Protein AF-A0A849NBB3-F1 (afdb_monomer_lite)

Structure (mmCIF, N/CA/C/O backbone):
data_AF-A0A849NBB3-F1
#
_entry.id   AF-A0A849NBB3-F1
#
loop_
_atom_site.group_PDB
_atom_site.id
_atom_site.type_symbol
_atom_site.label_atom_id
_atom_site.label_alt_id
_atom_site.label_comp_id
_atom_site.label_asym_id
_atom_site.label_entity_id
_atom_site.label_seq_id
_atom_site.pdbx_PDB_ins_code
_atom_site.Cartn_x
_atom_site.Cartn_y
_atom_site.Cartn_z
_atom_site.occupancy
_atom_site.B_iso_or_equiv
_atom_site.auth_seq_id
_atom_site.auth_comp_id
_atom_site.auth_asym_id
_atom_site.auth_atom_id
_atom_site.pdbx_PDB_model_num
ATOM 1 N N . MET A 1 1 ? -11.585 -6.831 -15.894 1.00 94.50 1 MET A N 1
ATOM 2 C CA . MET A 1 1 ? -10.529 -6.226 -15.049 1.00 94.50 1 MET A CA 1
ATOM 3 C C . MET A 1 1 ? -10.714 -4.719 -15.010 1.00 94.50 1 MET A C 1
ATOM 5 O O . MET A 1 1 ? -10.903 -4.133 -16.072 1.00 94.50 1 MET A O 1
ATOM 9 N N . ARG A 1 2 ? -10.644 -4.112 -13.824 1.00 96.38 2 ARG A N 1
ATOM 10 C CA . ARG A 1 2 ? -10.689 -2.656 -13.624 1.00 96.38 2 ARG A CA 1
ATOM 11 C C . ARG A 1 2 ? -9.375 -2.198 -12.991 1.00 96.38 2 ARG A C 1
ATOM 13 O O . ARG A 1 2 ? -8.940 -2.788 -12.011 1.00 96.38 2 ARG A O 1
ATOM 20 N N . ILE A 1 3 ? -8.732 -1.184 -13.568 1.00 98.06 3 ILE A N 1
ATOM 21 C CA . ILE A 1 3 ? -7.448 -0.647 -13.095 1.00 98.06 3 ILE A CA 1
ATOM 22 C C . ILE A 1 3 ? -7.647 0.769 -12.561 1.00 98.06 3 ILE A C 1
ATOM 24 O O . ILE A 1 3 ? -8.116 1.644 -13.290 1.00 98.06 3 ILE A O 1
ATOM 28 N N . ARG A 1 4 ? -7.245 0.985 -11.312 1.00 98.06 4 ARG A N 1
ATOM 29 C CA . ARG A 1 4 ? -7.156 2.285 -10.647 1.00 98.06 4 ARG A CA 1
ATOM 30 C C . ARG A 1 4 ? -5.696 2.644 -10.473 1.00 98.06 4 ARG A C 1
ATOM 32 O O . ARG A 1 4 ? -4.916 1.789 -10.052 1.00 98.06 4 ARG A O 1
ATOM 39 N N . GLN A 1 5 ? -5.332 3.886 -10.751 1.00 98.19 5 GLN A N 1
ATOM 40 C CA . GLN A 1 5 ? -3.946 4.322 -10.619 1.00 98.19 5 GLN A CA 1
ATOM 41 C C . GLN A 1 5 ? -3.812 5.612 -9.816 1.00 98.19 5 GLN A C 1
ATOM 43 O O . GLN A 1 5 ? -4.541 6.575 -10.038 1.00 98.19 5 GLN A O 1
ATOM 48 N N . LEU A 1 6 ? -2.861 5.620 -8.884 1.00 97.06 6 LEU A N 1
ATOM 49 C CA . LEU A 1 6 ? -2.494 6.794 -8.106 1.00 97.06 6 LEU A CA 1
ATOM 50 C C . LEU A 1 6 ? -1.886 7.876 -9.007 1.00 97.06 6 LEU A C 1
ATOM 52 O O . LEU A 1 6 ? -1.045 7.580 -9.851 1.00 97.06 6 LEU A O 1
ATOM 56 N N . VAL A 1 7 ? -2.271 9.132 -8.787 1.00 95.31 7 VAL A N 1
ATOM 57 C CA . VAL A 1 7 ? -1.688 10.297 -9.470 1.00 95.31 7 VAL A CA 1
ATOM 58 C C . VAL A 1 7 ? -1.053 11.274 -8.489 1.00 95.31 7 VAL A C 1
ATOM 60 O O . VAL A 1 7 ? -1.445 11.352 -7.324 1.00 95.31 7 VAL A O 1
ATOM 63 N N . GLY A 1 8 ? -0.057 12.022 -8.972 1.00 90.75 8 GLY A N 1
ATOM 64 C CA . GLY A 1 8 ? 0.623 13.079 -8.213 1.00 90.75 8 GLY A CA 1
ATOM 65 C C . GLY A 1 8 ? 1.538 12.578 -7.092 1.00 90.75 8 GLY A C 1
ATOM 66 O O . GLY A 1 8 ? 2.021 13.379 -6.289 1.00 90.75 8 GLY A O 1
ATOM 67 N N . ARG A 1 9 ? 1.764 11.262 -7.001 1.00 91.44 9 ARG A N 1
ATOM 68 C CA . ARG A 1 9 ? 2.651 10.659 -6.008 1.00 91.44 9 ARG A CA 1
ATOM 69 C C . ARG A 1 9 ? 3.192 9.310 -6.477 1.00 91.44 9 ARG A C 1
ATOM 71 O O . ARG A 1 9 ? 2.449 8.456 -6.954 1.00 91.44 9 ARG A O 1
ATOM 78 N N . ASP A 1 10 ? 4.475 9.096 -6.201 1.00 90.88 10 ASP A N 1
ATOM 79 C CA . ASP A 1 10 ? 5.170 7.824 -6.377 1.00 90.88 10 ASP A CA 1
ATOM 80 C C . 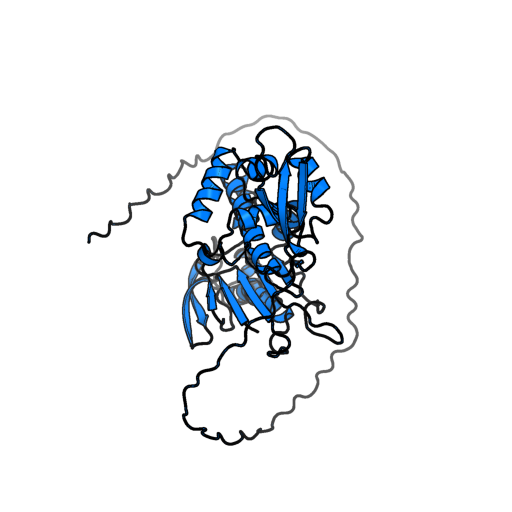ASP A 1 10 ? 5.653 7.277 -5.026 1.00 90.88 10 ASP A C 1
ATOM 82 O O . ASP A 1 10 ? 6.294 7.984 -4.244 1.00 90.88 10 ASP A O 1
ATOM 86 N N . TRP A 1 11 ? 5.362 6.006 -4.749 1.00 95.12 11 TRP A N 1
ATOM 87 C CA . TRP A 1 11 ? 5.783 5.312 -3.530 1.00 95.12 11 TRP A CA 1
ATOM 88 C C . TRP A 1 11 ? 7.044 4.473 -3.769 1.00 95.12 11 TRP A C 1
ATOM 90 O O . TRP A 1 11 ? 7.061 3.249 -3.616 1.00 95.12 11 TRP A O 1
ATOM 100 N N . ALA A 1 12 ? 8.128 5.141 -4.165 1.00 92.62 12 ALA A N 1
ATOM 101 C CA . ALA A 1 12 ? 9.442 4.516 -4.289 1.00 92.62 12 ALA A CA 1
ATOM 102 C C . ALA A 1 12 ? 9.951 3.998 -2.928 1.00 92.62 12 ALA A C 1
ATOM 104 O O . ALA A 1 12 ? 9.598 4.529 -1.875 1.00 92.62 12 ALA A O 1
ATOM 105 N N . LYS A 1 13 ? 10.846 2.998 -2.939 1.00 94.06 13 LYS A N 1
ATOM 106 C CA . LYS A 1 13 ? 11.418 2.408 -1.710 1.00 94.06 13 LYS A CA 1
ATOM 107 C C . LYS A 1 13 ? 12.007 3.470 -0.770 1.00 94.06 13 LYS A C 1
ATOM 109 O O . LYS A 1 13 ? 11.761 3.415 0.430 1.00 94.06 13 LYS A O 1
ATOM 114 N N . SER A 1 14 ? 12.731 4.448 -1.312 1.00 91.88 14 SER A N 1
ATOM 115 C CA . SER A 1 14 ? 13.335 5.544 -0.542 1.00 91.88 14 SER A CA 1
ATOM 116 C C . SER A 1 14 ? 12.308 6.499 0.078 1.00 91.88 14 SER A C 1
ATOM 118 O O . SER A 1 14 ? 12.633 7.207 1.017 1.00 91.88 14 SER A O 1
ATOM 120 N N . ALA A 1 15 ? 11.051 6.516 -0.374 1.00 93.19 15 ALA A N 1
ATOM 121 C CA . ALA A 1 15 ? 9.990 7.294 0.272 1.00 93.19 15 ALA A CA 1
ATOM 122 C C . ALA A 1 15 ? 9.365 6.576 1.485 1.00 93.19 15 ALA A C 1
ATOM 124 O O . ALA A 1 15 ? 8.650 7.212 2.269 1.00 93.19 15 ALA A O 1
ATOM 125 N N . LEU A 1 16 ? 9.618 5.269 1.618 1.00 96.56 16 LEU A N 1
ATOM 126 C CA . LEU A 1 16 ? 8.971 4.368 2.575 1.00 96.56 16 LEU A CA 1
ATOM 127 C C . LEU A 1 16 ? 9.941 3.803 3.615 1.00 96.56 16 LEU A C 1
ATOM 129 O O . LEU A 1 16 ? 9.535 3.512 4.734 1.00 96.56 16 LEU A O 1
ATOM 133 N N . LEU A 1 17 ? 11.217 3.641 3.269 1.00 96.62 17 LEU A N 1
ATOM 134 C CA . LEU A 1 17 ? 12.213 3.062 4.164 1.00 96.62 17 LEU A CA 1
ATOM 135 C C . LEU A 1 17 ? 13.438 3.969 4.299 1.00 96.62 17 LEU A C 1
ATOM 137 O O . LEU A 1 17 ? 13.854 4.585 3.309 1.00 96.62 17 LEU A O 1
ATOM 141 N N . PRO A 1 18 ? 14.036 4.029 5.500 1.00 95.12 18 PRO A N 1
ATOM 142 C CA . PRO A 1 18 ? 15.351 4.617 5.684 1.00 95.12 18 PRO A CA 1
ATOM 143 C C . PRO A 1 18 ? 16.395 3.930 4.796 1.00 95.12 18 PRO A C 1
ATOM 145 O O . PRO A 1 18 ? 16.339 2.724 4.548 1.00 95.12 18 PRO A O 1
ATOM 148 N N . ASP A 1 19 ? 17.346 4.720 4.322 1.00 90.94 19 ASP A N 1
ATOM 149 C CA . ASP A 1 19 ? 18.537 4.296 3.589 1.00 90.94 19 ASP A CA 1
ATOM 150 C C . ASP A 1 19 ? 19.763 5.054 4.128 1.00 90.94 19 ASP A C 1
ATOM 152 O O . ASP A 1 19 ? 19.645 5.817 5.087 1.00 90.94 19 ASP A O 1
ATOM 156 N N . GLU A 1 20 ? 20.927 4.851 3.510 1.00 88.25 20 GLU A N 1
ATOM 157 C CA . GLU A 1 20 ? 22.202 5.516 3.844 1.00 88.25 20 GLU A CA 1
ATOM 158 C C . GLU A 1 20 ? 22.071 7.050 3.979 1.00 88.25 20 GLU A C 1
ATOM 160 O O . GLU A 1 20 ? 22.683 7.675 4.841 1.00 88.25 20 GLU A O 1
ATOM 165 N N . TRP A 1 21 ? 21.175 7.677 3.210 1.00 80.38 21 TRP A N 1
ATOM 166 C CA . TRP A 1 21 ? 20.943 9.127 3.245 1.00 80.38 21 TRP A CA 1
ATOM 167 C C . TRP A 1 21 ? 20.216 9.604 4.506 1.00 80.38 21 TRP A C 1
ATOM 169 O O . TRP A 1 21 ? 20.138 10.807 4.768 1.00 80.38 21 TRP A O 1
ATOM 179 N N . CYS A 1 22 ? 19.668 8.677 5.288 1.00 87.50 22 CYS A N 1
ATOM 180 C CA . CYS A 1 22 ? 18.991 8.965 6.543 1.00 87.50 22 CYS A CA 1
ATOM 181 C C . CYS A 1 22 ? 19.916 8.883 7.764 1.00 87.50 22 CYS A C 1
ATOM 183 O O . CYS A 1 22 ? 19.483 9.295 8.839 1.00 87.50 22 CYS A O 1
ATOM 185 N N . GLU A 1 23 ? 21.157 8.394 7.630 1.00 85.56 23 GLU A N 1
ATOM 186 C CA . GLU A 1 23 ? 22.075 8.161 8.763 1.00 85.56 23 GLU A CA 1
ATOM 187 C C . GLU A 1 23 ? 22.279 9.418 9.619 1.00 85.56 23 GLU A C 1
ATOM 189 O O . GLU A 1 23 ? 22.207 9.366 10.844 1.00 85.56 23 GLU A O 1
ATOM 194 N N . ASN A 1 24 ? 22.409 10.576 8.968 1.00 89.00 24 ASN A N 1
ATOM 195 C CA . ASN A 1 24 ? 22.568 11.871 9.634 1.00 89.00 24 ASN A CA 1
ATOM 196 C C . ASN A 1 24 ? 21.250 12.663 9.748 1.00 89.00 24 ASN A C 1
ATOM 198 O O . ASN A 1 24 ? 21.258 13.854 10.065 1.00 89.00 24 ASN A O 1
ATOM 202 N N . ASN A 1 25 ? 20.104 12.035 9.463 1.00 92.19 25 ASN A N 1
ATOM 203 C CA . ASN A 1 25 ? 18.795 12.686 9.463 1.00 92.19 25 ASN A CA 1
ATOM 204 C C . ASN A 1 25 ? 17.694 11.776 10.050 1.00 92.19 25 ASN A C 1
ATOM 206 O O . ASN A 1 25 ? 16.838 11.263 9.320 1.00 92.19 25 ASN A O 1
ATOM 210 N N . PRO A 1 26 ? 17.649 11.615 11.387 1.00 90.75 26 PRO A N 1
ATOM 211 C CA . PRO A 1 26 ? 16.679 10.737 12.048 1.00 90.75 26 PRO A CA 1
ATOM 212 C C . PRO A 1 26 ? 15.221 11.163 11.820 1.00 90.75 26 PRO A C 1
ATOM 214 O O . PRO A 1 26 ? 14.330 10.320 11.758 1.00 90.75 26 PRO A O 1
ATOM 217 N N . LYS A 1 27 ? 14.963 12.465 11.627 1.00 91.81 27 LYS A N 1
ATOM 218 C CA . LYS A 1 27 ? 13.616 12.975 11.311 1.00 91.81 27 LYS A CA 1
ATOM 219 C C . LYS A 1 27 ? 13.123 12.479 9.954 1.00 91.81 27 LYS A C 1
ATOM 221 O O . LYS A 1 27 ? 11.940 12.186 9.794 1.00 91.81 27 LYS A O 1
ATOM 226 N N . GLU A 1 28 ? 14.018 12.398 8.975 1.00 93.25 28 GLU A N 1
ATOM 227 C CA . GLU A 1 28 ? 13.700 11.864 7.654 1.00 93.25 28 GLU A CA 1
ATOM 228 C C . GLU A 1 28 ? 13.455 10.352 7.707 1.00 93.25 28 GLU A C 1
ATOM 230 O O . GLU A 1 28 ? 12.481 9.880 7.117 1.00 93.25 28 GLU A O 1
ATOM 235 N N . ALA A 1 29 ? 14.259 9.611 8.478 1.00 93.38 29 ALA A N 1
ATOM 236 C CA . ALA A 1 29 ? 14.031 8.186 8.726 1.00 93.38 29 ALA A CA 1
ATOM 237 C C . ALA A 1 29 ? 12.629 7.936 9.314 1.00 93.38 29 ALA A C 1
ATOM 239 O O . ALA A 1 29 ? 11.851 7.150 8.771 1.00 93.38 29 ALA A O 1
ATOM 240 N N . GLU A 1 30 ? 12.273 8.670 10.372 1.00 91.88 30 GLU A N 1
ATOM 241 C CA . GLU A 1 30 ? 10.965 8.581 11.025 1.00 91.88 30 GLU A CA 1
ATOM 242 C C . GLU A 1 30 ? 9.821 8.938 10.060 1.00 91.88 30 GLU A C 1
ATOM 244 O O . GLU A 1 30 ? 8.798 8.251 10.010 1.00 91.88 30 GLU A O 1
ATOM 249 N N . ARG A 1 31 ? 9.988 9.987 9.243 1.00 93.56 31 ARG A N 1
ATOM 250 C CA . ARG A 1 31 ? 8.991 10.397 8.242 1.00 93.56 31 ARG A CA 1
ATOM 251 C C . ARG A 1 31 ? 8.719 9.292 7.219 1.00 93.56 31 ARG A C 1
ATOM 253 O O . ARG A 1 31 ? 7.560 9.080 6.860 1.00 93.56 31 ARG A O 1
ATOM 260 N N . ARG A 1 32 ? 9.759 8.606 6.739 1.00 95.69 32 ARG A N 1
ATOM 261 C CA . ARG A 1 32 ? 9.635 7.513 5.759 1.00 95.69 32 ARG A CA 1
ATOM 262 C C . ARG A 1 32 ? 8.906 6.310 6.348 1.00 95.69 32 ARG A C 1
ATOM 264 O O . ARG A 1 32 ? 7.954 5.835 5.733 1.00 95.69 32 ARG A O 1
ATOM 271 N N . LEU A 1 33 ? 9.264 5.899 7.565 1.00 94.69 33 LEU A N 1
ATOM 272 C CA . LEU A 1 33 ? 8.573 4.812 8.268 1.00 94.69 33 LEU A CA 1
ATOM 273 C C . LEU A 1 33 ? 7.093 5.143 8.501 1.00 94.69 33 LEU A C 1
ATOM 275 O O . LEU A 1 33 ? 6.224 4.359 8.122 1.00 94.69 33 LEU A O 1
ATOM 279 N N . LYS A 1 34 ? 6.783 6.364 8.958 1.00 92.75 34 LYS A N 1
ATOM 280 C CA . LYS A 1 34 ? 5.391 6.833 9.085 1.00 92.75 34 LYS A CA 1
ATOM 281 C C . LYS A 1 34 ? 4.639 6.809 7.755 1.00 92.75 34 LYS A C 1
ATOM 283 O O . LYS A 1 34 ? 3.463 6.452 7.720 1.00 92.75 34 LYS A O 1
ATOM 288 N N . ASN A 1 35 ? 5.278 7.184 6.646 1.00 95.25 35 ASN A N 1
ATOM 289 C CA . ASN A 1 35 ? 4.655 7.062 5.325 1.00 95.25 35 ASN A CA 1
ATOM 290 C C . ASN A 1 35 ? 4.367 5.598 4.971 1.00 95.25 35 ASN A C 1
ATOM 292 O O . ASN A 1 35 ? 3.298 5.308 4.441 1.00 95.25 35 ASN A O 1
ATOM 296 N N . SER A 1 36 ? 5.292 4.689 5.281 1.00 96.88 36 SER A N 1
ATOM 297 C CA . SER A 1 36 ? 5.147 3.251 5.049 1.00 96.88 36 SER A CA 1
ATOM 298 C C . SER A 1 36 ? 4.003 2.640 5.849 1.00 96.88 36 SER A C 1
ATOM 300 O O . SER A 1 36 ? 3.173 1.937 5.278 1.00 96.88 36 SER A O 1
ATOM 302 N N . GLU A 1 37 ? 3.879 2.974 7.131 1.00 95.06 37 GLU A N 1
ATOM 303 C CA . GLU A 1 37 ? 2.776 2.526 7.990 1.00 95.06 37 GLU A CA 1
ATOM 304 C C . GLU A 1 37 ? 1.422 3.071 7.516 1.00 95.06 37 GLU A C 1
ATOM 306 O O . GLU A 1 37 ? 0.426 2.344 7.469 1.00 95.06 37 GLU A O 1
ATOM 311 N N . ARG A 1 38 ? 1.381 4.340 7.089 1.00 94.50 38 ARG A N 1
ATOM 312 C CA . ARG A 1 38 ? 0.178 4.946 6.500 1.00 94.50 38 ARG A CA 1
ATOM 313 C C . ARG A 1 38 ? -0.199 4.288 5.177 1.00 94.50 38 ARG A C 1
ATOM 315 O O . ARG A 1 38 ? -1.373 4.019 4.934 1.00 94.50 38 ARG A O 1
ATOM 322 N N . LEU A 1 39 ? 0.776 4.003 4.323 1.00 97.38 39 LEU A N 1
ATOM 323 C CA . LEU A 1 39 ? 0.529 3.290 3.078 1.00 97.38 39 LEU A CA 1
ATOM 324 C C . LEU A 1 39 ? 0.022 1.872 3.347 1.00 97.38 39 LEU A C 1
ATOM 326 O O . LEU A 1 39 ? -0.977 1.472 2.755 1.00 97.38 39 LEU A O 1
ATOM 330 N N . ARG A 1 40 ? 0.631 1.155 4.298 1.00 97.56 40 ARG A N 1
ATOM 331 C CA . ARG A 1 40 ? 0.161 -0.156 4.763 1.00 97.56 40 ARG A CA 1
ATOM 332 C C . ARG A 1 40 ? -1.293 -0.088 5.227 1.00 97.56 40 ARG A C 1
ATOM 334 O O . ARG A 1 40 ? -2.096 -0.920 4.820 1.00 97.56 40 ARG A O 1
ATOM 341 N N . ALA A 1 41 ? -1.657 0.920 6.021 1.00 95.94 41 ALA A N 1
ATOM 342 C CA . ALA A 1 41 ? -3.030 1.101 6.487 1.00 95.94 41 ALA A CA 1
ATOM 343 C C . ALA A 1 41 ? -4.025 1.316 5.335 1.00 95.94 41 ALA A C 1
ATOM 345 O O . ALA A 1 41 ? -5.080 0.684 5.324 1.00 95.94 41 ALA A O 1
ATOM 346 N N . ALA A 1 42 ? -3.673 2.132 4.335 1.00 96.00 42 ALA A N 1
ATOM 347 C CA . ALA A 1 42 ? -4.497 2.310 3.139 1.00 96.00 42 ALA A CA 1
ATOM 348 C C . ALA A 1 42 ? -4.658 0.994 2.359 1.00 96.00 42 ALA A C 1
ATOM 350 O O . ALA A 1 42 ? -5.774 0.594 2.041 1.00 96.00 42 ALA A O 1
ATOM 351 N N . VAL A 1 43 ? -3.557 0.276 2.116 1.00 97.38 43 VAL A N 1
ATOM 352 C CA . VAL A 1 43 ? -3.553 -1.023 1.420 1.00 97.38 43 VAL A CA 1
ATOM 353 C C . VAL A 1 43 ? -4.443 -2.041 2.134 1.00 97.38 43 VAL A C 1
ATOM 355 O O . VAL A 1 43 ? -5.271 -2.698 1.502 1.00 97.38 43 VAL A O 1
ATOM 358 N N . LEU A 1 44 ? -4.312 -2.161 3.456 1.00 96.12 44 LEU A N 1
ATOM 359 C CA . LEU A 1 44 ? -5.096 -3.124 4.222 1.00 96.12 44 LEU A CA 1
ATOM 360 C C . LEU A 1 44 ? -6.565 -2.710 4.385 1.00 96.12 44 LEU A C 1
ATOM 362 O O . LEU A 1 44 ? -7.409 -3.580 4.595 1.00 96.12 44 LEU A O 1
ATOM 366 N N . ARG A 1 45 ? -6.902 -1.420 4.275 1.00 94.00 45 ARG A N 1
ATOM 367 C CA . ARG A 1 45 ? -8.301 -0.977 4.183 1.00 94.00 45 ARG A CA 1
ATOM 368 C C . ARG A 1 45 ? -8.949 -1.496 2.901 1.00 94.00 45 ARG A C 1
ATOM 370 O O . ARG A 1 45 ? -9.999 -2.129 2.975 1.00 94.00 45 ARG A O 1
ATOM 377 N N . GLU A 1 46 ? -8.303 -1.293 1.751 1.00 94.06 46 GLU A N 1
ATOM 378 C CA . GLU A 1 46 ? -8.797 -1.801 0.459 1.00 94.06 46 GLU A CA 1
ATOM 379 C C . GLU A 1 46 ? -8.927 -3.335 0.482 1.00 94.06 46 GLU A C 1
ATOM 381 O O . GLU A 1 46 ? -9.907 -3.906 -0.005 1.00 94.06 46 GLU A O 1
ATOM 386 N N . ALA A 1 47 ? -7.971 -4.017 1.119 1.00 94.50 47 ALA A N 1
ATOM 387 C CA . ALA A 1 47 ? -8.009 -5.466 1.252 1.00 94.50 47 ALA A CA 1
ATOM 388 C C . ALA A 1 47 ? -9.190 -5.971 2.097 1.00 94.50 47 ALA A C 1
ATOM 390 O O . ALA A 1 47 ? -9.844 -6.941 1.715 1.00 94.50 47 ALA A O 1
ATOM 391 N N . ARG A 1 48 ? -9.506 -5.308 3.218 1.00 91.44 48 ARG A N 1
ATOM 392 C CA . ARG A 1 48 ? -10.633 -5.697 4.087 1.00 91.44 48 ARG A CA 1
ATOM 393 C C . ARG A 1 48 ? -11.992 -5.491 3.435 1.00 91.44 48 ARG A C 1
ATOM 395 O O . ARG A 1 48 ? -12.928 -6.226 3.734 1.00 91.44 48 ARG A O 1
ATOM 402 N N . GLN A 1 49 ? -12.095 -4.534 2.518 1.00 89.50 49 GLN A N 1
ATOM 403 C CA . GLN A 1 49 ? -13.300 -4.314 1.716 1.00 89.50 49 GLN A CA 1
ATOM 404 C C . GLN A 1 49 ? -13.498 -5.394 0.637 1.00 89.50 49 GLN A C 1
ATOM 406 O O . GLN A 1 49 ? -14.578 -5.501 0.057 1.00 89.50 49 GLN A O 1
ATOM 411 N N . THR A 1 50 ? -12.488 -6.236 0.393 1.00 91.25 50 THR A N 1
ATOM 412 C CA . THR A 1 50 ? -12.511 -7.274 -0.640 1.00 91.25 50 THR A CA 1
ATOM 413 C C . THR A 1 50 ? -12.882 -8.639 -0.056 1.00 91.25 50 THR A C 1
ATOM 415 O O . THR A 1 50 ? -12.207 -9.156 0.828 1.00 91.25 50 THR A O 1
ATOM 418 N N . ARG A 1 51 ? -13.931 -9.284 -0.585 1.00 88.69 51 ARG A N 1
ATOM 419 C CA . ARG A 1 51 ? -14.375 -10.622 -0.130 1.00 88.69 51 ARG A CA 1
ATOM 420 C C . ARG A 1 51 ? -13.431 -11.767 -0.503 1.00 88.69 51 ARG A C 1
ATOM 422 O O . ARG A 1 51 ? -13.387 -12.761 0.210 1.00 88.69 51 ARG A O 1
ATOM 429 N N . GLY A 1 52 ? -12.715 -11.648 -1.617 1.00 92.38 52 GLY A N 1
ATOM 430 C CA . GLY A 1 52 ? -11.805 -12.682 -2.111 1.00 92.38 52 GLY A CA 1
ATOM 431 C C . GLY A 1 52 ? -10.349 -12.474 -1.700 1.00 92.38 52 GLY A C 1
ATOM 432 O O . GLY A 1 52 ? -10.022 -11.577 -0.922 1.00 92.38 52 GLY A O 1
ATOM 433 N N . ARG A 1 53 ? -9.469 -13.308 -2.269 1.00 96.38 53 ARG A N 1
ATOM 434 C CA . ARG A 1 53 ? -8.016 -13.203 -2.081 1.00 96.38 53 ARG A CA 1
ATOM 435 C C . ARG A 1 53 ? -7.489 -11.882 -2.637 1.00 96.38 53 ARG A C 1
ATOM 437 O O . ARG A 1 53 ? -7.878 -11.461 -3.730 1.00 96.38 53 ARG A O 1
ATOM 444 N N . VAL A 1 54 ? -6.556 -11.288 -1.911 1.00 98.00 54 VAL A N 1
ATOM 445 C CA . VAL A 1 54 ? -5.883 -10.036 -2.244 1.00 98.00 54 VAL A CA 1
ATOM 446 C C . VAL A 1 54 ? -4.392 -10.309 -2.341 1.00 98.00 54 VAL A C 1
ATOM 448 O O . VAL A 1 54 ? -3.802 -10.854 -1.412 1.00 98.00 54 VAL A O 1
ATOM 451 N N . LEU A 1 55 ? -3.777 -9.917 -3.454 1.00 98.56 55 LEU A N 1
ATOM 452 C CA . LEU A 1 55 ? -2.323 -9.896 -3.575 1.00 98.56 55 LEU A CA 1
ATOM 453 C C . LEU A 1 55 ? -1.831 -8.464 -3.438 1.00 98.56 55 LEU A C 1
ATOM 455 O O . LEU A 1 55 ? -2.297 -7.573 -4.149 1.00 98.56 55 LEU A O 1
ATOM 459 N N . VAL A 1 56 ? -0.844 -8.264 -2.578 1.00 98.62 56 VAL A N 1
ATOM 460 C CA . VAL A 1 56 ? -0.115 -7.006 -2.470 1.00 98.62 56 VAL A CA 1
ATOM 461 C C . VAL A 1 56 ? 1.325 -7.245 -2.899 1.00 98.62 56 VAL A C 1
ATOM 463 O O . VAL A 1 56 ? 2.021 -8.080 -2.322 1.00 98.62 56 VAL A O 1
ATOM 466 N N . VAL A 1 57 ? 1.780 -6.502 -3.905 1.00 98.56 57 VAL A N 1
ATOM 467 C CA . VAL A 1 57 ? 3.155 -6.561 -4.408 1.00 98.56 57 VAL A CA 1
ATOM 468 C C . VAL A 1 57 ? 3.858 -5.246 -4.105 1.00 98.56 57 VAL A C 1
ATOM 470 O O . VAL A 1 57 ? 3.451 -4.203 -4.605 1.00 98.56 57 VAL A O 1
ATOM 473 N N . ALA A 1 58 ? 4.910 -5.282 -3.289 1.00 98.31 58 ALA A N 1
ATOM 474 C CA . ALA A 1 58 ? 5.691 -4.104 -2.891 1.00 98.31 58 ALA A CA 1
ATOM 475 C C . ALA A 1 58 ? 7.195 -4.395 -2.939 1.00 98.31 58 ALA A C 1
ATOM 477 O O . ALA A 1 58 ? 7.608 -5.533 -3.156 1.00 98.31 58 ALA A O 1
ATOM 478 N N . GLN A 1 59 ? 8.065 -3.391 -2.811 1.00 97.00 59 GLN A N 1
ATOM 479 C CA . GLN A 1 59 ? 9.509 -3.655 -2.828 1.00 97.00 59 GLN A CA 1
ATOM 480 C C . GLN A 1 59 ? 9.882 -4.586 -1.662 1.00 97.00 59 GLN A C 1
ATOM 482 O O . GLN A 1 59 ? 9.309 -4.470 -0.582 1.00 97.00 59 GLN A O 1
ATOM 487 N N . LYS A 1 60 ? 10.859 -5.486 -1.847 1.00 96.19 60 LYS A N 1
ATOM 488 C CA . LYS A 1 60 ? 11.184 -6.540 -0.862 1.00 96.19 60 LYS A CA 1
ATOM 489 C C . LYS A 1 60 ? 11.351 -6.007 0.567 1.00 96.19 60 LYS A C 1
ATOM 491 O O . LYS A 1 60 ? 10.692 -6.486 1.476 1.00 96.19 60 LYS A O 1
ATOM 496 N N . GLY A 1 61 ? 12.142 -4.946 0.745 1.00 97.00 61 GLY A N 1
ATOM 497 C CA . GLY A 1 61 ? 12.323 -4.340 2.068 1.00 97.00 61 GLY A CA 1
ATOM 498 C C . GLY A 1 61 ? 11.029 -3.783 2.675 1.00 97.00 61 GLY A C 1
ATOM 499 O O . GLY A 1 61 ? 10.873 -3.802 3.888 1.00 97.00 61 GLY A O 1
ATOM 500 N N . VAL A 1 62 ? 10.093 -3.296 1.849 1.00 98.00 62 VAL A N 1
ATOM 501 C CA . VAL A 1 62 ? 8.795 -2.774 2.316 1.00 98.00 62 VAL A CA 1
ATOM 502 C C . VAL A 1 62 ? 7.920 -3.932 2.779 1.00 98.00 62 VAL A C 1
ATOM 504 O O . VAL A 1 62 ? 7.322 -3.848 3.843 1.00 98.00 62 VAL A O 1
ATOM 507 N N . VAL A 1 63 ? 7.907 -5.037 2.028 1.00 97.94 63 VAL A N 1
ATOM 508 C CA . VAL A 1 63 ? 7.236 -6.283 2.428 1.00 97.94 63 VAL A CA 1
ATOM 509 C C . VAL A 1 63 ? 7.798 -6.808 3.747 1.00 97.94 63 VAL A C 1
ATOM 511 O O . VAL A 1 63 ? 7.030 -7.133 4.650 1.00 97.94 63 VAL A O 1
ATOM 514 N N . ASP A 1 64 ? 9.124 -6.873 3.871 1.00 97.50 64 ASP A N 1
ATOM 515 C CA . ASP A 1 64 ? 9.795 -7.375 5.072 1.00 97.50 64 ASP A CA 1
ATOM 516 C C . ASP A 1 64 ? 9.500 -6.494 6.291 1.00 97.50 64 ASP A C 1
ATOM 518 O O . ASP A 1 64 ? 9.228 -7.016 7.372 1.00 97.50 64 ASP A O 1
ATOM 522 N N . TYR A 1 65 ? 9.475 -5.172 6.111 1.00 97.00 65 TYR A N 1
ATOM 523 C CA . TYR A 1 65 ? 9.071 -4.231 7.153 1.00 97.00 65 TYR A CA 1
ATOM 524 C C . TYR A 1 65 ? 7.583 -4.374 7.516 1.00 97.00 65 TYR A C 1
ATOM 526 O O . TYR A 1 65 ? 7.239 -4.473 8.689 1.00 97.00 65 TYR A O 1
ATOM 534 N N . TRP A 1 66 ? 6.679 -4.484 6.538 1.00 96.88 66 TRP A N 1
ATOM 535 C CA . TRP A 1 66 ? 5.238 -4.615 6.796 1.00 96.88 66 TRP A CA 1
ATOM 536 C C . TRP A 1 66 ? 4.844 -5.897 7.523 1.00 96.88 66 TRP A C 1
ATOM 538 O O . TRP A 1 66 ? 3.831 -5.885 8.228 1.00 96.88 66 TRP A O 1
ATOM 548 N N . LYS A 1 67 ? 5.626 -6.973 7.371 1.00 95.06 67 LYS A N 1
ATOM 549 C CA . LYS A 1 67 ? 5.490 -8.202 8.167 1.00 95.06 67 LYS A CA 1
ATOM 550 C C . LYS A 1 67 ? 5.829 -7.984 9.646 1.00 95.06 67 LYS A C 1
ATOM 552 O O . LYS A 1 67 ? 5.326 -8.722 10.482 1.00 95.06 67 LYS A O 1
ATOM 557 N N . GLN A 1 68 ? 6.656 -6.988 9.961 1.00 93.19 68 GLN A N 1
ATOM 558 C CA . GLN A 1 68 ? 7.054 -6.640 11.330 1.00 93.19 68 GLN A CA 1
ATOM 559 C C . GLN A 1 68 ? 6.104 -5.618 11.972 1.00 93.19 68 GLN A C 1
ATOM 561 O O . GLN A 1 68 ? 5.993 -5.581 13.191 1.00 93.19 68 GLN A O 1
ATOM 566 N N . CYS A 1 69 ? 5.392 -4.810 11.175 1.00 90.38 69 CYS A N 1
ATOM 567 C CA . CYS A 1 69 ? 4.478 -3.780 11.691 1.00 90.38 69 CYS A CA 1
ATOM 568 C C . CYS A 1 69 ? 3.238 -4.334 12.406 1.00 90.38 69 CYS A C 1
ATOM 570 O O . CYS A 1 69 ? 2.615 -3.614 13.181 1.00 90.38 69 CYS A O 1
ATOM 572 N N . GLY A 1 70 ? 2.818 -5.560 12.092 1.00 87.00 70 GLY A N 1
ATOM 573 C CA . GLY A 1 70 ? 1.609 -6.139 12.663 1.00 87.00 70 GLY A CA 1
ATOM 574 C C . GLY A 1 70 ? 0.991 -7.233 11.795 1.00 87.00 70 GLY A C 1
ATOM 575 O O . GLY A 1 70 ? 1.509 -7.557 10.719 1.00 87.00 70 GLY A O 1
ATOM 576 N N . PRO A 1 71 ? -0.145 -7.788 12.237 1.00 91.50 71 PRO A N 1
ATOM 577 C CA . PRO A 1 71 ? -0.824 -8.872 11.548 1.00 91.50 71 PRO A CA 1
ATOM 578 C C . PRO A 1 71 ? -1.400 -8.433 10.197 1.00 91.50 71 PRO A C 1
ATOM 580 O O . PRO A 1 71 ? -1.669 -7.250 9.949 1.00 91.50 71 PRO A O 1
ATOM 583 N N . LEU A 1 72 ? -1.598 -9.411 9.317 1.00 94.25 72 LEU A N 1
ATOM 584 C CA . LEU A 1 72 ? -2.256 -9.249 8.023 1.00 94.25 72 LEU A CA 1
ATOM 585 C C . LEU A 1 72 ? -3.628 -9.934 8.068 1.00 94.25 72 LEU A C 1
ATOM 587 O O . LEU A 1 72 ? -3.731 -11.006 8.664 1.00 94.25 72 LEU A O 1
ATOM 591 N N . PRO A 1 73 ? -4.663 -9.366 7.426 1.00 93.25 73 PRO A N 1
ATOM 592 C CA . PRO A 1 73 ? -5.925 -10.068 7.222 1.00 93.25 73 PRO A CA 1
ATOM 593 C C . PRO A 1 73 ? -5.708 -11.402 6.499 1.00 93.25 73 PRO A C 1
ATOM 595 O O . PRO A 1 73 ? -4.878 -11.490 5.592 1.00 93.25 73 PRO A O 1
ATOM 598 N N . SER A 1 74 ? -6.492 -12.421 6.847 1.00 93.50 74 SER A N 1
ATOM 599 C CA . SER A 1 74 ? -6.367 -13.778 6.278 1.00 93.50 74 SER A CA 1
ATOM 600 C C . SER A 1 74 ? -6.524 -13.857 4.753 1.00 93.50 74 SER A C 1
ATOM 602 O O . SER A 1 74 ? -6.032 -14.795 4.125 1.00 93.50 74 SER A O 1
ATOM 604 N N . ASN A 1 75 ? -7.182 -12.874 4.132 1.00 95.31 75 ASN A N 1
ATOM 605 C CA . ASN A 1 75 ? -7.342 -12.800 2.683 1.00 95.31 75 ASN A CA 1
ATOM 606 C C . ASN A 1 75 ? -6.162 -12.126 1.958 1.00 95.31 75 ASN A C 1
ATOM 608 O O . ASN A 1 75 ? -6.188 -12.071 0.728 1.00 95.31 75 ASN A O 1
ATOM 612 N N . VAL A 1 76 ? -5.154 -11.616 2.674 1.00 97.25 76 VAL A N 1
ATOM 613 C CA . VAL A 1 76 ? -4.011 -10.887 2.106 1.00 97.25 76 VAL A CA 1
ATOM 614 C C . VAL A 1 76 ? -2.786 -11.783 1.979 1.00 97.25 76 VAL A C 1
ATOM 616 O O . VAL A 1 76 ? -2.278 -12.326 2.954 1.00 97.25 76 VAL A O 1
ATOM 619 N N . GLU A 1 77 ? -2.242 -11.842 0.769 1.00 97.31 77 GLU A N 1
ATOM 620 C CA . GLU A 1 77 ? -0.929 -12.407 0.481 1.00 97.31 77 GLU A CA 1
ATOM 621 C C . GLU A 1 77 ? 0.039 -11.287 0.076 1.00 97.31 77 GLU A C 1
ATOM 623 O O . GLU A 1 77 ? -0.319 -10.391 -0.693 1.00 97.31 77 GLU A O 1
ATOM 628 N N . LEU A 1 78 ? 1.276 -11.341 0.580 1.00 97.88 78 LEU A N 1
ATOM 629 C CA . LEU A 1 78 ? 2.344 -10.422 0.185 1.00 97.88 78 LEU A CA 1
ATOM 630 C C . LEU A 1 78 ? 3.311 -11.099 -0.790 1.00 97.88 78 LEU A C 1
ATOM 632 O O . LEU A 1 78 ? 3.792 -12.204 -0.538 1.00 97.88 78 LEU A O 1
ATOM 636 N N . ALA A 1 79 ? 3.682 -10.384 -1.846 1.00 97.69 79 ALA A N 1
ATOM 637 C CA . ALA A 1 79 ? 4.804 -10.712 -2.717 1.00 97.69 79 ALA A CA 1
ATOM 638 C C . ALA A 1 79 ? 5.651 -9.463 -2.974 1.00 97.69 79 ALA A C 1
ATOM 640 O O . ALA A 1 79 ? 5.291 -8.357 -2.564 1.00 97.69 79 ALA A O 1
ATOM 641 N N . TRP A 1 80 ? 6.788 -9.626 -3.645 1.00 97.19 80 TRP A N 1
ATOM 642 C CA . TRP A 1 80 ? 7.657 -8.503 -3.971 1.00 97.19 80 TRP A CA 1
ATOM 643 C C . TRP A 1 80 ? 8.026 -8.434 -5.447 1.00 97.19 80 TRP A C 1
ATOM 645 O O . TRP A 1 80 ? 8.010 -9.446 -6.149 1.00 97.19 80 TRP A O 1
ATOM 655 N N . HIS A 1 81 ? 8.351 -7.216 -5.898 1.00 96.19 81 HIS A N 1
ATOM 656 C CA . HIS A 1 81 ? 8.860 -6.952 -7.253 1.00 96.19 81 HIS A CA 1
ATOM 657 C C . HIS A 1 81 ? 10.028 -7.899 -7.565 1.00 96.19 81 HIS A C 1
ATOM 659 O O . HIS A 1 81 ? 10.833 -8.205 -6.681 1.00 96.19 81 HIS A O 1
ATOM 665 N N . ASN A 1 82 ? 10.119 -8.353 -8.811 1.00 93.06 82 ASN A N 1
ATOM 666 C CA . ASN A 1 82 ? 11.062 -9.346 -9.336 1.00 93.06 82 ASN A CA 1
ATOM 667 C C . ASN A 1 82 ? 10.875 -10.789 -8.820 1.00 93.06 82 ASN A C 1
ATOM 669 O O . ASN A 1 82 ? 11.537 -11.694 -9.318 1.00 93.06 82 ASN A O 1
ATOM 673 N N . ALA A 1 83 ? 9.971 -11.048 -7.866 1.00 93.19 83 ALA A N 1
ATOM 674 C CA . ALA A 1 83 ? 9.643 -12.401 -7.383 1.00 93.19 83 ALA A CA 1
ATOM 675 C C . ALA A 1 83 ? 8.213 -12.836 -7.734 1.00 93.19 83 ALA A C 1
ATOM 677 O O . ALA A 1 83 ? 7.601 -13.665 -7.054 1.00 93.19 83 ALA A O 1
ATOM 678 N N . VAL A 1 84 ? 7.675 -12.253 -8.805 1.00 91.62 84 VAL A N 1
ATOM 679 C CA . VAL A 1 84 ? 6.371 -12.602 -9.383 1.00 91.62 84 VAL A CA 1
ATOM 680 C C . VAL A 1 84 ? 6.499 -13.427 -10.665 1.00 91.62 84 VAL A C 1
ATOM 682 O O . VAL A 1 84 ? 5.532 -14.059 -11.094 1.00 91.62 84 VAL A O 1
ATOM 685 N N . ALA A 1 85 ? 7.674 -13.420 -11.300 1.00 85.38 85 ALA A N 1
ATOM 686 C CA . ALA A 1 85 ? 7.922 -14.152 -12.533 1.00 85.38 85 ALA A CA 1
ATOM 687 C C . ALA A 1 85 ? 7.772 -15.665 -12.313 1.00 85.38 85 ALA A C 1
ATOM 689 O O . ALA A 1 85 ? 8.173 -16.203 -11.286 1.00 85.38 85 ALA A O 1
ATOM 690 N N . GLY A 1 86 ? 7.145 -16.350 -13.272 1.00 84.56 86 GLY A N 1
ATOM 691 C CA . GLY A 1 86 ? 6.894 -17.796 -13.198 1.00 84.56 86 GLY A CA 1
ATOM 692 C C . GLY A 1 86 ? 5.792 -18.234 -12.222 1.00 84.56 86 GLY A C 1
ATOM 693 O O . GLY A 1 86 ? 5.452 -19.412 -12.206 1.00 84.56 86 GLY A O 1
ATOM 694 N N . ARG A 1 87 ? 5.192 -17.312 -11.457 1.00 91.19 87 ARG A N 1
ATOM 695 C CA . ARG A 1 87 ? 4.115 -17.611 -10.500 1.00 91.19 87 ARG A CA 1
ATOM 696 C C . ARG A 1 87 ? 2.741 -17.541 -11.167 1.00 91.19 87 ARG A C 1
ATOM 698 O O . ARG A 1 87 ? 2.471 -16.630 -11.963 1.00 91.19 87 ARG A O 1
ATOM 705 N N . ASP A 1 88 ? 1.885 -18.511 -10.854 1.00 91.25 88 ASP A N 1
ATOM 706 C CA . ASP A 1 88 ? 0.552 -18.688 -11.451 1.00 91.25 88 ASP A CA 1
ATOM 707 C C . ASP A 1 88 ? -0.590 -18.755 -10.421 1.00 91.25 88 ASP A C 1
ATOM 709 O O . ASP A 1 88 ? -1.756 -18.543 -10.748 1.00 91.25 88 ASP A O 1
ATOM 713 N N . GLU A 1 89 ? -0.274 -18.978 -9.151 1.00 93.81 89 GLU A N 1
ATOM 714 C CA . GLU A 1 89 ? -1.205 -19.152 -8.031 1.00 93.81 89 GLU A CA 1
ATOM 715 C C . GLU A 1 89 ? -2.185 -17.991 -7.791 1.00 93.81 89 GLU A C 1
ATOM 717 O O . GLU A 1 89 ? -3.160 -18.143 -7.044 1.00 93.81 89 GLU A O 1
ATOM 722 N N . TRP A 1 90 ? -1.949 -16.843 -8.425 1.00 95.50 90 TRP A N 1
ATOM 723 C CA . TRP A 1 90 ? -2.781 -15.643 -8.333 1.00 95.50 90 TRP A CA 1
ATOM 724 C C . TRP A 1 90 ? -3.807 -15.518 -9.468 1.00 95.50 90 TRP A C 1
ATOM 726 O O . TRP A 1 90 ? -4.839 -14.850 -9.318 1.00 95.50 90 TRP A O 1
ATOM 736 N N . GLY A 1 91 ? -3.563 -16.194 -10.590 1.00 93.62 91 GLY A N 1
ATOM 737 C CA . GLY A 1 91 ? -4.489 -16.263 -11.712 1.00 93.62 91 GLY A CA 1
ATOM 738 C C . GLY A 1 91 ? -5.671 -17.202 -11.437 1.00 93.62 91 GLY A C 1
ATOM 739 O O . GLY A 1 91 ? -5.591 -18.065 -10.554 1.00 93.62 91 GLY A O 1
ATOM 740 N N . PRO A 1 92 ? -6.780 -17.079 -12.189 1.00 93.38 92 PRO A N 1
ATOM 741 C CA . PRO A 1 92 ? -7.811 -18.106 -12.173 1.00 93.38 92 PRO A CA 1
ATOM 742 C C . PRO A 1 92 ? -7.253 -19.424 -12.740 1.00 93.38 92 PRO A C 1
ATOM 744 O O . PRO A 1 92 ? -6.387 -19.414 -13.614 1.00 93.38 92 PRO A O 1
ATOM 747 N N . GLY A 1 93 ? -7.749 -20.553 -12.242 1.00 89.62 93 GLY A N 1
ATOM 748 C CA . GLY A 1 93 ? -7.402 -21.903 -12.690 1.00 89.62 93 GLY A CA 1
ATOM 749 C C . GLY A 1 93 ? -8.481 -22.915 -12.275 1.00 89.62 93 GLY A C 1
ATOM 750 O O . GLY A 1 93 ? -9.450 -22.527 -11.618 1.00 89.62 93 GLY A O 1
ATOM 751 N N . PRO A 1 94 ? -8.352 -24.204 -12.632 1.00 87.75 94 PRO A N 1
ATOM 752 C CA . PRO A 1 94 ? -9.299 -25.237 -12.206 1.00 87.75 94 PRO A CA 1
ATOM 753 C C . PRO A 1 94 ? -9.462 -25.242 -10.677 1.00 87.75 94 PRO A C 1
ATOM 755 O O . PRO A 1 94 ? -8.481 -25.377 -9.951 1.00 87.75 94 PRO A O 1
ATOM 758 N N . GLY A 1 95 ? -10.684 -25.016 -10.182 1.00 85.81 95 GLY A N 1
ATOM 759 C CA . GLY A 1 95 ? -10.975 -24.926 -8.742 1.00 85.81 95 GLY A CA 1
ATOM 760 C C . GLY A 1 95 ? -10.404 -23.694 -8.020 1.00 85.81 95 GLY A C 1
ATOM 761 O O . GLY A 1 95 ? -10.547 -23.578 -6.806 1.00 85.81 95 GLY A O 1
ATOM 762 N N . ARG A 1 96 ? -9.775 -22.754 -8.739 1.00 89.00 96 ARG A N 1
ATOM 763 C CA . ARG A 1 96 ? -9.139 -21.556 -8.176 1.00 89.00 96 ARG A CA 1
ATOM 764 C C . ARG A 1 96 ? -9.731 -20.298 -8.821 1.00 89.00 96 ARG A C 1
ATOM 766 O O . ARG A 1 96 ? -9.422 -20.021 -9.979 1.00 89.00 96 ARG A O 1
ATOM 773 N N . PRO A 1 97 ? -10.508 -19.469 -8.098 1.00 89.81 97 PRO A N 1
ATOM 774 C CA . PRO A 1 97 ? -11.027 -18.214 -8.660 1.00 89.81 97 PRO A CA 1
ATOM 775 C C . PRO A 1 97 ? -9.901 -17.211 -8.986 1.00 89.81 97 PRO A C 1
ATOM 777 O O . PRO A 1 97 ? -10.021 -16.377 -9.887 1.00 89.81 97 PRO A O 1
ATOM 780 N N . GLY A 1 98 ? -8.763 -17.347 -8.299 1.00 94.94 98 GLY A N 1
ATOM 781 C CA . GLY A 1 98 ? -7.657 -16.398 -8.319 1.00 94.94 98 GLY A CA 1
ATOM 782 C C . GLY A 1 98 ? -7.926 -15.209 -7.396 1.00 94.94 98 GLY A C 1
ATOM 783 O O . GLY A 1 98 ? -8.870 -15.222 -6.607 1.00 94.94 98 GLY A O 1
ATOM 784 N N . ILE A 1 99 ? -7.064 -14.198 -7.460 1.00 97.50 99 ILE A N 1
ATOM 785 C CA . ILE A 1 99 ? -7.220 -12.977 -6.660 1.00 97.50 99 ILE A CA 1
ATOM 786 C C . ILE A 1 99 ? -8.351 -12.090 -7.191 1.00 97.50 99 ILE A C 1
ATOM 788 O O . ILE A 1 99 ? -8.502 -11.933 -8.405 1.00 97.50 99 ILE A O 1
ATOM 792 N N . SER A 1 100 ? -9.096 -11.472 -6.276 1.00 97.19 100 SER A N 1
ATOM 793 C CA . SER A 1 100 ? -10.130 -10.473 -6.578 1.00 97.19 100 SER A CA 1
ATOM 794 C C . SER A 1 100 ? -9.575 -9.049 -6.587 1.00 97.19 100 SER A C 1
ATOM 796 O O . SER A 1 100 ? -10.105 -8.197 -7.295 1.00 97.19 100 SER A O 1
ATOM 798 N N . LEU A 1 101 ? -8.486 -8.802 -5.853 1.00 98.19 101 LEU A N 1
ATOM 799 C CA . LEU A 1 101 ? -7.791 -7.517 -5.828 1.00 98.19 101 LEU A CA 1
ATOM 800 C C . LEU A 1 101 ? -6.276 -7.723 -5.921 1.00 98.19 101 LEU A C 1
ATOM 802 O O . LEU A 1 101 ? -5.700 -8.549 -5.211 1.00 98.19 101 LEU A O 1
ATOM 806 N N . LEU A 1 102 ? -5.638 -6.949 -6.792 1.00 98.69 102 LEU A N 1
ATOM 807 C CA . LEU A 1 102 ? -4.191 -6.795 -6.880 1.00 98.69 102 LEU A CA 1
ATOM 808 C C . LEU A 1 102 ? -3.818 -5.365 -6.494 1.00 98.69 102 LEU A C 1
ATOM 810 O O . LEU A 1 102 ? -4.307 -4.423 -7.110 1.00 98.69 102 LEU A O 1
ATOM 814 N N . ILE A 1 103 ? -2.923 -5.192 -5.529 1.00 98.75 103 ILE A N 1
ATOM 815 C CA . ILE A 1 103 ? -2.377 -3.885 -5.162 1.00 98.75 103 ILE A CA 1
ATOM 816 C C . ILE A 1 103 ? -0.881 -3.883 -5.463 1.00 98.75 103 ILE A C 1
ATOM 818 O O . ILE A 1 103 ? -0.137 -4.691 -4.913 1.00 98.75 103 ILE A O 1
ATOM 822 N N . VAL A 1 104 ? -0.432 -2.974 -6.326 1.00 98.50 104 VAL A N 1
ATOM 823 C CA . VAL A 1 104 ? 0.982 -2.819 -6.693 1.00 98.50 104 VAL A CA 1
ATOM 824 C C . VAL A 1 104 ? 1.508 -1.541 -6.063 1.00 98.50 104 VAL A C 1
ATOM 826 O O . VAL A 1 104 ? 1.018 -0.455 -6.357 1.00 98.50 104 VAL A O 1
ATOM 829 N N . VAL A 1 105 ? 2.485 -1.663 -5.174 1.00 98.38 105 VAL A N 1
ATOM 830 C CA . VAL A 1 105 ? 3.062 -0.554 -4.415 1.00 98.38 105 VAL A CA 1
ATOM 831 C C . VAL A 1 105 ? 4.370 -0.118 -5.046 1.00 98.38 105 VAL A C 1
ATOM 833 O O . VAL A 1 105 ? 5.324 -0.901 -5.122 1.00 98.38 105 VAL A O 1
ATOM 836 N N . GLY A 1 106 ? 4.409 1.153 -5.448 1.00 96.56 106 GLY A N 1
ATOM 837 C CA . GLY A 1 106 ? 5.589 1.757 -6.037 1.00 96.56 106 GLY A CA 1
ATOM 838 C C . GLY A 1 106 ? 6.035 1.040 -7.301 1.00 96.56 106 GLY A C 1
ATOM 839 O O . GLY A 1 106 ? 5.236 0.483 -8.048 1.00 96.56 106 GLY A O 1
ATOM 840 N N . ARG A 1 107 ? 7.345 1.063 -7.513 1.00 95.06 107 ARG A N 1
ATOM 841 C CA . ARG A 1 107 ? 8.031 0.533 -8.691 1.00 95.06 107 ARG A CA 1
ATOM 842 C C . ARG A 1 107 ? 9.493 0.223 -8.385 1.00 95.06 107 ARG A C 1
ATOM 844 O O . ARG A 1 107 ? 10.041 0.665 -7.366 1.00 95.06 107 ARG A O 1
ATOM 851 N N . THR A 1 108 ? 10.108 -0.503 -9.301 1.00 94.12 108 THR A N 1
ATOM 852 C CA . THR A 1 108 ? 11.551 -0.634 -9.505 1.00 94.12 108 THR A CA 1
ATOM 853 C C . THR A 1 108 ? 12.055 0.517 -10.379 1.00 94.12 108 THR A C 1
ATOM 855 O O . THR A 1 108 ? 11.379 0.948 -11.305 1.00 94.12 108 THR A O 1
ATOM 858 N N . LEU A 1 109 ? 13.242 1.046 -10.086 1.00 94.31 109 LEU A N 1
ATOM 859 C CA . LEU A 1 109 ? 13.939 1.987 -10.965 1.00 94.31 109 LEU A CA 1
ATOM 860 C C . LEU A 1 109 ? 15.447 1.746 -10.820 1.00 94.31 109 LEU A C 1
ATOM 862 O O . LEU A 1 109 ? 15.963 1.896 -9.707 1.00 94.31 109 LEU A O 1
ATOM 866 N N . PRO A 1 110 ? 16.159 1.360 -11.892 1.00 94.81 110 PRO A N 1
ATOM 867 C CA . PRO A 1 110 ? 17.610 1.227 -11.841 1.00 94.81 110 PRO A CA 1
ATOM 868 C C . PRO A 1 110 ? 18.252 2.613 -11.757 1.00 94.81 110 PRO A C 1
ATOM 870 O O . PRO A 1 110 ? 17.715 3.569 -12.307 1.00 94.81 110 PRO A O 1
ATOM 873 N N . ARG A 1 111 ? 19.417 2.747 -11.114 1.00 93.81 111 ARG A N 1
ATOM 874 C CA . ARG A 1 111 ? 20.216 3.984 -11.228 1.00 93.81 111 ARG A CA 1
ATOM 875 C C . ARG A 1 111 ? 20.676 4.164 -12.694 1.00 93.81 111 ARG A C 1
ATOM 877 O O . ARG A 1 111 ? 20.870 3.141 -13.347 1.00 93.81 111 ARG A O 1
ATOM 884 N N . PRO A 1 112 ? 20.884 5.398 -13.196 1.00 96.19 112 PRO A N 1
ATOM 885 C CA . PRO A 1 112 ? 21.292 5.641 -14.588 1.00 96.19 112 PRO A CA 1
ATOM 886 C C . PRO A 1 112 ? 22.489 4.801 -15.037 1.00 96.19 112 PRO A C 1
ATOM 888 O O . PRO A 1 112 ? 22.348 3.992 -15.947 1.00 96.19 112 PRO A O 1
ATOM 891 N N . TRP A 1 113 ? 23.593 4.836 -14.283 1.00 95.75 113 TRP A N 1
ATOM 892 C CA . TRP A 1 113 ? 24.779 4.017 -14.568 1.00 95.75 113 TRP A CA 1
ATOM 893 C C . TRP A 1 113 ? 24.487 2.510 -14.648 1.00 95.75 113 TRP A C 1
ATOM 895 O O . TRP A 1 113 ? 25.141 1.796 -15.394 1.00 95.75 113 TRP A O 1
ATOM 905 N N . ALA A 1 114 ? 23.504 1.996 -13.900 1.00 96.69 114 ALA A N 1
ATOM 906 C CA . ALA A 1 114 ? 23.157 0.579 -13.956 1.00 96.69 114 ALA A CA 1
ATOM 907 C C . ALA A 1 114 ? 22.417 0.235 -15.256 1.00 96.69 114 ALA A C 1
ATOM 909 O O . ALA A 1 114 ? 22.657 -0.828 -15.821 1.00 96.69 114 ALA A O 1
ATOM 910 N N . ALA A 1 115 ? 21.547 1.129 -15.738 1.00 97.25 115 ALA A N 1
ATOM 911 C CA . ALA A 1 115 ? 20.898 0.977 -17.038 1.00 97.25 115 ALA A CA 1
ATOM 912 C C . ALA A 1 115 ? 21.908 1.112 -18.188 1.00 97.25 115 ALA A C 1
ATOM 914 O O . ALA A 1 115 ? 21.867 0.312 -19.120 1.00 97.25 115 ALA A O 1
ATOM 915 N N . GLU A 1 116 ? 22.844 2.061 -18.086 1.00 97.69 116 GLU A N 1
ATOM 916 C CA . GLU A 1 116 ? 23.933 2.251 -19.052 1.00 97.69 116 GLU A CA 1
ATOM 917 C C . GLU A 1 116 ? 24.823 1.008 -19.131 1.00 97.69 116 GLU A C 1
ATOM 919 O O . GLU A 1 116 ? 24.946 0.423 -20.199 1.00 97.69 116 GLU A O 1
ATOM 924 N N . MET A 1 117 ? 25.338 0.506 -18.004 1.00 97.69 117 MET A N 1
ATOM 925 C CA . MET A 1 117 ? 26.157 -0.714 -18.004 1.00 97.69 117 MET A CA 1
ATOM 926 C C . MET A 1 117 ? 25.426 -1.924 -18.602 1.00 97.69 117 MET A C 1
ATOM 928 O O . MET A 1 117 ? 26.036 -2.733 -19.296 1.00 97.69 117 MET A O 1
ATOM 932 N N . MET A 1 118 ? 24.122 -2.073 -18.341 1.00 98.00 118 MET A N 1
ATOM 933 C CA . MET A 1 118 ? 23.323 -3.137 -18.957 1.00 98.00 118 MET A CA 1
ATOM 934 C C . MET A 1 118 ? 23.177 -2.932 -20.471 1.00 98.00 118 MET A C 1
ATOM 936 O O . MET A 1 118 ? 23.216 -3.911 -21.214 1.00 98.00 118 MET A O 1
ATOM 940 N N . ALA A 1 119 ? 23.028 -1.687 -20.932 1.00 97.50 119 ALA A N 1
ATOM 941 C CA . ALA A 1 119 ? 22.956 -1.349 -22.352 1.00 97.50 119 ALA A CA 1
ATOM 942 C C . ALA A 1 119 ? 24.274 -1.657 -23.071 1.00 97.50 119 ALA A C 1
ATOM 944 O O . ALA A 1 119 ? 24.267 -2.295 -24.127 1.00 97.50 119 ALA A O 1
ATOM 945 N N . GLU A 1 120 ? 25.401 -1.269 -22.477 1.00 97.69 120 GLU A N 1
ATOM 946 C CA . GLU A 1 120 ? 26.730 -1.514 -23.040 1.00 97.69 120 GLU A CA 1
ATOM 947 C C . GLU A 1 120 ? 27.055 -3.006 -23.072 1.00 97.69 120 GLU A C 1
ATOM 949 O O . GLU A 1 120 ? 27.522 -3.522 -24.085 1.00 97.69 120 GLU A O 1
ATOM 954 N N . ALA A 1 121 ? 26.724 -3.733 -22.001 1.00 97.88 121 ALA A N 1
ATOM 955 C CA . ALA A 1 121 ? 26.897 -5.180 -21.954 1.00 97.88 121 ALA A CA 1
ATOM 956 C C . ALA A 1 121 ? 26.029 -5.911 -22.993 1.00 97.88 121 ALA A C 1
ATOM 958 O O . ALA A 1 121 ? 26.476 -6.895 -23.579 1.00 97.88 121 ALA A O 1
ATOM 959 N N . LEU A 1 122 ? 24.797 -5.445 -23.228 1.00 96.81 122 LEU A N 1
ATOM 960 C CA . LEU A 1 122 ? 23.874 -6.053 -24.189 1.00 96.81 122 LEU A CA 1
ATOM 961 C C . LEU A 1 122 ? 24.290 -5.799 -25.645 1.00 96.81 122 LEU A C 1
ATOM 963 O O . LEU A 1 122 ? 24.111 -6.672 -26.493 1.00 96.81 122 LEU A O 1
ATOM 967 N N . THR A 1 123 ? 24.804 -4.606 -25.943 1.00 96.25 123 THR A N 1
ATOM 968 C CA . THR A 1 123 ? 25.092 -4.166 -27.320 1.00 96.25 123 THR A CA 1
ATOM 969 C C . THR A 1 123 ? 26.556 -4.316 -27.723 1.00 96.25 123 THR A C 1
ATOM 971 O O . THR A 1 123 ? 26.855 -4.350 -28.915 1.00 96.25 123 THR A O 1
ATOM 974 N N . GLY A 1 124 ? 27.472 -4.398 -26.756 1.00 96.44 124 GLY A N 1
ATOM 975 C CA . GLY A 1 124 ? 28.916 -4.352 -26.988 1.00 96.44 124 GLY A CA 1
ATOM 976 C C . GLY A 1 124 ? 29.443 -2.966 -27.380 1.00 96.44 124 GLY A C 1
ATOM 977 O O . GLY A 1 124 ? 30.592 -2.861 -27.807 1.00 96.44 124 GLY A O 1
ATOM 978 N N . ALA A 1 125 ? 28.627 -1.915 -27.262 1.00 94.56 125 ALA A N 1
ATOM 979 C CA . ALA A 1 125 ? 28.975 -0.540 -27.608 1.00 94.56 125 ALA A CA 1
ATOM 980 C C . ALA A 1 125 ? 28.729 0.392 -26.418 1.00 94.56 125 ALA A C 1
ATOM 982 O O . ALA A 1 125 ? 27.804 0.171 -25.644 1.00 94.56 125 ALA A O 1
ATOM 983 N N . ALA A 1 126 ? 29.540 1.445 -26.290 1.00 94.44 126 ALA A N 1
ATOM 984 C CA . ALA A 1 126 ? 29.310 2.479 -25.286 1.00 94.44 126 ALA A CA 1
ATOM 985 C C . ALA A 1 126 ? 27.976 3.202 -25.538 1.00 94.44 126 ALA A C 1
ATOM 987 O O . ALA A 1 126 ? 27.590 3.399 -26.697 1.00 94.44 126 ALA A O 1
ATOM 988 N N . VAL A 1 127 ? 27.295 3.635 -24.473 1.00 94.88 127 VAL A N 1
ATOM 989 C CA . VAL A 1 127 ? 26.074 4.446 -24.618 1.00 94.88 127 VAL A CA 1
ATOM 990 C C . VAL A 1 127 ? 26.383 5.771 -25.315 1.00 94.88 127 VAL A C 1
ATOM 992 O O . VAL A 1 127 ? 27.430 6.386 -25.096 1.00 94.88 127 VAL A O 1
ATOM 995 N N . SER A 1 128 ? 25.452 6.260 -26.137 1.00 90.38 128 SER A N 1
ATOM 996 C CA . SER A 1 128 ? 25.658 7.505 -26.891 1.00 90.38 128 SER A CA 1
ATOM 997 C C . SER A 1 128 ? 25.717 8.737 -25.988 1.00 90.38 128 SER A C 1
ATOM 999 O O . SER A 1 128 ? 26.247 9.784 -26.363 1.00 90.38 128 SER A O 1
ATOM 1001 N N . THR A 1 129 ? 25.103 8.656 -24.809 1.00 89.94 129 THR A N 1
ATOM 1002 C CA . THR A 1 129 ? 25.062 9.732 -23.821 1.00 89.94 129 THR A CA 1
ATOM 1003 C C . THR A 1 129 ? 24.945 9.121 -22.434 1.00 89.94 129 THR A C 1
ATOM 1005 O O . THR A 1 129 ? 23.916 8.535 -22.109 1.00 89.94 129 THR A O 1
ATOM 1008 N N . SER A 1 130 ? 25.993 9.284 -21.630 1.00 89.62 130 SER A N 1
ATOM 1009 C CA . SER A 1 130 ? 26.011 8.876 -20.224 1.00 89.62 130 SER A CA 1
ATOM 1010 C C . SER A 1 130 ? 25.500 10.005 -19.326 1.00 89.62 130 SER A C 1
ATOM 1012 O O . SER A 1 130 ? 25.749 11.190 -19.582 1.00 89.62 130 SER A O 1
ATOM 1014 N N . LEU A 1 131 ? 24.776 9.648 -18.268 1.00 91.31 131 LEU A N 1
ATOM 1015 C CA . LEU A 1 131 ? 24.262 10.568 -17.264 1.00 91.31 131 LEU A CA 1
ATOM 1016 C C . LEU A 1 131 ? 25.142 10.543 -16.008 1.00 91.31 131 LEU A C 1
ATOM 1018 O O . LEU A 1 131 ? 25.193 9.567 -15.265 1.00 91.31 131 LEU A O 1
ATOM 1022 N N . ALA A 1 132 ? 25.748 11.688 -15.684 1.00 88.00 132 ALA A N 1
ATOM 1023 C CA . ALA A 1 132 ? 26.482 11.866 -14.425 1.00 88.00 132 ALA A CA 1
ATOM 1024 C C . ALA A 1 132 ? 25.564 12.044 -13.192 1.00 88.00 132 ALA A C 1
ATOM 1026 O O . ALA A 1 132 ? 26.033 12.023 -12.055 1.00 88.00 132 ALA A O 1
ATOM 1027 N N . GLY A 1 133 ? 24.264 12.271 -13.409 1.00 89.94 133 GLY A N 1
ATOM 1028 C CA . GLY A 1 133 ? 23.279 12.623 -12.384 1.00 89.94 133 GLY A CA 1
ATOM 1029 C C . GLY A 1 133 ? 22.010 11.766 -12.454 1.00 89.94 133 GLY A C 1
ATOM 1030 O O . GLY A 1 133 ? 22.022 10.710 -13.080 1.00 89.94 133 GLY A O 1
ATOM 1031 N N . PRO A 1 134 ? 20.908 12.177 -11.797 1.00 92.25 134 PRO A N 1
ATOM 1032 C CA . PRO A 1 134 ? 19.633 11.469 -11.891 1.00 92.25 134 PRO A CA 1
ATOM 1033 C C . PRO A 1 134 ? 19.063 11.537 -13.314 1.00 92.25 134 PRO A C 1
ATOM 1035 O O . PRO A 1 134 ? 19.458 12.385 -14.111 1.00 92.25 134 PRO A O 1
ATOM 1038 N N . TYR A 1 135 ? 18.084 10.680 -13.611 1.00 94.81 135 TYR A N 1
ATOM 1039 C CA . TYR A 1 135 ? 17.327 10.798 -14.856 1.00 94.81 135 TYR A CA 1
ATOM 1040 C C . TYR A 1 135 ? 16.656 12.165 -14.974 1.00 94.81 135 TYR A C 1
ATOM 1042 O O . TYR A 1 135 ? 16.133 12.709 -13.995 1.00 94.81 135 TYR A O 1
ATOM 1050 N N . GLU A 1 136 ? 16.600 12.664 -16.203 1.00 93.44 136 GLU A N 1
ATOM 1051 C CA . GLU A 1 136 ? 15.729 13.775 -16.552 1.00 93.44 136 GLU A CA 1
ATOM 1052 C C . GLU A 1 136 ? 14.266 13.350 -16.356 1.00 93.44 136 GLU A C 1
ATOM 1054 O O . GLU A 1 136 ? 13.895 12.212 -16.655 1.00 93.44 136 GLU A O 1
ATOM 1059 N N . ARG A 1 137 ? 13.425 14.258 -15.854 1.00 93.94 137 ARG A N 1
ATOM 1060 C CA . ARG A 1 137 ? 11.974 14.059 -15.816 1.00 93.94 137 ARG A CA 1
ATOM 1061 C C . ARG A 1 137 ? 11.361 14.725 -17.039 1.00 93.94 137 ARG A C 1
ATOM 1063 O O . ARG A 1 137 ? 11.561 15.918 -17.240 1.00 93.94 137 ARG A O 1
ATOM 1070 N N . ARG A 1 138 ? 10.623 13.958 -17.839 1.00 94.81 138 ARG A N 1
ATOM 1071 C CA . ARG A 1 138 ? 9.916 14.449 -19.028 1.00 94.81 138 ARG A CA 1
ATOM 1072 C C . ARG A 1 138 ? 8.414 14.330 -18.856 1.00 94.81 138 ARG A C 1
ATOM 1074 O O . ARG A 1 138 ? 7.937 13.448 -18.138 1.00 94.81 138 ARG A O 1
ATOM 1081 N N . GLU A 1 139 ? 7.692 15.216 -19.535 1.00 95.75 139 GLU A N 1
ATOM 1082 C CA . GLU A 1 139 ? 6.237 15.159 -19.614 1.00 95.75 139 GLU A CA 1
ATOM 1083 C C . GLU A 1 139 ? 5.790 13.790 -20.139 1.00 95.75 139 GLU A C 1
ATOM 1085 O O . GLU A 1 139 ? 6.337 13.246 -21.101 1.00 95.75 139 GLU A O 1
ATOM 1090 N N . ALA A 1 140 ? 4.795 13.225 -19.467 1.00 94.81 140 ALA A N 1
ATOM 1091 C CA . ALA A 1 140 ? 4.167 11.974 -19.836 1.00 94.81 140 ALA A CA 1
ATOM 1092 C C . ALA A 1 140 ? 2.677 12.018 -19.486 1.00 94.81 140 ALA A C 1
ATOM 1094 O O . ALA A 1 140 ? 2.184 12.951 -18.852 1.00 94.81 140 ALA A O 1
ATOM 1095 N N . HIS A 1 141 ? 1.943 10.975 -19.872 1.00 96.19 141 HIS A N 1
ATOM 1096 C CA . HIS A 1 141 ? 0.505 10.916 -19.639 1.00 96.19 141 HIS A CA 1
ATOM 1097 C C . HIS A 1 141 ? 0.045 9.535 -19.179 1.00 96.19 141 HIS A C 1
ATOM 1099 O O . HIS A 1 141 ? 0.378 8.512 -19.781 1.00 96.19 141 HIS A O 1
ATOM 1105 N N . ILE A 1 142 ? -0.806 9.517 -18.155 1.00 97.19 142 ILE A N 1
ATOM 1106 C CA . ILE A 1 142 ? -1.605 8.342 -17.802 1.00 97.19 142 ILE A CA 1
ATOM 1107 C C . ILE A 1 142 ? -2.846 8.352 -18.693 1.00 97.19 142 ILE A C 1
ATOM 1109 O O . ILE A 1 142 ? -3.639 9.292 -18.657 1.00 97.19 142 ILE A O 1
ATOM 1113 N N . ARG A 1 143 ? -3.005 7.313 -19.516 1.00 97.75 143 ARG A N 1
ATOM 1114 C CA . ARG A 1 143 ? -4.133 7.175 -20.449 1.00 97.75 143 ARG A CA 1
ATOM 1115 C C . ARG A 1 143 ? -5.321 6.518 -19.757 1.00 97.75 143 ARG A C 1
ATOM 1117 O O . ARG A 1 143 ? -5.153 5.481 -19.119 1.00 97.75 143 ARG A O 1
ATOM 1124 N N . LEU A 1 144 ? -6.517 7.075 -19.922 1.00 98.06 144 LEU A N 1
ATOM 1125 C CA . LEU A 1 144 ? -7.763 6.502 -19.419 1.00 98.06 144 LEU A CA 1
ATOM 1126 C C . LEU A 1 144 ? -8.521 5.779 -20.541 1.00 98.06 144 LEU A C 1
ATOM 1128 O O . LEU A 1 144 ? -8.411 6.102 -21.723 1.00 98.06 144 LEU A O 1
ATOM 1132 N N . ARG A 1 145 ? -9.331 4.784 -20.170 1.00 96.44 145 ARG A N 1
ATOM 1133 C CA . ARG A 1 145 ? -10.141 3.987 -21.111 1.00 96.44 145 ARG A CA 1
ATOM 1134 C C . ARG A 1 145 ? -11.213 4.781 -21.850 1.00 96.44 145 ARG A C 1
ATOM 1136 O O . ARG A 1 145 ? -11.643 4.344 -22.909 1.00 96.44 145 ARG A O 1
ATOM 1143 N N . ASN A 1 146 ? -11.642 5.914 -21.305 1.00 95.19 146 ASN A N 1
ATOM 1144 C CA . ASN A 1 146 ? -12.576 6.836 -21.956 1.00 95.19 146 ASN A CA 1
ATOM 1145 C C . ASN A 1 146 ? -11.898 7.714 -23.034 1.00 95.19 146 ASN A C 1
ATOM 1147 O O . ASN A 1 146 ? -12.555 8.581 -23.599 1.00 95.19 146 ASN A O 1
ATOM 1151 N N . GLY A 1 147 ? -10.598 7.521 -23.292 1.00 95.44 147 GLY A N 1
ATOM 1152 C CA . GLY A 1 147 ? -9.818 8.284 -24.265 1.00 95.44 147 GLY A CA 1
ATOM 1153 C C . GLY A 1 147 ? -9.163 9.549 -23.705 1.00 95.44 147 GLY A C 1
ATOM 1154 O O . GLY A 1 147 ? -8.315 10.121 -24.386 1.00 95.44 147 GLY A O 1
ATOM 1155 N N . SER A 1 148 ? -9.495 9.976 -22.480 1.00 96.38 148 SER A N 1
ATOM 1156 C CA . SER A 1 148 ? -8.825 11.114 -21.844 1.00 96.38 148 SER A CA 1
ATOM 1157 C C . SER A 1 148 ? -7.456 10.723 -21.281 1.00 96.38 148 SER A C 1
ATOM 1159 O O . SER A 1 148 ? -7.102 9.543 -21.182 1.00 96.38 148 SER A O 1
ATOM 1161 N N . SER A 1 149 ? -6.664 11.719 -20.893 1.00 96.62 149 SER A N 1
ATOM 1162 C CA . SER A 1 149 ? -5.377 11.505 -20.240 1.00 96.62 149 SER A CA 1
ATOM 1163 C C . SER A 1 149 ? -5.168 12.466 -19.074 1.00 96.62 149 SER A C 1
ATOM 1165 O O . SER A 1 149 ? -5.791 13.524 -19.000 1.00 96.62 149 SER A O 1
ATOM 1167 N N . VAL A 1 150 ? -4.306 12.068 -18.140 1.00 96.56 150 VAL A N 1
ATOM 1168 C CA . VAL A 1 150 ? -3.877 12.895 -17.008 1.00 96.56 150 VAL A CA 1
ATOM 1169 C C . VAL A 1 150 ? -2.375 13.142 -17.145 1.00 96.56 150 VAL A C 1
ATOM 1171 O O . VAL A 1 150 ? -1.633 12.166 -17.307 1.00 96.56 150 VAL A O 1
ATOM 1174 N N . PRO A 1 151 ? -1.913 14.406 -17.125 1.00 95.62 151 PRO A N 1
ATOM 1175 C CA . PRO A 1 151 ? -0.492 14.718 -17.215 1.00 95.62 151 PRO A CA 1
ATOM 1176 C C . PRO A 1 151 ? 0.263 14.193 -15.990 1.00 95.62 151 PRO A C 1
ATOM 1178 O O . PRO A 1 151 ? -0.246 14.189 -14.868 1.00 95.62 151 PRO A O 1
ATOM 1181 N N . THR A 1 152 ? 1.485 13.737 -16.225 1.00 94.62 152 THR A N 1
ATOM 1182 C CA . THR A 1 152 ? 2.442 13.286 -15.214 1.00 94.62 152 THR A CA 1
ATOM 1183 C C . THR A 1 152 ? 3.860 13.564 -15.715 1.00 94.62 152 THR A C 1
ATOM 1185 O O . THR A 1 152 ? 4.061 14.120 -16.794 1.00 94.62 152 THR A O 1
ATOM 1188 N N . GLU A 1 153 ? 4.856 13.153 -14.945 1.00 93.75 153 GLU A N 1
ATOM 1189 C CA . GLU A 1 153 ? 6.250 13.176 -15.364 1.00 93.75 153 GLU A CA 1
ATOM 1190 C C . GLU A 1 153 ? 6.910 11.824 -15.099 1.00 93.75 153 GLU A C 1
ATOM 1192 O O . GLU A 1 153 ? 6.758 11.230 -14.020 1.00 93.75 153 GLU A O 1
ATOM 1197 N N . ALA A 1 154 ? 7.698 11.369 -16.069 1.00 93.12 154 ALA A N 1
ATOM 1198 C CA . ALA A 1 154 ? 8.431 10.114 -16.010 1.00 93.12 154 ALA A CA 1
ATOM 1199 C C . ALA A 1 154 ? 9.940 10.342 -16.130 1.00 93.12 154 ALA A C 1
ATOM 1201 O O . ALA A 1 154 ? 10.379 11.284 -16.787 1.00 93.12 154 ALA A O 1
ATOM 1202 N N . GLU A 1 155 ? 10.733 9.485 -15.484 1.00 95.00 155 GLU A N 1
ATOM 1203 C CA . GLU A 1 155 ? 12.176 9.464 -15.722 1.00 95.00 155 GLU A CA 1
ATOM 1204 C C . GLU A 1 155 ? 12.471 9.024 -17.157 1.00 95.00 155 GLU A C 1
ATOM 1206 O O . GLU A 1 155 ? 11.814 8.122 -17.673 1.00 95.00 155 GLU A O 1
ATOM 1211 N N . HIS A 1 156 ? 13.478 9.636 -17.769 1.00 96.06 156 HIS A N 1
ATOM 1212 C CA . HIS A 1 156 ? 13.883 9.366 -19.139 1.00 96.06 156 HIS A CA 1
ATOM 1213 C C . HIS A 1 156 ? 15.408 9.344 -19.260 1.00 96.06 156 HIS A C 1
ATOM 1215 O O . HIS A 1 156 ? 16.105 10.221 -18.736 1.00 96.06 156 HIS A O 1
ATOM 1221 N N . HIS A 1 157 ? 15.919 8.359 -19.990 1.00 96.88 157 HIS A N 1
ATOM 1222 C CA . HIS A 1 157 ? 17.314 8.268 -20.389 1.00 96.88 157 HIS A CA 1
ATOM 1223 C C . HIS A 1 157 ? 17.497 8.709 -21.857 1.00 96.88 157 HIS A C 1
ATOM 1225 O O . HIS A 1 157 ? 16.714 8.306 -22.712 1.00 96.88 157 HIS A O 1
ATOM 1231 N N . PRO A 1 158 ? 18.500 9.544 -22.192 1.00 95.81 158 PRO A N 1
ATOM 1232 C CA . PRO A 1 158 ? 18.701 10.029 -23.562 1.00 95.81 158 PRO A CA 1
ATOM 1233 C C . PRO A 1 158 ? 19.170 8.945 -24.545 1.00 95.81 158 PRO A C 1
ATOM 1235 O O . PRO A 1 158 ? 18.777 8.984 -25.708 1.00 95.81 158 PRO A O 1
ATOM 1238 N N . ASP A 1 159 ? 19.995 7.990 -24.098 1.00 96.56 159 ASP A N 1
ATOM 1239 C CA . ASP A 1 159 ? 20.365 6.821 -24.908 1.00 96.56 159 ASP A CA 1
ATOM 1240 C C . ASP A 1 159 ? 19.160 5.866 -25.070 1.00 96.56 159 ASP A C 1
ATOM 1242 O O . ASP A 1 159 ? 18.607 5.431 -24.051 1.00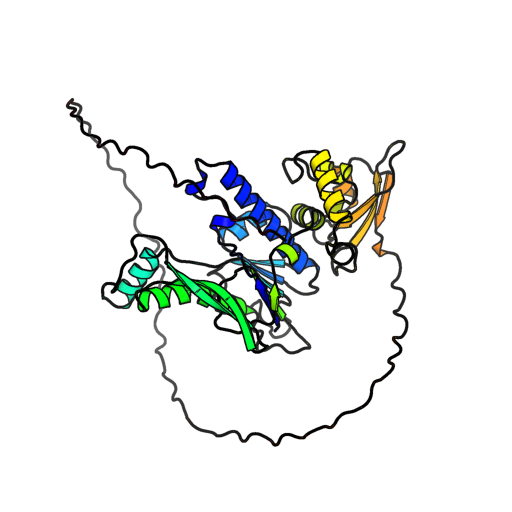 96.56 159 ASP A O 1
ATOM 1246 N N . PRO A 1 160 ? 18.761 5.506 -26.308 1.00 95.94 160 PRO A N 1
ATOM 1247 C CA . PRO A 1 160 ? 17.580 4.676 -26.559 1.00 95.94 160 PRO A CA 1
ATOM 1248 C C . PRO A 1 160 ? 17.644 3.263 -25.969 1.00 95.94 160 PRO A C 1
ATOM 1250 O O . PRO A 1 160 ? 16.612 2.719 -25.572 1.00 95.94 160 PRO A O 1
ATOM 1253 N N . THR A 1 161 ? 18.829 2.650 -25.909 1.00 97.06 161 THR A N 1
ATOM 1254 C CA . THR A 1 161 ? 18.988 1.282 -25.391 1.00 97.06 161 THR A CA 1
ATOM 1255 C C . THR A 1 161 ? 18.891 1.284 -23.872 1.00 97.06 161 THR A C 1
ATOM 1257 O O . THR A 1 161 ? 18.153 0.482 -23.293 1.00 97.06 161 THR A O 1
ATOM 1260 N N . ALA A 1 162 ? 19.583 2.218 -23.218 1.00 97.38 162 ALA A N 1
ATOM 1261 C CA . ALA A 1 162 ? 19.481 2.396 -21.775 1.00 97.38 162 ALA A CA 1
ATOM 1262 C C . ALA A 1 162 ? 18.055 2.801 -21.355 1.00 97.38 162 ALA A C 1
ATOM 1264 O O . ALA A 1 162 ? 17.561 2.311 -20.338 1.00 97.38 162 ALA A O 1
ATOM 1265 N N . GLU A 1 163 ? 17.346 3.603 -22.159 1.00 97.06 163 GLU A N 1
ATOM 1266 C CA . GLU A 1 163 ? 15.933 3.918 -21.919 1.00 97.06 163 GLU A CA 1
ATOM 1267 C C . GLU A 1 163 ? 15.038 2.685 -22.046 1.00 97.06 163 GLU A C 1
ATOM 1269 O O . GLU A 1 163 ? 14.196 2.453 -21.179 1.00 97.06 163 GLU A O 1
ATOM 1274 N N . ALA A 1 164 ? 15.237 1.852 -23.070 1.00 96.94 164 ALA A N 1
ATOM 1275 C CA . ALA A 1 164 ? 14.484 0.609 -23.221 1.00 96.94 164 ALA A CA 1
ATOM 1276 C C . ALA A 1 164 ? 14.693 -0.332 -22.019 1.00 96.94 164 ALA A C 1
ATOM 1278 O O . ALA A 1 164 ? 13.735 -0.924 -21.517 1.00 96.94 164 ALA A O 1
ATOM 1279 N N . ILE A 1 165 ? 15.923 -0.427 -21.507 1.00 97.62 165 ILE A N 1
ATOM 1280 C CA . ILE A 1 165 ? 16.246 -1.206 -20.303 1.00 97.62 165 ILE A CA 1
ATOM 1281 C C . ILE A 1 165 ? 15.591 -0.599 -19.059 1.00 97.62 165 ILE A C 1
ATOM 1283 O O . ILE A 1 165 ? 14.966 -1.324 -18.279 1.00 97.62 165 ILE A O 1
ATOM 1287 N N . ARG A 1 166 ? 15.678 0.724 -18.876 1.00 97.06 166 ARG A N 1
ATOM 1288 C CA . ARG A 1 166 ? 15.018 1.432 -17.771 1.00 97.06 166 ARG A CA 1
ATOM 1289 C C . ARG A 1 166 ? 13.510 1.181 -17.794 1.00 97.06 166 ARG A C 1
ATOM 1291 O O . ARG A 1 166 ? 12.956 0.811 -16.757 1.00 97.06 166 ARG A O 1
ATOM 1298 N N . GLN A 1 167 ? 12.877 1.335 -18.959 1.00 96.31 167 GLN A N 1
ATOM 1299 C CA . GLN A 1 167 ? 11.450 1.082 -19.164 1.00 96.31 167 GLN A CA 1
ATOM 1300 C C . GLN A 1 167 ? 11.080 -0.368 -18.870 1.00 96.31 167 GLN A C 1
ATOM 1302 O O . GLN A 1 167 ? 10.074 -0.636 -18.216 1.00 96.31 167 GLN A O 1
ATOM 1307 N N . HIS A 1 168 ? 11.901 -1.320 -19.317 1.00 95.69 168 HIS A N 1
ATOM 1308 C CA . HIS A 1 168 ? 11.673 -2.735 -19.056 1.00 95.69 168 HIS A CA 1
ATOM 1309 C C . HIS A 1 168 ? 11.707 -3.050 -17.555 1.00 95.69 168 HIS A C 1
ATOM 1311 O O . HIS A 1 168 ? 10.808 -3.718 -17.045 1.00 95.69 168 HIS A O 1
ATOM 1317 N N . ILE A 1 169 ? 12.709 -2.531 -16.840 1.00 96.25 169 ILE A N 1
ATOM 1318 C CA . ILE A 1 169 ? 12.867 -2.762 -15.400 1.00 96.25 169 ILE A CA 1
ATOM 1319 C C . ILE A 1 169 ? 11.769 -2.062 -14.599 1.00 96.25 169 ILE A C 1
ATOM 1321 O O . ILE A 1 169 ? 11.346 -2.602 -13.584 1.00 96.25 169 ILE A O 1
ATOM 1325 N N . CYS A 1 170 ? 11.330 -0.870 -15.005 1.00 95.88 170 CYS A N 1
ATOM 1326 C CA . CYS A 1 170 ? 10.362 -0.063 -14.265 1.00 95.88 170 CYS A CA 1
ATOM 1327 C C . CYS A 1 170 ? 8.918 -0.366 -14.702 1.00 95.88 170 CYS A C 1
ATOM 1329 O O . CYS A 1 170 ? 8.194 -1.093 -14.022 1.00 95.88 170 CYS A O 1
ATOM 1331 N N . GLU A 1 171 ? 8.485 0.161 -15.842 1.00 95.88 171 GLU A N 1
ATOM 1332 C CA . GLU A 1 171 ? 7.125 0.027 -16.361 1.00 95.88 171 GLU A CA 1
ATOM 1333 C C . GLU A 1 171 ? 6.814 -1.416 -16.796 1.00 95.88 171 GLU A C 1
ATOM 1335 O O . GLU A 1 171 ? 5.700 -1.902 -16.587 1.00 95.88 171 GLU A O 1
ATOM 1340 N N . GLY A 1 172 ? 7.799 -2.126 -17.354 1.00 95.81 172 GLY A N 1
ATOM 1341 C CA . GLY A 1 172 ? 7.669 -3.528 -17.749 1.00 95.81 172 GLY A CA 1
ATOM 1342 C C . GLY A 1 172 ? 7.361 -4.445 -16.566 1.00 95.81 172 GLY A C 1
ATOM 1343 O O . GLY A 1 172 ? 6.442 -5.260 -16.658 1.00 95.81 172 GLY A O 1
ATOM 1344 N N . GLU A 1 173 ? 8.045 -4.268 -15.434 1.00 96.31 173 GLU A N 1
ATOM 1345 C CA . GLU A 1 173 ? 7.774 -5.029 -14.208 1.00 96.31 173 GLU A CA 1
ATOM 1346 C C . GLU A 1 173 ? 6.359 -4.758 -13.672 1.00 96.31 173 GLU A C 1
ATOM 1348 O O . GLU A 1 173 ? 5.636 -5.697 -13.331 1.00 96.31 173 GLU A O 1
ATOM 1353 N N . LEU A 1 174 ? 5.895 -3.500 -13.683 1.00 97.12 174 LEU A N 1
ATOM 1354 C CA . LEU A 1 174 ? 4.514 -3.174 -13.301 1.00 97.12 174 LEU A CA 1
ATOM 1355 C C . LEU A 1 174 ? 3.502 -3.935 -14.166 1.00 97.12 174 LEU A C 1
ATOM 1357 O O . LEU A 1 174 ? 2.557 -4.529 -13.643 1.00 97.12 174 LEU A O 1
ATOM 1361 N N . LEU A 1 175 ? 3.709 -3.966 -15.483 1.00 96.44 175 LEU A N 1
ATOM 1362 C CA . LEU A 1 175 ? 2.837 -4.694 -16.408 1.00 96.44 175 LEU A CA 1
ATOM 1363 C C . LEU A 1 175 ? 2.899 -6.207 -16.190 1.00 96.44 175 LEU A C 1
ATOM 1365 O O . LEU A 1 175 ? 1.862 -6.869 -16.267 1.00 96.44 175 LEU A O 1
ATOM 1369 N N . GLN A 1 176 ? 4.075 -6.758 -15.879 1.00 95.12 176 GLN A N 1
ATOM 1370 C CA . GLN A 1 176 ? 4.209 -8.171 -15.530 1.00 95.12 176 GLN A CA 1
ATOM 1371 C C . GLN A 1 176 ? 3.424 -8.513 -14.265 1.00 95.12 176 GLN A C 1
ATOM 1373 O O . GLN A 1 176 ? 2.691 -9.506 -14.263 1.00 95.12 176 GLN A O 1
ATOM 1378 N N . ILE A 1 177 ? 3.533 -7.689 -13.217 1.00 97.81 177 ILE A N 1
ATOM 1379 C CA . ILE A 1 177 ? 2.780 -7.848 -11.969 1.00 97.81 177 ILE A CA 1
ATOM 1380 C C . ILE A 1 177 ? 1.275 -7.791 -12.254 1.00 97.81 177 ILE A C 1
ATOM 1382 O O . ILE A 1 177 ? 0.543 -8.702 -11.864 1.00 97.81 177 ILE A O 1
ATOM 1386 N N . ILE A 1 178 ? 0.808 -6.776 -12.991 1.00 97.38 178 ILE A N 1
ATOM 1387 C CA . ILE A 1 178 ? -0.603 -6.640 -13.395 1.00 97.38 178 ILE A CA 1
ATOM 1388 C C . ILE A 1 178 ? -1.065 -7.880 -14.173 1.00 97.38 178 ILE A C 1
ATOM 1390 O O . ILE A 1 178 ? -2.149 -8.418 -13.928 1.00 97.38 178 ILE A O 1
ATOM 1394 N N . GLY A 1 179 ? -0.218 -8.387 -15.069 1.00 95.44 179 GLY A N 1
ATOM 1395 C CA . GLY A 1 179 ? -0.464 -9.590 -15.858 1.00 95.44 179 GLY A CA 1
ATOM 1396 C C . GLY A 1 179 ? -0.692 -10.851 -15.019 1.00 95.44 179 GLY A C 1
ATOM 1397 O O . GLY A 1 179 ? -1.411 -11.746 -15.470 1.00 95.44 179 GLY A O 1
ATOM 1398 N N . ARG A 1 180 ? -0.187 -10.917 -13.777 1.00 95.25 180 ARG A N 1
ATOM 1399 C CA . ARG A 1 180 ? -0.401 -12.068 -12.878 1.00 95.25 180 ARG A CA 1
ATOM 1400 C C . ARG A 1 180 ? -1.848 -12.237 -12.440 1.00 95.25 180 ARG A C 1
ATOM 1402 O O . ARG A 1 180 ? -2.274 -13.356 -12.161 1.00 95.25 180 ARG A O 1
ATOM 1409 N N . ALA A 1 181 ? -2.630 -11.161 -12.454 1.00 95.12 181 ALA A N 1
ATOM 1410 C CA . ALA A 1 181 ? -4.070 -11.263 -12.275 1.00 95.12 181 ALA A CA 1
ATOM 1411 C C . ALA A 1 181 ? -4.746 -12.002 -13.449 1.00 95.12 181 ALA A C 1
ATOM 1413 O O . ALA A 1 181 ? -5.863 -12.482 -13.308 1.00 95.12 181 ALA A O 1
ATOM 1414 N N . ARG A 1 182 ? -4.114 -12.107 -14.628 1.00 94.69 182 ARG A N 1
ATOM 1415 C CA . ARG A 1 182 ? -4.728 -12.665 -15.849 1.00 94.69 182 ARG A CA 1
ATOM 1416 C C . ARG A 1 182 ? -6.092 -12.026 -16.142 1.00 94.69 182 ARG A C 1
ATOM 1418 O O . ARG A 1 182 ? -7.045 -12.692 -16.538 1.00 94.69 182 ARG A O 1
ATOM 1425 N N . GLY A 1 183 ? -6.194 -10.713 -15.926 1.00 92.38 183 GLY A N 1
ATOM 1426 C CA . GLY A 1 183 ? -7.462 -9.988 -15.973 1.00 92.38 183 GLY A CA 1
ATOM 1427 C C . GLY A 1 183 ? -8.155 -9.971 -17.339 1.00 92.38 183 GLY A C 1
ATOM 1428 O O . GLY A 1 183 ? -9.352 -9.701 -17.391 1.00 92.38 183 GLY A O 1
ATOM 1429 N N . VAL A 1 184 ? -7.430 -10.282 -18.419 1.00 90.12 184 VAL A N 1
ATOM 1430 C CA . VAL A 1 184 ? -7.975 -10.487 -19.775 1.00 90.12 184 VAL A CA 1
ATOM 1431 C C . VAL A 1 184 ? -8.833 -11.755 -19.852 1.00 90.12 184 VAL A C 1
ATOM 1433 O O . VAL A 1 184 ? -9.826 -11.778 -20.567 1.00 90.12 184 VAL A O 1
ATOM 1436 N N . ASN A 1 185 ? -8.515 -12.778 -19.055 1.00 89.50 185 ASN A N 1
ATOM 1437 C CA . ASN A 1 185 ? -9.235 -14.056 -19.032 1.00 89.50 185 ASN A CA 1
ATOM 1438 C C . ASN A 1 185 ? -10.441 -14.035 -18.074 1.00 89.50 185 ASN A C 1
ATOM 1440 O O . ASN A 1 185 ? -11.026 -15.078 -17.787 1.00 89.50 185 ASN A O 1
ATOM 1444 N N . ARG A 1 186 ? -10.779 -12.868 -17.511 1.00 92.25 186 ARG A N 1
ATOM 1445 C CA . ARG A 1 186 ? -11.797 -12.706 -16.468 1.00 92.25 186 ARG A CA 1
ATOM 1446 C C . ARG A 1 186 ? -13.053 -12.034 -17.013 1.00 92.25 186 ARG A C 1
ATOM 1448 O O . ARG A 1 186 ? -12.971 -11.053 -17.747 1.00 92.25 186 ARG A O 1
ATOM 1455 N N . THR A 1 187 ? -14.212 -12.539 -16.600 1.00 90.50 187 THR A N 1
ATOM 1456 C CA . THR A 1 187 ? -15.538 -12.016 -16.967 1.00 90.50 187 THR A CA 1
ATOM 1457 C C . THR A 1 187 ? -16.163 -11.243 -15.804 1.00 90.50 187 THR A C 1
ATOM 1459 O O . THR A 1 187 ? -15.585 -11.150 -14.721 1.00 90.50 187 THR A O 1
ATOM 1462 N N . ALA A 1 188 ? -17.374 -10.714 -16.002 1.00 90.75 188 ALA A N 1
ATOM 1463 C CA . ALA A 1 188 ? -18.153 -10.095 -14.929 1.00 90.75 188 ALA A CA 1
ATOM 1464 C C . ALA A 1 188 ? -18.455 -11.056 -13.760 1.00 90.75 188 ALA A C 1
ATOM 1466 O O . ALA A 1 188 ? -18.644 -10.598 -12.639 1.00 90.75 188 ALA A O 1
ATOM 1467 N N . ALA A 1 189 ? -18.459 -12.373 -14.001 1.00 90.25 189 ALA A N 1
ATOM 1468 C CA . ALA A 1 189 ? -18.696 -13.385 -12.970 1.00 90.25 189 ALA A CA 1
ATOM 1469 C C . ALA A 1 189 ? -17.462 -13.672 -12.092 1.00 90.25 189 ALA A C 1
ATOM 1471 O O . ALA A 1 189 ? -17.600 -14.208 -10.998 1.00 90.25 189 ALA A O 1
ATOM 1472 N N . ASN A 1 190 ? -16.258 -13.322 -12.555 1.00 91.81 190 ASN A N 1
ATOM 1473 C CA . ASN A 1 190 ? -15.018 -13.449 -11.787 1.00 91.81 190 ASN A CA 1
ATOM 1474 C C . ASN A 1 190 ? -14.144 -12.207 -12.013 1.00 91.81 190 ASN A C 1
ATOM 1476 O O . ASN A 1 190 ? -13.127 -12.288 -12.712 1.00 91.81 190 ASN A O 1
ATOM 1480 N N . PRO A 1 191 ? -14.571 -11.033 -11.519 1.00 95.00 191 PRO A N 1
ATOM 1481 C CA . PRO A 1 191 ? -13.872 -9.789 -11.778 1.00 95.00 191 PRO A CA 1
ATOM 1482 C C . PRO A 1 191 ? -12.553 -9.721 -11.002 1.00 95.00 191 PRO A C 1
ATOM 1484 O O . PRO A 1 191 ? -12.326 -10.428 -10.024 1.00 95.00 191 PRO A O 1
ATOM 1487 N N . VAL A 1 192 ? -11.684 -8.815 -11.447 1.00 97.31 192 VAL A N 1
ATOM 1488 C CA . VAL A 1 192 ? -10.505 -8.408 -10.684 1.00 97.31 192 VAL A CA 1
ATOM 1489 C C . VAL A 1 192 ? -10.322 -6.909 -10.766 1.00 97.31 192 VAL A C 1
ATOM 1491 O O . VAL A 1 192 ? -10.383 -6.332 -11.863 1.00 97.31 192 VAL A O 1
ATOM 1494 N N . ASP A 1 193 ? -10.051 -6.328 -9.609 1.00 97.88 193 ASP A N 1
ATOM 1495 C CA . ASP A 1 193 ? -9.619 -4.952 -9.456 1.00 97.88 193 ASP A CA 1
ATOM 1496 C C . ASP A 1 193 ? -8.099 -4.897 -9.288 1.00 97.88 193 ASP A C 1
ATOM 1498 O O . ASP A 1 193 ? -7.476 -5.766 -8.676 1.00 97.88 193 ASP A O 1
ATOM 1502 N N . VAL A 1 194 ? -7.490 -3.869 -9.861 1.00 98.44 194 VAL A N 1
ATOM 1503 C CA . VAL A 1 194 ? -6.058 -3.599 -9.766 1.00 98.44 194 VAL A CA 1
ATOM 1504 C C . VAL A 1 194 ? -5.888 -2.171 -9.275 1.00 98.44 194 VAL A C 1
ATOM 1506 O O . VAL A 1 194 ? -6.427 -1.250 -9.882 1.00 98.44 194 VAL A O 1
ATOM 1509 N N . LEU A 1 195 ? -5.140 -1.980 -8.194 1.00 98.56 195 LEU A N 1
ATOM 1510 C CA . LEU A 1 195 ? -4.778 -0.675 -7.657 1.00 98.56 195 LEU A CA 1
ATOM 1511 C C . LEU A 1 195 ? -3.264 -0.484 -7.772 1.00 98.56 195 LEU A C 1
ATOM 1513 O O . LEU A 1 195 ? -2.491 -1.170 -7.107 1.00 98.56 195 LEU A O 1
ATOM 1517 N N . VAL A 1 196 ? -2.845 0.454 -8.614 1.00 98.38 196 VAL A N 1
ATOM 1518 C CA . VAL A 1 196 ? -1.436 0.785 -8.844 1.00 98.38 196 VAL A CA 1
ATOM 1519 C C . VAL A 1 196 ? -1.093 2.046 -8.057 1.00 98.38 196 VAL A C 1
ATOM 1521 O O . VAL A 1 196 ? -1.593 3.129 -8.345 1.00 98.38 196 VAL A O 1
ATOM 1524 N N . LEU A 1 197 ? -0.244 1.909 -7.044 1.00 98.00 197 LEU A N 1
ATOM 1525 C CA . LEU A 1 197 ? 0.157 2.969 -6.119 1.00 98.00 197 LEU A CA 1
ATOM 1526 C C . LEU A 1 197 ? 1.490 3.593 -6.556 1.00 98.00 197 LEU A C 1
ATOM 1528 O O . LEU A 1 197 ? 2.455 3.651 -5.793 1.00 98.00 197 LEU A O 1
ATOM 1532 N N . THR A 1 198 ? 1.522 4.030 -7.812 1.00 95.50 198 THR A N 1
ATOM 1533 C CA . THR A 1 198 ? 2.571 4.849 -8.425 1.00 95.50 198 THR A CA 1
ATOM 1534 C C . THR A 1 198 ? 1.981 5.630 -9.601 1.00 95.50 198 THR A C 1
ATOM 1536 O O . THR A 1 198 ? 1.065 5.151 -10.271 1.00 95.50 198 THR A O 1
ATOM 1539 N N . ASP A 1 199 ? 2.513 6.818 -9.869 1.00 94.44 199 ASP A N 1
ATOM 1540 C CA . ASP A 1 199 ? 2.095 7.713 -10.953 1.00 94.44 199 ASP A CA 1
ATOM 1541 C C . ASP A 1 199 ? 2.849 7.476 -12.277 1.00 94.44 199 ASP A C 1
ATOM 1543 O O . ASP A 1 199 ? 2.777 8.304 -13.192 1.00 94.44 199 ASP A O 1
ATOM 1547 N N . ARG A 1 200 ? 3.579 6.354 -12.394 1.00 95.25 200 ARG A N 1
ATOM 1548 C CA . ARG A 1 200 ? 4.302 5.993 -13.623 1.00 95.25 200 ARG A CA 1
ATOM 1549 C C . ARG A 1 200 ? 3.339 5.727 -14.789 1.00 95.25 200 ARG A C 1
ATOM 1551 O O . ARG A 1 200 ? 2.397 4.950 -14.624 1.00 95.25 200 ARG A O 1
ATOM 1558 N N . PRO A 1 201 ? 3.573 6.290 -15.985 1.00 94.06 201 PRO A N 1
ATOM 1559 C CA . PRO A 1 201 ? 2.703 6.063 -17.133 1.00 94.06 201 PRO A CA 1
ATOM 1560 C C . PRO A 1 201 ? 2.735 4.588 -17.556 1.00 94.06 201 PRO A C 1
ATOM 1562 O O . PRO A 1 201 ? 3.774 4.050 -17.932 1.00 94.06 201 PRO A O 1
ATOM 1565 N N . LEU A 1 202 ? 1.581 3.922 -17.514 1.00 95.62 202 LEU A N 1
ATOM 1566 C CA . LEU A 1 202 ? 1.455 2.546 -17.986 1.00 95.62 202 LEU A CA 1
ATOM 1567 C C . LEU A 1 202 ? 1.286 2.498 -19.514 1.00 95.62 202 LEU A C 1
ATOM 1569 O O . LEU A 1 202 ? 0.643 3.353 -20.133 1.00 95.62 202 LEU A O 1
ATOM 1573 N N . SER A 1 203 ? 1.793 1.433 -20.142 1.00 93.50 203 SER A N 1
ATOM 1574 C CA . SER A 1 203 ? 1.596 1.201 -21.583 1.00 93.50 203 SER A CA 1
ATOM 1575 C C . SER A 1 203 ? 0.167 0.760 -21.945 1.00 93.50 203 SER A C 1
ATOM 1577 O O . SER A 1 203 ? -0.176 0.688 -23.127 1.00 93.50 203 SER A O 1
ATOM 1579 N N . ILE A 1 204 ? -0.688 0.539 -20.942 1.00 95.38 204 ILE A N 1
ATOM 1580 C CA . ILE A 1 204 ? -2.107 0.196 -21.073 1.00 95.38 204 ILE A CA 1
ATOM 1581 C C . ILE A 1 204 ? -2.988 1.293 -20.457 1.00 95.38 204 ILE A C 1
ATOM 1583 O O . ILE A 1 204 ? -2.587 1.904 -19.467 1.00 95.38 204 ILE A O 1
ATOM 1587 N N . PRO A 1 205 ? -4.195 1.544 -20.998 1.00 96.88 205 PRO A N 1
ATOM 1588 C CA . PRO A 1 205 ? -5.107 2.518 -20.414 1.00 96.88 205 PRO A CA 1
ATOM 1589 C C . PRO A 1 205 ? -5.721 2.012 -19.099 1.00 96.88 205 PRO A C 1
ATOM 1591 O O . PRO A 1 205 ? -6.126 0.846 -18.992 1.00 96.88 205 PRO A O 1
ATOM 1594 N N . VAL A 1 206 ? -5.850 2.909 -18.122 1.00 97.88 206 VAL A N 1
ATOM 1595 C CA . VAL A 1 206 ? -6.489 2.651 -16.822 1.00 97.88 206 VAL A CA 1
ATOM 1596 C C . VAL A 1 206 ? -7.974 3.013 -16.845 1.00 97.88 206 VAL A C 1
ATOM 1598 O O . VAL A 1 206 ? -8.443 3.738 -17.720 1.00 97.88 206 VAL A O 1
ATOM 1601 N N . ASN A 1 207 ? -8.754 2.481 -15.906 1.00 97.75 207 ASN A N 1
ATOM 1602 C CA . ASN A 1 207 ? -10.179 2.794 -15.805 1.00 97.75 207 ASN A CA 1
ATOM 1603 C C . ASN A 1 207 ? -10.407 4.126 -15.092 1.00 97.75 207 ASN A C 1
ATOM 1605 O O . ASN A 1 207 ? -11.280 4.886 -15.495 1.00 97.75 207 ASN A O 1
ATOM 1609 N N . GLU A 1 208 ? -9.627 4.395 -14.050 1.00 97.31 208 GLU A N 1
ATOM 1610 C CA . GLU A 1 208 ? -9.732 5.621 -13.269 1.00 97.31 208 GLU A CA 1
ATOM 1611 C C . GLU A 1 208 ? -8.396 5.983 -12.626 1.00 97.31 208 GLU A C 1
ATOM 1613 O O . GLU A 1 208 ? -7.534 5.128 -12.392 1.00 97.31 208 GLU A O 1
ATOM 1618 N N . VAL A 1 209 ? -8.257 7.263 -12.310 1.00 97.00 209 VAL A N 1
ATOM 1619 C CA . VAL A 1 209 ? -7.173 7.773 -11.478 1.00 97.00 209 VAL A CA 1
ATOM 1620 C C . VAL A 1 209 ? -7.699 8.067 -10.079 1.00 97.00 209 VAL A C 1
ATOM 1622 O O . VAL A 1 209 ? -8.856 8.444 -9.909 1.00 97.00 209 VAL A O 1
ATOM 1625 N N . VAL A 1 210 ? -6.850 7.889 -9.076 1.00 95.94 210 VAL A N 1
ATOM 1626 C CA . VAL A 1 210 ? -7.165 8.149 -7.669 1.00 95.94 210 VAL A CA 1
ATOM 1627 C C . VAL A 1 210 ? -6.091 9.040 -7.065 1.00 95.94 210 VAL A C 1
ATOM 1629 O O . VAL A 1 210 ? -4.915 8.925 -7.404 1.00 95.94 210 VAL A O 1
ATOM 1632 N N . SER A 1 211 ? -6.481 9.944 -6.172 1.00 95.00 211 SER A N 1
ATOM 1633 C CA . SER A 1 211 ? -5.530 10.792 -5.451 1.00 95.00 211 SER A CA 1
ATOM 1634 C C . SER A 1 211 ? -5.142 10.157 -4.116 1.00 95.00 211 SER A C 1
ATOM 1636 O O . SER A 1 211 ? -5.874 9.314 -3.582 1.00 95.00 211 SER A O 1
ATOM 1638 N N . TRP A 1 212 ? -4.010 10.571 -3.542 1.00 93.44 212 TRP A N 1
ATOM 1639 C CA . TRP A 1 212 ? -3.623 10.084 -2.218 1.00 93.44 212 TRP A CA 1
ATOM 1640 C C . TRP A 1 212 ? -4.640 10.484 -1.148 1.00 93.44 21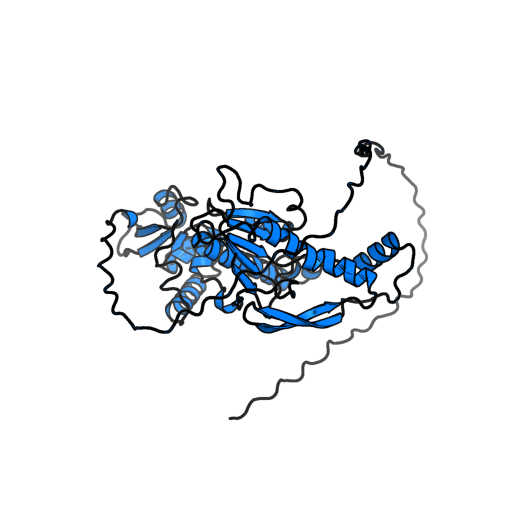2 TRP A C 1
ATOM 1642 O O . TRP A 1 212 ? -4.925 9.681 -0.274 1.00 93.44 212 TRP A O 1
ATOM 1652 N N . GLU A 1 213 ? -5.232 11.670 -1.242 1.00 90.88 213 GLU A N 1
ATOM 1653 C CA . GLU A 1 213 ? -6.234 12.185 -0.301 1.00 90.88 213 GLU A CA 1
ATOM 1654 C C . GLU A 1 213 ? -7.478 11.288 -0.270 1.00 90.88 213 GLU A C 1
ATOM 1656 O O . GLU A 1 213 ? -8.029 11.027 0.795 1.00 90.88 213 GLU A O 1
ATOM 1661 N N . SER A 1 214 ? -7.886 10.749 -1.427 1.00 88.50 214 SER A N 1
ATOM 1662 C CA . SER A 1 214 ? -8.987 9.778 -1.505 1.00 88.50 214 SER A CA 1
ATOM 1663 C C . SER A 1 214 ? -8.631 8.417 -0.896 1.00 88.50 214 SER A C 1
ATOM 1665 O O . SER A 1 214 ? -9.504 7.693 -0.418 1.00 88.50 214 SER A O 1
ATOM 1667 N N . LEU A 1 215 ? -7.341 8.067 -0.901 1.00 90.62 215 LEU A N 1
ATOM 1668 C CA . LEU A 1 215 ? -6.837 6.811 -0.358 1.00 90.62 215 LEU A CA 1
ATOM 1669 C C . LEU A 1 215 ? -6.341 6.931 1.085 1.00 90.62 215 LEU A C 1
ATOM 1671 O O . LEU A 1 215 ? -6.107 5.907 1.724 1.00 90.62 215 LEU A O 1
ATOM 1675 N N . GLU A 1 216 ? -6.193 8.146 1.602 1.00 88.88 216 GLU A N 1
ATOM 1676 C CA . GLU A 1 216 ? -5.541 8.422 2.872 1.00 88.88 216 GLU A CA 1
ATOM 1677 C C . GLU A 1 216 ? -6.227 7.633 3.996 1.00 88.88 216 GLU A C 1
ATOM 1679 O O . GLU A 1 216 ? -7.458 7.647 4.102 1.00 88.88 216 GLU A O 1
ATOM 1684 N N . PRO A 1 217 ? -5.467 6.884 4.815 1.00 91.00 217 PRO A N 1
ATOM 1685 C CA . PRO A 1 217 ? -6.067 6.100 5.880 1.00 91.00 217 PRO A CA 1
ATOM 1686 C C . PRO A 1 217 ? -6.601 7.032 6.968 1.00 91.00 217 PRO A C 1
ATOM 1688 O O . PRO A 1 217 ? -5.927 7.971 7.403 1.00 91.00 217 PRO A O 1
ATOM 1691 N N . SER A 1 218 ? -7.794 6.727 7.465 1.00 89.50 218 SER A N 1
ATOM 1692 C CA . SER A 1 218 ? -8.274 7.281 8.723 1.00 89.50 218 SER A CA 1
ATOM 1693 C C . SER A 1 218 ? -7.446 6.718 9.888 1.00 89.50 218 SER A C 1
ATOM 1695 O O . SER A 1 218 ? -6.830 5.655 9.773 1.00 89.50 218 SER A O 1
ATOM 1697 N N . PRO A 1 219 ? -7.468 7.348 11.069 1.00 90.12 219 PRO A N 1
ATOM 1698 C CA . PRO A 1 219 ? -6.831 6.760 12.240 1.00 90.12 219 PRO A CA 1
ATOM 1699 C C . PRO A 1 219 ? -7.378 5.380 12.653 1.00 90.12 219 PRO A C 1
ATOM 1701 O O . PRO A 1 219 ? -6.692 4.636 13.344 1.00 90.12 219 PRO A O 1
ATOM 1704 N N . TRP A 1 220 ? -8.585 5.014 12.214 1.00 90.12 220 TRP A N 1
ATOM 1705 C CA . TRP A 1 220 ? -9.207 3.720 12.460 1.00 90.12 220 TRP A CA 1
ATOM 1706 C C . TRP A 1 220 ? -8.575 2.682 11.548 1.00 90.12 220 TRP A C 1
ATOM 1708 O O . TRP A 1 220 ? -8.231 1.604 12.017 1.00 90.12 220 TRP A O 1
ATOM 1718 N N . ASP A 1 221 ? -8.328 3.041 10.286 1.00 91.81 221 ASP A N 1
ATOM 1719 C CA . ASP A 1 221 ? -7.560 2.210 9.358 1.00 91.81 221 ASP A CA 1
ATOM 1720 C C . ASP A 1 221 ? -6.150 1.962 9.895 1.00 91.81 221 ASP A C 1
ATOM 1722 O O . ASP A 1 221 ? -5.643 0.846 9.802 1.00 91.81 221 ASP A O 1
ATOM 1726 N N . VAL A 1 222 ? -5.527 2.976 10.508 1.00 92.38 222 VAL A N 1
ATOM 1727 C CA . VAL A 1 222 ? -4.207 2.820 11.131 1.00 92.38 222 VAL A CA 1
ATOM 1728 C C . VAL A 1 222 ? -4.272 1.877 12.337 1.00 92.38 222 VAL A C 1
ATOM 1730 O O . VAL A 1 222 ? -3.479 0.946 12.400 1.00 92.38 222 VAL A O 1
ATOM 1733 N N . MET A 1 223 ? -5.246 2.020 13.242 1.00 93.06 223 MET A N 1
ATOM 1734 C CA . MET A 1 223 ? -5.426 1.065 14.350 1.00 93.06 223 MET A CA 1
ATOM 1735 C C . MET A 1 223 ? -5.687 -0.370 13.852 1.00 93.06 223 MET A C 1
ATOM 1737 O O . MET A 1 223 ? -5.033 -1.310 14.303 1.00 93.06 223 MET A O 1
ATOM 1741 N N . MET A 1 224 ? -6.567 -0.544 12.857 1.00 92.44 224 MET A N 1
ATOM 1742 C CA . MET A 1 224 ? -6.821 -1.843 12.217 1.00 92.44 224 MET A CA 1
ATOM 1743 C C . MET A 1 224 ? -5.565 -2.417 11.557 1.00 92.44 224 MET A C 1
ATOM 1745 O O . MET A 1 224 ? -5.354 -3.628 11.575 1.00 92.44 224 MET A O 1
ATOM 1749 N N . SER A 1 225 ? -4.740 -1.569 10.945 1.00 93.25 225 SER A N 1
ATOM 1750 C CA . SER A 1 225 ? -3.453 -1.956 10.366 1.00 93.25 225 SER A CA 1
ATOM 1751 C C . SER A 1 225 ? -2.527 -2.516 11.447 1.00 93.25 225 SER A C 1
ATOM 1753 O O . SER A 1 225 ? -1.971 -3.594 11.256 1.00 93.25 225 SER A O 1
ATOM 1755 N N . MET A 1 226 ? -2.403 -1.834 12.588 1.00 91.88 226 MET A N 1
ATOM 1756 C CA . MET A 1 226 ? -1.428 -2.191 13.623 1.00 91.88 226 MET A CA 1
ATOM 1757 C C . MET A 1 226 ? -1.835 -3.407 14.461 1.00 91.88 226 MET A C 1
ATOM 1759 O O . MET A 1 226 ? -0.994 -4.257 14.730 1.00 91.88 226 MET A O 1
ATOM 1763 N N . GLY A 1 227 ? -3.101 -3.510 14.878 1.00 91.12 227 GLY A N 1
ATOM 1764 C CA . GLY A 1 227 ? -3.526 -4.541 15.838 1.00 91.12 227 GLY A CA 1
ATOM 1765 C C . GLY A 1 227 ? -4.819 -5.269 15.497 1.00 91.12 227 GLY A C 1
ATOM 1766 O O . GLY A 1 227 ? -5.280 -6.070 16.300 1.00 91.12 227 GLY A O 1
ATOM 1767 N N . GLY A 1 228 ? -5.430 -4.989 14.342 1.00 92.56 228 GLY A N 1
ATOM 1768 C CA . GLY A 1 228 ? -6.688 -5.624 13.940 1.00 92.56 228 GLY A CA 1
ATOM 1769 C C . GLY A 1 228 ? -7.932 -5.138 14.691 1.00 92.56 228 GLY A C 1
ATOM 1770 O O . GLY A 1 228 ? -9.005 -5.682 14.450 1.00 92.56 228 GLY A O 1
ATOM 1771 N N . VAL A 1 229 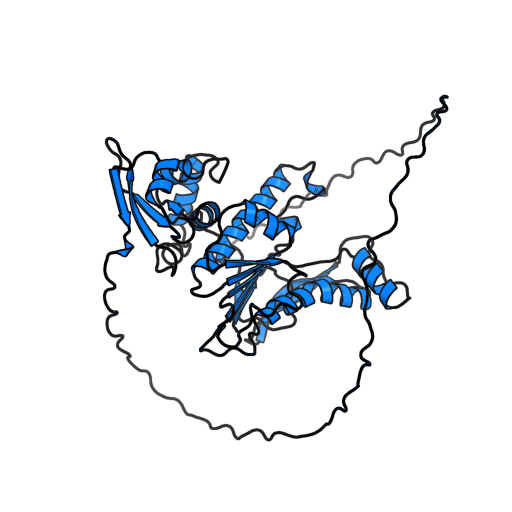? -7.814 -4.115 15.550 1.00 93.88 229 VAL A N 1
ATOM 1772 C CA . VAL A 1 229 ? -8.927 -3.535 16.325 1.00 93.88 229 VAL A CA 1
ATOM 1773 C C . VAL A 1 229 ? -8.911 -2.009 16.241 1.00 93.88 229 VAL A C 1
ATOM 1775 O O . VAL A 1 229 ? -7.924 -1.375 16.606 1.00 93.88 229 VAL A O 1
ATOM 1778 N N . ALA A 1 230 ? -10.020 -1.391 15.844 1.00 93.44 230 ALA A N 1
ATOM 1779 C CA . ALA A 1 230 ? -10.230 0.053 15.896 1.00 93.44 230 ALA A CA 1
ATOM 1780 C C . ALA A 1 230 ? -11.192 0.433 17.026 1.00 93.44 230 ALA A C 1
ATOM 1782 O O . ALA A 1 230 ? -12.385 0.125 16.990 1.00 93.44 230 ALA A O 1
ATOM 1783 N N . LEU A 1 231 ? -10.674 1.168 18.011 1.00 92.88 231 LEU A N 1
ATOM 1784 C CA . LEU A 1 231 ? -11.425 1.646 19.172 1.00 92.88 231 LEU A CA 1
ATOM 1785 C C . LEU A 1 231 ? -12.008 3.037 18.901 1.00 92.88 231 LEU A C 1
ATOM 1787 O O . LEU A 1 231 ? -11.303 3.945 18.464 1.00 92.88 231 LEU A O 1
ATOM 1791 N N . LYS A 1 232 ? -13.292 3.245 19.215 1.00 90.25 232 LYS A N 1
ATOM 1792 C CA . LYS A 1 232 ? -13.938 4.559 19.046 1.00 90.25 232 LYS A CA 1
ATOM 1793 C C . LYS A 1 232 ? -13.493 5.583 20.098 1.00 90.25 232 LYS A C 1
ATOM 1795 O O . LYS A 1 232 ? -13.459 6.782 19.823 1.00 90.25 232 LYS A O 1
ATOM 1800 N N . GLY A 1 233 ? -13.200 5.131 21.317 1.00 89.56 233 GLY A N 1
ATOM 1801 C CA . GLY A 1 233 ? -12.823 5.998 22.432 1.00 89.56 233 GLY A CA 1
ATOM 1802 C C . GLY A 1 233 ? -11.350 6.403 22.382 1.00 89.56 233 GLY A C 1
ATOM 1803 O O . GLY A 1 233 ? -10.480 5.544 22.435 1.00 89.56 233 GLY A O 1
ATOM 1804 N N . ALA A 1 234 ? -11.054 7.707 22.373 1.00 91.75 234 ALA A N 1
ATOM 1805 C CA . ALA A 1 234 ? -9.677 8.220 22.303 1.00 91.75 234 ALA A CA 1
ATOM 1806 C C . ALA A 1 234 ? -8.770 7.757 23.454 1.00 91.75 234 ALA A C 1
ATOM 1808 O O . ALA A 1 234 ? -7.593 7.481 23.241 1.00 91.75 234 ALA A O 1
ATOM 1809 N N . ALA A 1 235 ? -9.313 7.684 24.673 1.00 91.56 235 ALA A N 1
ATOM 1810 C CA . ALA A 1 235 ? -8.557 7.235 25.839 1.00 91.56 235 ALA A CA 1
ATOM 1811 C C . ALA A 1 235 ? -8.176 5.753 25.724 1.00 91.56 235 ALA A C 1
ATOM 1813 O O . ALA A 1 235 ? -7.047 5.385 26.030 1.00 91.56 235 ALA A O 1
ATOM 1814 N N . ASP A 1 236 ? -9.098 4.921 25.240 1.00 93.50 236 ASP A N 1
ATOM 1815 C CA . ASP A 1 236 ? -8.853 3.491 25.062 1.00 93.50 236 ASP A CA 1
ATOM 1816 C C . ASP A 1 236 ? -7.947 3.237 23.853 1.00 93.50 236 ASP A C 1
ATOM 1818 O O . ASP A 1 236 ? -7.031 2.431 23.949 1.00 93.50 236 ASP A O 1
ATOM 1822 N N . ALA A 1 237 ? -8.116 3.991 22.762 1.00 93.19 237 ALA A N 1
ATOM 1823 C CA . ALA A 1 237 ? -7.215 3.960 21.612 1.00 93.19 237 ALA A CA 1
ATOM 1824 C C . ALA A 1 237 ? -5.764 4.272 22.012 1.00 93.19 237 ALA A C 1
ATOM 1826 O O . ALA A 1 237 ? -4.860 3.555 21.596 1.00 93.19 237 ALA A O 1
ATOM 1827 N N . TYR A 1 238 ? -5.541 5.295 22.848 1.00 94.25 238 TYR A N 1
ATOM 1828 C CA . TYR A 1 238 ? -4.210 5.608 23.381 1.00 94.25 238 TYR A CA 1
ATOM 1829 C C . TYR A 1 238 ? -3.641 4.470 24.235 1.00 94.25 238 TYR A C 1
ATOM 1831 O O . TYR A 1 238 ? -2.474 4.129 24.089 1.00 94.25 238 TYR A O 1
ATOM 1839 N N . ARG A 1 239 ? -4.458 3.869 25.109 1.00 93.06 239 ARG A N 1
ATOM 1840 C CA . ARG A 1 239 ? -4.012 2.761 25.969 1.00 93.06 239 ARG A CA 1
ATOM 1841 C C . ARG A 1 239 ? -3.671 1.501 25.177 1.00 93.06 239 ARG A C 1
ATOM 1843 O O . ARG A 1 239 ? -2.696 0.843 25.505 1.00 93.06 239 ARG A O 1
ATOM 1850 N N . ALA A 1 240 ? -4.453 1.186 24.147 1.00 93.00 240 ALA A N 1
ATOM 1851 C CA . ALA A 1 240 ? -4.229 0.013 23.308 1.00 93.00 240 ALA A CA 1
ATOM 1852 C C . ALA A 1 240 ? -3.083 0.187 22.301 1.00 93.00 240 ALA A C 1
ATOM 1854 O O . ALA A 1 240 ? -2.486 -0.805 21.894 1.00 93.00 240 ALA A O 1
ATOM 1855 N N . TYR A 1 241 ? -2.787 1.428 21.901 1.00 91.75 241 TYR A N 1
ATOM 1856 C CA . TYR A 1 241 ? -1.744 1.757 20.929 1.00 91.75 241 TYR A CA 1
ATOM 1857 C C . TYR A 1 241 ? -0.871 2.932 21.420 1.00 91.75 241 TYR A C 1
ATOM 1859 O O . TYR A 1 241 ? -0.957 4.031 20.862 1.00 91.75 241 TYR A O 1
ATOM 1867 N N . PRO A 1 242 ? -0.058 2.740 22.476 1.00 85.81 242 PRO A N 1
ATOM 1868 C CA . PRO A 1 242 ? 0.761 3.799 23.075 1.00 85.81 242 PRO A CA 1
ATOM 1869 C C . PRO A 1 242 ? 1.872 4.291 22.127 1.00 85.81 242 PRO A C 1
ATOM 1871 O O . PRO A 1 242 ? 1.872 3.984 20.934 1.00 85.81 242 PRO A O 1
ATOM 1874 N N . VAL A 1 243 ? 2.798 5.120 22.616 1.00 75.75 243 VAL A N 1
ATOM 1875 C CA . VAL A 1 243 ? 3.787 5.826 21.776 1.00 75.75 243 VAL A CA 1
ATOM 1876 C C . VAL A 1 243 ? 4.690 4.888 20.976 1.00 75.75 243 VAL A C 1
ATOM 1878 O O . VAL A 1 243 ? 5.085 5.230 19.865 1.00 75.75 243 VAL A O 1
ATOM 1881 N N . GLU A 1 244 ? 4.954 3.695 21.502 1.00 72.06 244 GLU A N 1
ATOM 1882 C CA . GLU A 1 244 ? 5.737 2.644 20.853 1.00 72.06 244 GLU A CA 1
ATOM 1883 C C . GLU A 1 244 ? 5.012 2.053 19.638 1.00 72.06 244 GLU A C 1
ATOM 1885 O O . GLU A 1 244 ? 5.631 1.392 18.809 1.00 72.06 244 GLU A O 1
ATOM 1890 N N . THR A 1 245 ? 3.697 2.271 19.536 1.00 72.81 245 THR A N 1
ATOM 1891 C CA . THR A 1 245 ? 2.848 1.682 18.500 1.00 72.81 245 THR A CA 1
ATOM 1892 C C . THR A 1 245 ? 2.199 2.726 17.598 1.00 72.81 245 THR A C 1
ATOM 1894 O O . THR A 1 245 ? 2.189 2.547 16.387 1.00 72.81 245 THR A O 1
ATOM 1897 N N . LEU A 1 246 ? 1.610 3.798 18.142 1.00 83.94 246 LEU A N 1
ATOM 1898 C CA . LEU A 1 246 ? 0.872 4.766 17.323 1.00 83.94 246 LEU A CA 1
ATOM 1899 C C . LEU A 1 246 ? 0.776 6.166 17.932 1.00 83.94 246 LEU A C 1
ATOM 1901 O O . LEU A 1 246 ? 1.058 7.166 17.266 1.00 83.94 246 LEU A O 1
ATOM 1905 N N . TRP A 1 247 ? 0.296 6.275 19.170 1.00 86.50 247 TRP A N 1
ATOM 1906 C CA . TRP A 1 247 ? -0.147 7.558 19.701 1.00 86.50 247 TRP A CA 1
ATOM 1907 C C . TRP A 1 247 ? 0.910 8.208 20.586 1.00 86.50 247 TRP A C 1
ATOM 1909 O O . TRP A 1 247 ? 1.135 7.791 21.715 1.00 86.50 247 TRP A O 1
ATOM 1919 N N . THR A 1 248 ? 1.477 9.328 20.134 1.00 87.06 248 THR A N 1
ATOM 1920 C CA . THR A 1 248 ? 2.478 10.083 20.912 1.00 87.06 248 THR A CA 1
ATOM 1921 C C . THR A 1 248 ? 1.937 10.638 22.235 1.00 87.06 248 THR A C 1
ATOM 1923 O O . THR A 1 248 ? 2.699 10.908 23.155 1.00 87.06 248 THR A O 1
ATOM 1926 N N . SER A 1 249 ? 0.625 10.871 22.338 1.00 90.38 249 SER A N 1
ATOM 1927 C CA . SER A 1 249 ? -0.023 11.303 23.582 1.00 90.38 249 SER A CA 1
ATOM 1928 C C . SER A 1 249 ? -1.536 11.048 23.556 1.00 90.38 249 SER A C 1
ATOM 1930 O O . SER A 1 249 ? -2.125 10.949 22.470 1.00 90.38 249 SER A O 1
ATOM 1932 N N . PRO A 1 250 ? -2.218 11.063 24.719 1.00 89.88 250 PRO A N 1
ATOM 1933 C CA . PRO A 1 250 ? -3.680 10.992 24.773 1.00 89.88 250 PRO A CA 1
ATOM 1934 C C . PRO A 1 250 ? -4.360 12.127 23.989 1.00 89.88 250 PRO A C 1
ATOM 1936 O O . PRO A 1 250 ? -5.394 11.938 23.346 1.00 89.88 250 PRO A O 1
ATOM 1939 N N . ALA A 1 251 ? -3.762 13.324 24.008 1.00 91.00 251 ALA A N 1
ATOM 1940 C CA . ALA A 1 251 ? -4.263 14.481 23.272 1.00 91.00 251 ALA A CA 1
ATOM 1941 C C . ALA A 1 251 ? -4.118 14.307 21.752 1.00 91.00 251 ALA A C 1
ATOM 1943 O O . ALA A 1 251 ? -4.992 14.753 21.004 1.00 91.00 251 ALA A O 1
ATOM 1944 N N . ALA A 1 252 ? -3.050 13.644 21.292 1.00 88.81 252 ALA A N 1
ATOM 1945 C CA . ALA A 1 252 ? -2.857 13.320 19.882 1.00 88.81 252 ALA A CA 1
ATOM 1946 C C . ALA A 1 252 ? -3.941 12.355 19.383 1.00 88.81 252 ALA A C 1
ATOM 1948 O O . ALA A 1 252 ? -4.583 12.659 18.376 1.00 88.81 252 ALA A O 1
ATOM 1949 N N . ALA A 1 253 ? -4.217 11.281 20.136 1.00 89.38 253 ALA A N 1
ATOM 1950 C CA . ALA A 1 253 ? -5.306 10.350 19.840 1.00 89.38 253 ALA A CA 1
ATOM 1951 C C . ALA A 1 253 ? -6.650 11.086 19.758 1.00 89.38 253 ALA A C 1
ATOM 1953 O O . ALA A 1 253 ? -7.332 11.044 18.736 1.00 89.38 253 ALA A O 1
ATOM 1954 N N . LYS A 1 254 ? -6.992 11.877 20.785 1.00 90.62 254 LYS A N 1
ATOM 1955 C CA . LYS A 1 254 ? -8.237 12.662 20.806 1.00 90.62 254 LYS A CA 1
ATOM 1956 C C . LYS A 1 254 ? -8.371 13.586 19.593 1.00 90.62 254 LYS A C 1
ATOM 1958 O O . LYS A 1 254 ? -9.408 13.564 18.934 1.00 90.62 254 LYS A O 1
ATOM 1963 N N . LYS A 1 255 ? -7.337 14.375 19.276 1.00 89.75 255 LYS A N 1
ATOM 1964 C CA . LYS A 1 255 ? -7.366 15.314 18.141 1.00 89.75 255 LYS A CA 1
ATOM 1965 C C . LYS A 1 255 ? -7.462 14.597 16.794 1.00 89.75 255 LYS A C 1
ATOM 1967 O O . LYS A 1 255 ? -8.124 15.115 15.899 1.00 89.75 255 LYS A O 1
ATOM 1972 N N . ALA A 1 256 ? -6.786 13.461 16.631 1.00 87.31 256 ALA A N 1
ATOM 1973 C CA . ALA A 1 256 ? -6.854 12.674 15.405 1.00 87.31 256 ALA A CA 1
ATOM 1974 C C . ALA A 1 256 ? -8.262 12.108 15.201 1.00 87.31 256 ALA A C 1
ATOM 1976 O O . ALA A 1 256 ? -8.843 12.311 14.137 1.00 87.31 256 ALA A O 1
ATOM 1977 N N . LEU A 1 257 ? -8.847 11.504 16.244 1.00 86.88 257 LEU A N 1
ATOM 1978 C CA . LEU A 1 257 ? -10.192 10.952 16.142 1.00 86.88 257 LEU A CA 1
ATOM 1979 C C . LEU A 1 257 ? -11.244 12.049 15.879 1.00 86.88 257 LEU A C 1
ATOM 1981 O O . LEU A 1 257 ? -12.098 11.901 15.009 1.00 86.88 257 LEU A O 1
ATOM 1985 N N . GLN A 1 258 ? -11.141 13.197 16.555 1.00 85.56 258 GLN A N 1
ATOM 1986 C CA . GLN A 1 258 ? -12.055 14.328 16.346 1.00 85.56 258 GLN A CA 1
ATOM 1987 C C . GLN A 1 258 ? -12.030 14.865 14.907 1.00 85.56 258 GLN A C 1
ATOM 1989 O O . GLN A 1 258 ? -13.088 15.117 14.327 1.00 85.56 258 GLN A O 1
ATOM 1994 N N . ARG A 1 259 ? -10.835 15.012 14.316 1.00 81.56 259 ARG A N 1
ATOM 1995 C CA . ARG A 1 259 ? -10.677 15.481 12.929 1.00 81.56 259 ARG A CA 1
ATOM 1996 C C . ARG A 1 259 ? -11.343 14.541 11.928 1.00 81.56 259 ARG A C 1
ATOM 1998 O O . ARG A 1 259 ? -11.987 15.001 10.994 1.00 81.56 259 ARG A O 1
ATOM 2005 N N . SER A 1 260 ? -11.241 13.241 12.162 1.00 72.19 260 SER A N 1
ATOM 2006 C CA . SER A 1 260 ? -11.841 12.217 11.305 1.00 72.19 260 SER A CA 1
ATOM 2007 C C . SER A 1 260 ? -13.350 12.050 11.492 1.00 72.19 260 SER A C 1
ATOM 2009 O O . SER A 1 260 ? -14.009 11.540 10.594 1.00 72.19 260 SER A O 1
ATOM 2011 N N . SER A 1 261 ? -13.910 12.479 12.627 1.00 58.91 261 SER A N 1
ATOM 2012 C CA . SER A 1 261 ? -15.364 12.518 12.843 1.00 58.91 261 SER A CA 1
ATOM 2013 C C . SER A 1 261 ? -16.041 13.798 12.337 1.00 58.91 261 SER A C 1
ATOM 2015 O O . SER A 1 261 ? -17.245 13.783 12.115 1.00 58.91 261 SER A O 1
ATOM 2017 N N . GLY A 1 262 ? -15.296 14.903 12.193 1.00 41.66 262 GLY A N 1
ATOM 2018 C CA . GLY A 1 262 ? -15.833 16.216 11.799 1.00 41.66 262 GLY A CA 1
ATOM 2019 C C . GLY A 1 262 ? -15.571 16.624 10.344 1.00 41.66 262 GLY A C 1
ATOM 2020 O O . GLY A 1 262 ? -16.121 17.622 9.889 1.00 41.66 262 GLY A O 1
ATOM 2021 N N . GLY A 1 263 ? -14.727 15.890 9.616 1.00 38.91 263 GLY A N 1
ATOM 2022 C CA . GLY A 1 263 ? -14.468 16.122 8.195 1.00 38.91 263 GLY A CA 1
ATOM 2023 C C . GLY A 1 263 ? -15.361 15.263 7.302 1.00 38.91 263 GLY A C 1
ATOM 2024 O O . GLY A 1 263 ? -15.713 14.146 7.673 1.00 38.91 263 GLY A O 1
ATOM 2025 N N . HIS A 1 264 ? -15.638 15.738 6.085 1.00 34.12 264 HIS A N 1
ATOM 2026 C CA . HIS A 1 264 ? -16.284 15.009 4.977 1.00 34.12 264 HIS A CA 1
ATOM 2027 C C . HIS A 1 264 ? -15.502 13.756 4.506 1.00 34.12 264 HIS A C 1
ATOM 2029 O O . HIS A 1 264 ? -15.666 13.293 3.380 1.00 34.12 264 HIS A O 1
ATOM 2035 N N . SER A 1 265 ? -14.628 13.190 5.342 1.00 40.22 265 SER A N 1
ATOM 2036 C CA . SER A 1 265 ? -14.028 11.885 5.095 1.00 40.22 265 SER A CA 1
ATOM 2037 C C . SER A 1 265 ? -15.146 10.835 5.015 1.00 40.22 265 SER A C 1
ATOM 2039 O O . SER A 1 265 ? -16.011 10.852 5.895 1.00 40.22 265 SER A O 1
ATOM 2041 N N . PRO A 1 266 ? -15.137 9.899 4.047 1.00 38.75 266 PRO A N 1
ATOM 2042 C CA . PRO A 1 266 ? -16.145 8.837 3.882 1.00 38.75 266 PRO A CA 1
ATOM 2043 C C . PRO A 1 266 ? -16.210 7.801 5.030 1.00 38.75 266 PRO A C 1
ATOM 2045 O O . PRO A 1 266 ? -16.565 6.642 4.820 1.00 38.75 266 PRO A O 1
ATOM 2048 N N . ASN A 1 267 ? -15.861 8.193 6.256 1.00 40.31 267 ASN A N 1
ATOM 2049 C CA . ASN A 1 267 ? -15.724 7.346 7.437 1.00 40.31 267 ASN A CA 1
ATOM 2050 C C . ASN A 1 267 ? -17.045 6.730 7.915 1.00 40.31 267 ASN A C 1
ATOM 2052 O O . ASN A 1 267 ? -17.009 5.766 8.679 1.00 40.31 267 ASN A O 1
ATOM 2056 N N . SER A 1 268 ? -18.205 7.232 7.477 1.00 38.25 268 SER A N 1
ATOM 2057 C CA . SER A 1 268 ? -19.480 6.568 7.769 1.00 38.25 268 SER A CA 1
ATOM 2058 C C . SER A 1 268 ? -19.641 5.248 7.006 1.00 38.25 268 SER A C 1
ATOM 2060 O O . SER A 1 268 ? -20.273 4.339 7.535 1.00 38.25 268 SER A O 1
ATOM 2062 N N . ASN A 1 269 ? -19.025 5.099 5.823 1.00 40.00 269 ASN A N 1
ATOM 2063 C CA . ASN A 1 269 ? -19.226 3.931 4.957 1.00 40.00 269 ASN A CA 1
ATOM 2064 C C . ASN A 1 269 ? -18.039 2.953 4.897 1.00 40.00 269 ASN A C 1
ATOM 2066 O O . ASN A 1 269 ? -18.247 1.808 4.504 1.00 40.00 269 ASN A O 1
ATOM 2070 N N . SER A 1 270 ? -16.811 3.349 5.263 1.00 50.12 270 SER A N 1
ATOM 2071 C CA . SER A 1 270 ? -15.613 2.533 4.980 1.00 50.12 270 SER A CA 1
ATOM 2072 C C . SER A 1 270 ? -15.216 1.517 6.062 1.00 50.12 270 SER A C 1
ATOM 2074 O O . SER A 1 270 ? -14.671 0.474 5.704 1.00 50.12 270 SER A O 1
ATOM 2076 N N . LEU A 1 271 ? -15.490 1.789 7.348 1.00 51.47 271 LEU A N 1
ATOM 2077 C CA . LEU A 1 271 ? -15.203 0.879 8.478 1.00 51.47 271 LEU A CA 1
ATOM 2078 C C . LEU A 1 271 ? -16.372 0.698 9.457 1.00 51.47 271 LEU A C 1
ATOM 2080 O O . LEU A 1 271 ? -16.456 -0.329 10.122 1.00 51.47 271 LEU A O 1
ATOM 2084 N N . LEU A 1 272 ? -17.275 1.679 9.554 1.00 49.97 272 LEU A N 1
ATOM 2085 C CA . LEU A 1 272 ? -18.496 1.586 10.369 1.00 49.97 272 LEU A CA 1
ATOM 2086 C C . LEU A 1 272 ? -19.681 0.958 9.603 1.00 49.97 272 LEU A C 1
ATOM 2088 O O . LEU A 1 272 ? -20.753 0.788 10.184 1.00 49.97 272 LEU A O 1
ATOM 2092 N N . GLY A 1 273 ? -19.483 0.630 8.320 1.00 52.72 273 GLY A N 1
ATOM 2093 C CA . GLY A 1 273 ? -20.432 -0.065 7.446 1.00 52.72 273 GLY A CA 1
ATOM 2094 C C . GLY A 1 273 ? -20.167 -1.574 7.325 1.00 52.72 273 GLY A C 1
ATOM 2095 O O . GLY A 1 273 ? -19.426 -2.160 8.108 1.00 52.72 273 GLY A O 1
ATOM 2096 N N . ASN A 1 274 ? -20.776 -2.210 6.318 1.00 58.28 274 ASN A N 1
ATOM 2097 C CA . ASN A 1 274 ? -20.681 -3.652 6.053 1.00 58.28 274 ASN A CA 1
ATOM 2098 C C . ASN A 1 274 ? -19.325 -4.029 5.415 1.00 58.28 274 ASN A C 1
ATOM 2100 O O . ASN A 1 274 ? -19.239 -4.244 4.204 1.00 58.28 274 ASN A O 1
ATOM 2104 N N . VAL A 1 275 ? -18.255 -4.064 6.215 1.00 73.31 275 VAL A N 1
ATOM 2105 C CA . VAL A 1 275 ? -16.948 -4.594 5.794 1.00 73.31 275 VAL A CA 1
ATOM 2106 C C . VAL A 1 275 ? -16.994 -6.121 5.911 1.00 73.31 275 VAL A C 1
ATOM 2108 O O . VAL A 1 275 ? -17.212 -6.616 7.013 1.00 73.31 275 VAL A O 1
ATOM 2111 N N . PRO A 1 276 ? -16.781 -6.887 4.823 1.00 72.81 276 PRO A N 1
ATOM 2112 C CA . PRO A 1 276 ? -17.109 -8.314 4.788 1.00 72.81 276 PRO A CA 1
ATOM 2113 C C . PRO A 1 276 ? -16.495 -9.191 5.884 1.00 72.81 276 PRO A C 1
ATOM 2115 O O . PRO A 1 276 ? -17.092 -10.202 6.241 1.00 72.81 276 PRO A O 1
ATOM 2118 N N . HIS A 1 277 ? -15.316 -8.817 6.387 1.00 78.31 277 HIS A N 1
ATOM 2119 C CA . HIS A 1 277 ? -14.531 -9.626 7.328 1.00 78.31 277 HIS A CA 1
ATOM 2120 C C . HIS A 1 277 ? -14.373 -8.980 8.704 1.00 78.31 277 HIS A C 1
ATOM 2122 O O . HIS A 1 277 ? -13.696 -9.540 9.559 1.00 78.31 277 HIS A O 1
ATOM 2128 N N . CYS A 1 278 ? -14.959 -7.802 8.933 1.00 88.56 278 CYS A N 1
ATOM 2129 C CA . CYS A 1 278 ? -14.858 -7.125 10.222 1.00 88.56 278 CYS A CA 1
ATOM 2130 C C . CYS A 1 278 ? -16.176 -7.204 10.982 1.00 88.56 278 CYS A C 1
ATOM 2132 O O . CYS A 1 278 ? -17.259 -7.122 10.405 1.00 88.56 278 CYS A O 1
ATOM 2134 N N . ARG A 1 279 ? -16.070 -7.323 12.301 1.00 90.44 279 ARG A N 1
ATOM 2135 C CA . ARG A 1 279 ? -17.202 -7.331 13.222 1.00 90.44 279 ARG A CA 1
ATOM 2136 C C . ARG A 1 279 ? -17.179 -6.098 14.100 1.00 90.44 279 ARG A C 1
ATOM 2138 O O . ARG A 1 279 ? -16.131 -5.488 14.321 1.00 90.44 279 ARG A O 1
ATOM 2145 N N . ARG A 1 280 ? -18.352 -5.732 14.602 1.00 91.12 280 ARG A N 1
ATOM 2146 C CA . ARG A 1 280 ? -18.515 -4.648 15.564 1.00 91.12 280 ARG A CA 1
ATOM 2147 C C . ARG A 1 280 ? -18.810 -5.255 16.923 1.00 91.12 280 ARG A C 1
ATOM 2149 O O . ARG A 1 280 ? -19.596 -6.185 17.008 1.00 91.12 280 ARG A O 1
ATOM 2156 N N . ALA A 1 281 ? -18.216 -4.706 17.969 1.00 92.25 281 ALA A N 1
ATOM 2157 C CA . ALA A 1 281 ? -18.508 -5.117 19.332 1.00 92.25 281 ALA A CA 1
ATOM 2158 C C . ALA A 1 281 ? -18.691 -3.897 20.230 1.00 92.25 281 ALA A C 1
ATOM 2160 O O . ALA A 1 281 ? -18.138 -2.818 19.978 1.00 92.25 281 ALA A O 1
ATOM 2161 N N . THR A 1 282 ? -19.449 -4.089 21.301 1.00 94.69 282 THR A N 1
ATOM 2162 C CA . THR A 1 282 ? -19.615 -3.125 22.382 1.00 94.69 282 THR A CA 1
ATOM 2163 C C . THR A 1 282 ? -19.020 -3.709 23.657 1.00 94.69 282 THR A C 1
ATOM 2165 O O . THR A 1 282 ? -19.269 -4.862 23.989 1.00 94.69 282 THR A O 1
ATOM 2168 N N . TYR A 1 283 ? -18.228 -2.921 24.376 1.00 94.75 283 TYR A N 1
ATOM 2169 C CA . TYR A 1 283 ? -17.570 -3.342 25.610 1.00 94.75 283 TYR A CA 1
ATOM 2170 C C . TYR A 1 283 ? -17.724 -2.281 26.699 1.00 94.75 283 TYR A C 1
ATOM 2172 O O . TYR A 1 283 ? -17.876 -1.086 26.417 1.00 94.75 283 TYR A O 1
ATOM 2180 N N . GLN A 1 284 ? -17.637 -2.705 27.957 1.00 95.19 284 GLN A N 1
ATOM 2181 C CA . GLN A 1 284 ? -17.526 -1.817 29.110 1.00 95.19 284 GLN A CA 1
ATOM 2182 C C . GLN A 1 284 ? -16.406 -2.321 30.020 1.00 95.19 284 GLN A C 1
ATOM 2184 O O . GLN A 1 284 ? -16.404 -3.480 30.419 1.00 95.19 284 GLN A O 1
ATOM 2189 N N . LYS A 1 285 ? -15.458 -1.446 30.366 1.00 94.81 285 LYS A N 1
ATOM 2190 C CA . LYS A 1 285 ? -14.389 -1.755 31.331 1.00 94.81 285 LYS A CA 1
ATOM 2191 C C . LYS A 1 285 ? -14.951 -1.876 32.748 1.00 94.81 285 LYS A C 1
ATOM 2193 O O . LYS A 1 285 ? -15.915 -1.186 33.084 1.00 94.81 285 LYS A O 1
ATOM 2198 N N . ALA A 1 286 ? -14.315 -2.685 33.588 1.00 91.44 286 ALA A N 1
ATOM 2199 C CA . ALA A 1 286 ? -14.649 -2.790 35.001 1.00 91.44 286 ALA A CA 1
ATOM 2200 C C . ALA A 1 286 ? -14.355 -1.478 35.756 1.00 91.44 286 ALA A C 1
ATOM 2202 O O . ALA A 1 286 ? -13.424 -0.736 35.433 1.00 91.44 286 ALA A O 1
ATOM 2203 N N . GLY A 1 287 ? -15.156 -1.198 36.786 1.00 88.38 287 GLY A N 1
ATOM 2204 C CA . GLY A 1 287 ? -14.972 -0.061 37.689 1.00 88.38 287 GLY A CA 1
ATOM 2205 C C . GLY A 1 287 ? -16.079 0.994 37.633 1.00 88.38 287 GLY A C 1
ATOM 2206 O O . GLY A 1 287 ? -16.878 1.080 36.698 1.00 88.38 287 GLY A O 1
ATOM 2207 N N . ALA A 1 288 ? -16.125 1.828 38.673 1.00 79.12 288 ALA A N 1
ATOM 2208 C CA . ALA A 1 288 ? -17.148 2.856 38.816 1.00 79.12 288 ALA A CA 1
ATOM 2209 C C . ALA A 1 288 ? -17.070 3.898 37.684 1.00 79.12 288 ALA A C 1
ATOM 2211 O O . ALA A 1 288 ? -15.992 4.368 37.320 1.00 79.12 288 ALA A O 1
ATOM 2212 N N . ARG A 1 289 ? -18.238 4.302 37.162 1.00 84.19 289 ARG A N 1
ATOM 2213 C CA . ARG A 1 289 ? -18.414 5.348 36.130 1.00 84.19 289 ARG A CA 1
ATOM 2214 C C . ARG A 1 289 ? -17.792 5.054 34.753 1.00 84.19 289 ARG A C 1
ATOM 2216 O O . ARG A 1 289 ? -17.746 5.962 33.920 1.00 84.19 289 ARG A O 1
ATOM 2223 N N . GLN A 1 290 ? -17.365 3.822 34.469 1.00 88.81 290 GLN A N 1
ATOM 2224 C CA . GLN A 1 290 ? -16.984 3.439 33.105 1.00 88.81 290 GLN A CA 1
ATOM 2225 C C . GLN A 1 290 ? -18.225 3.413 32.210 1.00 88.81 290 GLN A C 1
ATOM 2227 O O . GLN A 1 290 ? -19.265 2.903 32.614 1.00 88.81 290 GLN A O 1
ATOM 2232 N N . ARG A 1 291 ? -18.139 3.979 31.003 1.00 90.06 291 ARG A N 1
ATOM 2233 C CA . ARG A 1 291 ? -19.241 3.983 30.027 1.00 90.06 291 ARG A CA 1
ATOM 2234 C C . ARG A 1 291 ? -18.997 2.918 28.955 1.00 90.06 291 ARG A C 1
ATOM 2236 O O . ARG A 1 291 ? -17.834 2.709 28.607 1.00 90.06 291 ARG A O 1
ATOM 2243 N N . PRO A 1 292 ? -20.053 2.292 28.405 1.00 92.00 292 PRO A N 1
ATOM 2244 C CA . PRO A 1 292 ? -19.915 1.428 27.241 1.00 92.00 292 PRO A CA 1
ATOM 2245 C C . PRO A 1 292 ? -19.302 2.177 26.051 1.00 92.00 292 PRO A C 1
ATOM 2247 O O . PRO A 1 292 ? -19.578 3.362 25.836 1.00 92.00 292 PRO A O 1
ATOM 2250 N N . SER A 1 293 ? -18.482 1.479 25.274 1.00 92.25 293 SER A N 1
ATOM 2251 C CA . SER A 1 293 ? -17.827 1.980 24.068 1.00 92.25 293 SER A CA 1
ATOM 2252 C C . SER A 1 293 ? -17.891 0.921 22.971 1.00 92.25 293 SER A C 1
ATOM 2254 O O . SER A 1 293 ? -18.035 -0.266 23.246 1.00 92.25 293 SER A O 1
ATOM 2256 N N . THR A 1 294 ? -17.806 1.353 21.716 1.00 91.81 294 THR A N 1
ATOM 2257 C CA . THR A 1 294 ? -17.872 0.468 20.547 1.00 91.81 294 THR A CA 1
ATOM 2258 C C . THR A 1 294 ? -16.514 0.360 19.872 1.00 91.81 294 THR A C 1
ATOM 2260 O O . THR A 1 294 ? -15.735 1.321 19.864 1.00 91.81 294 THR A O 1
ATOM 2263 N N . LEU A 1 295 ? -16.275 -0.768 19.220 1.00 92.44 295 LEU A N 1
ATOM 2264 C CA . LEU A 1 295 ? -15.093 -1.017 18.407 1.00 92.44 295 LEU A CA 1
ATOM 2265 C C . LEU A 1 295 ? -15.446 -1.793 17.140 1.00 92.44 295 LEU A C 1
ATOM 2267 O O . LEU A 1 295 ? -16.532 -2.363 17.034 1.00 92.44 295 LEU A O 1
ATOM 2271 N N . VAL A 1 296 ? -14.507 -1.817 16.200 1.00 92.25 296 VAL A N 1
ATOM 2272 C CA . VAL A 1 296 ? -14.512 -2.715 15.041 1.00 92.25 296 VAL A CA 1
ATOM 2273 C C . VAL A 1 296 ? -13.258 -3.575 15.113 1.00 92.25 296 VAL A C 1
ATOM 2275 O O . VAL A 1 296 ? -12.201 -3.061 15.473 1.00 92.25 296 VAL A O 1
ATOM 2278 N N . TYR A 1 297 ? -13.357 -4.859 14.789 1.00 93.44 297 TYR A N 1
ATOM 2279 C CA . TYR A 1 297 ? -12.213 -5.765 14.774 1.00 93.44 297 TYR A CA 1
ATOM 2280 C C . TYR A 1 297 ? -12.289 -6.775 13.631 1.00 93.44 297 TYR A C 1
ATOM 2282 O O . TYR A 1 297 ? -13.348 -6.998 13.047 1.00 93.44 297 TYR A O 1
ATOM 2290 N N . ASP A 1 298 ? -11.145 -7.361 13.297 1.00 92.25 298 ASP A N 1
ATOM 2291 C CA . ASP A 1 298 ? -11.004 -8.441 12.323 1.00 92.25 298 ASP A CA 1
ATOM 2292 C C . ASP A 1 298 ? -10.824 -9.772 13.077 1.00 92.25 298 ASP A C 1
ATOM 2294 O O . ASP A 1 298 ? -9.746 -9.999 13.632 1.00 92.25 298 ASP A O 1
ATOM 2298 N N . PRO A 1 299 ? -11.838 -10.659 13.116 1.00 92.44 299 PRO A N 1
ATOM 2299 C CA . PRO A 1 299 ? -11.758 -11.924 13.849 1.00 92.44 299 PRO A CA 1
ATOM 2300 C C . PRO A 1 299 ? -10.681 -12.879 13.326 1.00 92.44 299 PRO A C 1
ATOM 2302 O O . PRO A 1 299 ? -10.246 -13.765 14.054 1.00 92.44 299 PRO A O 1
ATOM 2305 N N . SER A 1 300 ? -10.239 -12.718 12.071 1.00 90.75 300 SER A N 1
ATOM 2306 C CA . SER A 1 300 ? -9.139 -13.527 11.530 1.00 90.75 300 SER A CA 1
ATOM 2307 C C . SER A 1 300 ? -7.774 -13.106 12.076 1.00 90.75 300 SER A C 1
ATOM 2309 O O . SER A 1 300 ? -6.826 -13.886 12.037 1.00 90.75 300 SER A O 1
ATOM 2311 N N . VAL A 1 301 ? -7.686 -11.881 12.599 1.00 92.69 301 VAL A N 1
ATOM 2312 C CA . VAL A 1 301 ? -6.499 -11.319 13.245 1.00 92.69 301 VAL A CA 1
ATOM 2313 C C . VAL A 1 301 ? -6.593 -11.426 14.767 1.00 92.69 301 VAL A C 1
ATOM 2315 O O . VAL A 1 301 ? -5.601 -11.738 15.420 1.00 92.69 301 VAL A O 1
ATOM 2318 N N . VAL A 1 302 ? -7.776 -11.166 15.326 1.00 94.94 302 VAL A N 1
ATOM 2319 C CA . VAL A 1 302 ? -8.054 -11.202 16.766 1.00 94.94 302 VAL A CA 1
ATOM 2320 C C . VAL A 1 302 ? -9.160 -12.229 17.027 1.00 94.94 302 VAL A C 1
ATOM 2322 O O . VAL A 1 302 ? -10.337 -11.857 17.057 1.00 94.94 302 VAL A O 1
ATOM 2325 N N . PRO A 1 303 ? -8.808 -13.522 17.169 1.00 92.19 303 PRO A N 1
ATOM 2326 C CA . PRO A 1 303 ? -9.788 -14.579 17.407 1.00 92.19 303 PRO A CA 1
ATOM 2327 C C . PRO A 1 303 ? -10.410 -14.483 18.805 1.00 92.19 303 PRO A C 1
ATOM 2329 O O . PRO A 1 303 ? -11.604 -14.735 18.946 1.00 92.19 303 PRO A O 1
ATOM 2332 N N . ASP A 1 304 ? -9.628 -14.063 19.807 1.00 95.00 304 ASP A N 1
ATOM 2333 C CA . ASP A 1 304 ? -10.110 -13.775 21.158 1.00 95.00 304 ASP A CA 1
ATOM 2334 C C . ASP A 1 304 ? -10.096 -12.264 21.422 1.00 95.00 304 ASP A C 1
ATOM 2336 O O . ASP A 1 304 ? -9.069 -11.657 21.738 1.00 95.00 304 ASP A O 1
ATOM 2340 N N . LEU A 1 305 ? -11.256 -11.632 21.227 1.00 95.50 305 LEU A N 1
ATOM 2341 C CA . LEU A 1 305 ? -11.416 -10.198 21.452 1.00 95.50 305 LEU A CA 1
ATOM 2342 C C . LEU A 1 305 ? -11.391 -9.842 22.944 1.00 95.50 305 LEU A C 1
ATOM 2344 O O . LEU A 1 305 ? -10.966 -8.737 23.288 1.00 95.50 305 LEU A O 1
ATOM 2348 N N . GLN A 1 306 ? -11.868 -10.733 23.816 1.00 95.94 306 GLN A N 1
ATOM 2349 C CA . GLN A 1 306 ? -11.926 -10.456 25.247 1.00 95.94 306 GLN A CA 1
ATOM 2350 C C . GLN A 1 306 ? -10.512 -10.382 25.815 1.00 95.94 306 GLN A C 1
ATOM 2352 O O . GLN A 1 306 ? -10.157 -9.349 26.387 1.00 95.94 306 GLN A O 1
ATOM 2357 N N . ASP A 1 307 ? -9.693 -11.400 25.551 1.00 96.38 307 ASP A N 1
ATOM 2358 C CA . ASP A 1 307 ? -8.295 -11.439 25.979 1.00 96.38 307 ASP A CA 1
ATOM 2359 C C . ASP A 1 307 ? -7.516 -10.241 25.423 1.00 96.38 307 ASP A C 1
ATOM 2361 O O . ASP A 1 307 ? -6.809 -9.550 26.161 1.00 96.38 307 ASP A O 1
ATOM 2365 N N . TRP A 1 308 ? -7.713 -9.915 24.138 1.00 96.12 308 TRP A N 1
ATOM 2366 C CA . TRP A 1 308 ? -7.055 -8.767 23.507 1.00 96.12 308 TRP A CA 1
ATOM 2367 C C . TRP A 1 308 ? -7.377 -7.440 24.209 1.00 96.12 308 TRP A C 1
ATOM 2369 O O . TRP A 1 308 ? -6.492 -6.588 24.374 1.00 96.12 308 TRP A O 1
ATOM 2379 N N . LEU A 1 309 ? -8.644 -7.247 24.598 1.00 96.31 309 LEU A N 1
ATOM 2380 C CA . LEU A 1 309 ? -9.105 -6.048 25.294 1.00 96.31 309 LEU A CA 1
ATOM 2381 C C . LEU A 1 309 ? -8.614 -6.010 26.737 1.00 96.31 309 LEU A C 1
ATOM 2383 O O . LEU A 1 309 ? -8.178 -4.947 27.180 1.00 96.31 309 LEU A O 1
ATOM 2387 N N . GLU A 1 310 ? -8.677 -7.122 27.463 1.00 96.44 310 GLU A N 1
ATOM 2388 C CA . GLU A 1 310 ? -8.270 -7.178 28.868 1.00 96.44 310 GLU A CA 1
ATOM 2389 C C . GLU A 1 310 ? -6.764 -6.985 29.037 1.00 96.44 310 GLU A C 1
ATOM 2391 O O . GLU A 1 310 ? -6.349 -6.221 29.913 1.00 96.44 310 GLU A O 1
ATOM 2396 N N . GLU A 1 311 ? -5.955 -7.550 28.137 1.00 96.00 311 GLU A N 1
ATOM 2397 C CA . GLU A 1 311 ? -4.503 -7.344 28.096 1.00 96.00 311 GLU A CA 1
ATOM 2398 C C . GLU A 1 311 ? -4.141 -5.850 27.972 1.00 96.00 311 GLU A C 1
ATOM 2400 O O . GLU A 1 311 ? -3.220 -5.360 28.628 1.00 96.00 311 GLU A O 1
ATOM 2405 N N . ARG A 1 312 ? -4.885 -5.091 27.154 1.00 95.06 312 ARG A N 1
ATOM 2406 C CA . ARG A 1 312 ? -4.555 -3.692 26.805 1.00 95.06 312 ARG A CA 1
ATOM 2407 C C . ARG A 1 312 ? -5.270 -2.649 27.654 1.00 95.06 312 ARG A C 1
ATOM 2409 O O . ARG A 1 312 ? -4.738 -1.569 27.926 1.00 95.06 312 ARG A O 1
ATOM 2416 N N . LEU A 1 313 ? -6.512 -2.920 28.036 1.00 94.50 313 LEU A N 1
ATOM 2417 C CA . LEU A 1 313 ? -7.395 -1.968 28.708 1.00 94.50 313 LEU A CA 1
ATOM 2418 C C . LEU A 1 313 ? -7.656 -2.338 30.173 1.00 94.50 313 LEU A C 1
ATOM 2420 O O . LEU A 1 313 ? -8.166 -1.486 30.916 1.00 94.50 313 LEU A O 1
ATOM 2424 N N . GLY A 1 314 ? -7.246 -3.527 30.611 1.00 93.75 314 GLY A N 1
ATOM 2425 C CA . GLY A 1 314 ? -7.580 -4.091 31.914 1.00 93.75 314 GLY A CA 1
ATOM 2426 C C . GLY A 1 314 ? -8.964 -4.756 31.934 1.00 93.75 314 GLY A C 1
ATOM 2427 O O . GLY A 1 314 ? -9.650 -4.768 30.911 1.00 93.75 314 GLY A O 1
ATOM 2428 N N . PRO A 1 315 ? -9.397 -5.261 33.104 1.00 94.62 315 PRO A N 1
ATOM 2429 C CA . PRO A 1 315 ? -10.578 -6.115 33.228 1.00 94.62 315 PRO A CA 1
ATOM 2430 C C . PRO A 1 315 ? -11.853 -5.495 32.647 1.00 94.62 315 PRO A C 1
ATOM 2432 O O . PRO A 1 315 ? -12.114 -4.296 32.834 1.00 94.62 315 PRO A O 1
ATOM 2435 N N . LEU A 1 316 ? -12.676 -6.310 31.987 1.00 95.25 316 LEU A N 1
ATOM 2436 C CA . LEU A 1 316 ? -13.972 -5.890 31.460 1.00 95.25 316 LEU A CA 1
ATOM 2437 C C . LEU A 1 316 ? -15.113 -6.212 32.437 1.00 95.25 316 LEU A C 1
ATOM 2439 O O . LEU A 1 316 ? -15.074 -7.173 33.195 1.00 95.25 316 LEU A O 1
ATOM 2443 N N . ALA A 1 317 ? -16.150 -5.374 32.428 1.00 94.19 317 ALA A N 1
ATOM 2444 C CA . ALA A 1 317 ? -17.425 -5.662 33.083 1.00 94.19 317 ALA A CA 1
ATOM 2445 C C . ALA A 1 317 ? -18.320 -6.527 32.185 1.00 94.19 317 ALA A C 1
ATOM 2447 O O . ALA A 1 317 ? -19.014 -7.410 32.677 1.00 94.19 317 ALA A O 1
ATOM 2448 N N . TRP A 1 318 ? -18.320 -6.247 30.877 1.00 93.94 318 TRP A N 1
ATOM 2449 C CA . TRP A 1 318 ? -18.958 -7.078 29.857 1.00 93.94 318 TRP A CA 1
ATOM 2450 C C . TRP A 1 318 ? -18.437 -6.736 28.456 1.00 93.94 318 TRP A C 1
ATOM 2452 O O . TRP A 1 318 ? -17.937 -5.632 28.201 1.00 93.94 318 TRP A O 1
ATOM 2462 N N . LEU A 1 319 ? -18.617 -7.687 27.543 1.00 95.12 319 LEU A N 1
ATOM 2463 C CA . LEU A 1 319 ? -18.348 -7.591 26.112 1.00 95.12 319 LEU A CA 1
ATOM 2464 C C . LEU A 1 319 ? -19.530 -8.211 25.354 1.00 95.12 319 LEU A C 1
ATOM 2466 O O . LEU A 1 319 ? -20.043 -9.254 25.751 1.00 95.12 319 LEU A O 1
ATOM 2470 N N . LYS A 1 320 ? -19.969 -7.563 24.275 1.00 94.31 320 LYS A N 1
ATOM 2471 C CA . LYS A 1 320 ? -21.012 -8.057 23.372 1.00 94.31 320 LYS A CA 1
ATOM 2472 C C . LYS A 1 320 ? -20.564 -7.877 21.924 1.00 94.31 320 LYS A C 1
ATOM 2474 O O . LYS A 1 320 ? -20.336 -6.746 21.500 1.00 94.31 320 LYS A O 1
ATOM 2479 N N . ASP A 1 321 ? -20.457 -8.971 21.177 1.00 86.94 321 ASP A N 1
ATOM 2480 C CA . ASP A 1 321 ? -20.295 -8.938 19.720 1.00 86.94 321 ASP A CA 1
ATOM 2481 C C . ASP A 1 321 ? -21.659 -8.610 19.085 1.00 86.94 321 ASP A C 1
ATOM 2483 O O . ASP A 1 321 ? -22.670 -9.250 19.379 1.00 86.94 321 ASP A O 1
ATOM 2487 N N . ASP A 1 322 ? -21.715 -7.575 18.247 1.00 75.12 322 ASP A N 1
ATOM 2488 C CA . ASP A 1 322 ? -22.953 -7.135 17.597 1.00 75.12 322 ASP A CA 1
ATOM 2489 C C . ASP A 1 322 ? -23.324 -8.027 16.393 1.00 75.12 322 ASP A C 1
ATOM 2491 O O . ASP A 1 322 ? -24.361 -7.805 15.766 1.00 75.12 322 ASP A O 1
ATOM 2495 N N . ALA A 1 323 ? -22.506 -9.035 16.063 1.00 59.38 323 ALA A N 1
ATOM 2496 C CA . ALA A 1 323 ? -22.754 -9.976 14.970 1.00 59.38 323 ALA A CA 1
ATOM 2497 C C . ALA A 1 323 ? -23.992 -10.880 15.166 1.00 59.38 323 ALA A C 1
ATOM 2499 O O . ALA A 1 323 ? -24.400 -11.547 14.218 1.00 59.38 323 ALA A O 1
ATOM 2500 N N . GLU A 1 324 ? -24.611 -10.896 16.352 1.00 37.66 324 GLU A N 1
ATOM 2501 C CA . GLU A 1 324 ? -25.751 -11.773 16.669 1.00 37.66 324 GLU A CA 1
ATOM 2502 C C . GLU A 1 324 ? -27.141 -11.154 16.389 1.00 37.66 324 GLU A C 1
ATOM 2504 O O . GLU A 1 324 ? -28.162 -11.793 16.626 1.00 37.66 324 GLU A O 1
A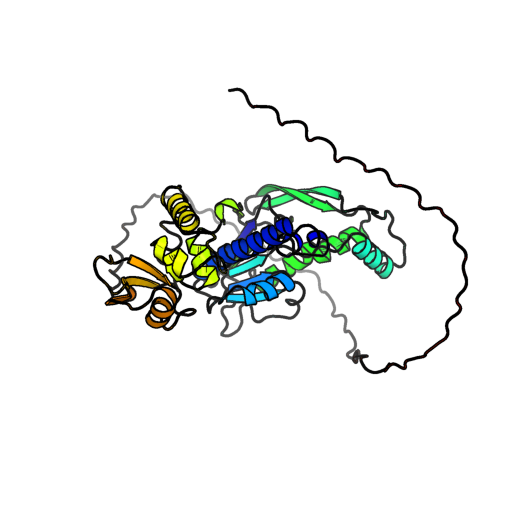TOM 2509 N N . ALA A 1 325 ? -27.235 -9.932 15.849 1.00 30.88 325 ALA A N 1
ATOM 2510 C CA . ALA A 1 325 ? -28.527 -9.348 15.461 1.00 30.88 325 ALA A CA 1
ATOM 2511 C C . ALA A 1 325 ? -28.828 -9.568 13.963 1.00 30.88 325 ALA A C 1
ATOM 2513 O O . ALA A 1 325 ? -28.245 -8.918 13.096 1.00 30.88 325 ALA A O 1
ATOM 2514 N N . GLU A 1 326 ? -29.758 -10.491 13.701 1.00 30.64 326 GLU A N 1
ATOM 2515 C CA . GLU A 1 326 ? -30.336 -10.913 12.417 1.00 30.64 326 GLU A CA 1
ATOM 2516 C C . GLU A 1 326 ? -30.345 -9.879 11.277 1.00 30.64 326 GLU A C 1
ATOM 2518 O O . GLU A 1 326 ? -30.820 -8.745 11.393 1.00 30.64 326 GLU A O 1
ATOM 2523 N N . ALA A 1 327 ? -29.919 -10.354 10.104 1.00 30.16 327 ALA A N 1
ATOM 2524 C CA . ALA A 1 327 ? -30.127 -9.704 8.823 1.00 30.16 327 ALA A CA 1
ATOM 2525 C C . ALA A 1 327 ? -31.628 -9.504 8.563 1.00 30.16 327 ALA A C 1
ATOM 2527 O O . ALA A 1 327 ? -32.349 -10.432 8.198 1.00 30.16 327 ALA A O 1
ATOM 2528 N N . LYS A 1 328 ? -32.098 -8.264 8.702 1.00 28.77 328 LYS A N 1
ATOM 2529 C CA . LYS A 1 328 ? -33.411 -7.865 8.194 1.00 28.77 328 LYS A CA 1
ATOM 2530 C C . LYS A 1 328 ? -33.394 -8.035 6.663 1.00 28.77 328 LYS A C 1
ATOM 2532 O O . LYS A 1 328 ? -32.503 -7.465 6.025 1.00 28.77 328 LYS A O 1
ATOM 2537 N N . PRO A 1 329 ? -34.315 -8.806 6.057 1.00 32.47 329 PRO A N 1
ATOM 2538 C CA . PRO A 1 329 ? -34.324 -8.998 4.612 1.00 32.47 329 PRO A CA 1
ATOM 2539 C C . PRO A 1 329 ? -34.489 -7.644 3.903 1.00 32.47 329 PRO A C 1
ATOM 2541 O O . PRO A 1 329 ? -35.252 -6.795 4.382 1.00 32.47 329 PRO A O 1
ATOM 2544 N N . PRO A 1 330 ? -33.768 -7.403 2.792 1.00 35.88 330 PRO A N 1
ATOM 2545 C CA . PRO A 1 330 ? -33.885 -6.152 2.060 1.00 35.88 330 PRO A CA 1
ATOM 2546 C C . PRO A 1 330 ? -35.318 -5.986 1.547 1.00 35.88 330 PRO A C 1
ATOM 2548 O O . PRO A 1 330 ? -35.882 -6.887 0.925 1.00 35.88 330 PRO A O 1
ATOM 2551 N N . ALA A 1 331 ? -35.906 -4.824 1.830 1.00 33.69 331 ALA A N 1
ATOM 2552 C CA . ALA A 1 331 ? -37.200 -4.425 1.295 1.00 33.69 331 ALA A CA 1
ATOM 2553 C C . ALA A 1 331 ? -37.150 -4.377 -0.249 1.00 33.69 331 ALA A C 1
ATOM 2555 O O . ALA A 1 331 ? -36.108 -4.021 -0.811 1.00 33.69 331 ALA A O 1
ATOM 2556 N N . PRO A 1 332 ? -38.249 -4.724 -0.943 1.00 32.12 332 PRO A N 1
ATOM 2557 C CA . PRO A 1 332 ? -38.273 -4.804 -2.398 1.00 32.12 332 PRO A CA 1
ATOM 2558 C C . PRO A 1 332 ? -38.000 -3.433 -3.022 1.00 32.12 332 PRO A C 1
ATOM 2560 O O . PRO A 1 332 ? -38.674 -2.446 -2.727 1.00 32.12 332 PRO A O 1
ATOM 2563 N N . THR A 1 333 ? -36.998 -3.374 -3.898 1.00 30.86 333 THR A N 1
ATOM 2564 C CA . THR A 1 333 ? -36.720 -2.196 -4.721 1.00 30.86 333 THR A CA 1
ATOM 2565 C C . THR A 1 333 ? -37.790 -2.100 -5.804 1.00 30.86 333 THR A C 1
ATOM 2567 O O . THR A 1 333 ? -37.845 -2.928 -6.713 1.00 30.86 333 THR A O 1
ATOM 2570 N N . VAL A 1 334 ? -38.654 -1.095 -5.691 1.00 30.19 334 VAL A N 1
ATOM 2571 C CA . VAL A 1 334 ? -39.579 -0.697 -6.753 1.00 30.19 334 VAL A CA 1
ATOM 2572 C C . VAL A 1 334 ? -38.735 -0.149 -7.903 1.00 30.19 334 VAL A C 1
ATOM 2574 O O . VAL A 1 334 ? -37.980 0.805 -7.726 1.00 30.19 334 VAL A O 1
ATOM 2577 N N . SER A 1 335 ? -38.811 -0.794 -9.064 1.00 33.34 335 SER A N 1
ATOM 2578 C CA . SER A 1 335 ? -38.228 -0.301 -10.309 1.00 33.34 335 SER A CA 1
ATOM 2579 C C . SER A 1 335 ? -39.297 0.493 -11.051 1.00 33.34 335 SER A C 1
ATOM 2581 O O . SER A 1 335 ? -40.146 -0.076 -11.730 1.00 33.34 335 SER A O 1
ATOM 2583 N N . GLU A 1 336 ? -39.271 1.816 -10.908 1.00 30.95 336 GLU A N 1
ATOM 2584 C CA . GLU A 1 336 ? -39.958 2.697 -11.850 1.00 30.95 336 GLU A CA 1
ATOM 2585 C C . GLU A 1 336 ? -39.059 2.922 -13.065 1.00 30.95 336 GLU A C 1
ATOM 2587 O O . GLU A 1 336 ? -37.890 3.297 -12.955 1.00 30.95 336 GLU A O 1
ATOM 2592 N N . GLY A 1 337 ? -39.610 2.582 -14.228 1.00 25.38 337 GLY A N 1
ATOM 2593 C CA . GLY A 1 337 ? -38.924 2.587 -15.505 1.00 25.38 337 GLY A CA 1
ATOM 2594 C C . GLY A 1 337 ? -38.722 3.975 -16.100 1.00 25.38 337 GLY A C 1
ATOM 2595 O O . GLY A 1 337 ? -39.454 4.922 -15.826 1.00 25.38 337 GLY A O 1
ATOM 2596 N N . LEU A 1 338 ? -37.775 4.039 -17.033 1.00 31.16 338 LEU A N 1
ATOM 2597 C CA . LEU A 1 338 ? -37.844 4.980 -18.137 1.00 31.16 338 LEU A CA 1
ATOM 2598 C C . LEU A 1 338 ? -37.538 4.260 -19.450 1.00 31.16 338 LEU A C 1
ATOM 2600 O O . LEU A 1 338 ? -36.698 3.366 -19.538 1.00 31.16 338 LEU A O 1
ATOM 2604 N N . VAL A 1 339 ? -38.328 4.643 -20.439 1.00 29.31 339 VAL A N 1
ATOM 2605 C CA . VAL A 1 339 ? -38.603 3.979 -21.705 1.00 29.31 339 VAL A CA 1
ATOM 2606 C C . VAL A 1 339 ? -37.562 4.352 -22.766 1.00 29.31 339 VAL A C 1
ATOM 2608 O O . VAL A 1 339 ? -37.253 5.523 -22.937 1.00 29.31 339 VAL A O 1
ATOM 2611 N N . GLY A 1 340 ? -37.105 3.336 -23.507 1.00 24.64 340 GLY A N 1
ATOM 2612 C CA . GLY A 1 340 ? -36.965 3.321 -24.971 1.00 24.64 340 GLY A CA 1
ATOM 2613 C C . GLY A 1 340 ? -35.932 4.218 -25.665 1.00 24.64 340 GLY A C 1
ATOM 2614 O O . GLY A 1 340 ? -36.144 5.414 -25.803 1.00 24.64 340 GLY A O 1
ATOM 2615 N N . ALA A 1 341 ? -34.937 3.591 -26.307 1.00 28.31 341 ALA A N 1
ATOM 2616 C CA . ALA A 1 341 ? -34.507 3.967 -27.661 1.00 28.31 341 ALA A CA 1
ATOM 2617 C C . ALA A 1 341 ? -33.689 2.848 -28.342 1.00 28.31 341 ALA A C 1
ATOM 2619 O O . ALA A 1 341 ? -32.584 2.519 -27.926 1.00 28.31 341 ALA A O 1
ATOM 2620 N N . ALA A 1 342 ? -34.296 2.292 -29.395 1.00 28.12 342 ALA A N 1
ATOM 2621 C CA . ALA A 1 342 ? -33.740 1.703 -30.617 1.00 28.12 342 ALA A CA 1
ATOM 2622 C C . ALA A 1 342 ? -32.436 0.876 -30.562 1.00 28.12 342 ALA A C 1
ATOM 2624 O O . ALA A 1 342 ? -31.321 1.393 -30.558 1.00 28.12 342 ALA A O 1
ATOM 2625 N N . ALA A 1 343 ? -32.614 -0.437 -30.722 1.00 29.25 343 ALA A N 1
ATOM 2626 C CA . ALA A 1 343 ? -31.601 -1.350 -31.227 1.00 29.25 343 ALA A CA 1
ATOM 2627 C C . ALA A 1 343 ? -31.219 -0.990 -32.675 1.00 29.25 343 ALA A C 1
ATOM 2629 O O . ALA A 1 343 ? -32.080 -0.941 -33.553 1.00 29.25 343 ALA A O 1
ATOM 2630 N N . GLN A 1 344 ? -29.925 -0.798 -32.929 1.00 31.41 344 GLN A N 1
ATOM 2631 C CA . GLN A 1 344 ? -29.350 -0.926 -34.265 1.00 31.41 344 GLN A CA 1
ATOM 2632 C C . GLN A 1 344 ? -28.393 -2.116 -34.263 1.00 31.41 344 GLN A C 1
ATOM 2634 O O . GLN A 1 344 ? -27.387 -2.153 -33.557 1.00 31.41 344 GLN A O 1
ATOM 2639 N N . THR A 1 345 ? -28.784 -3.120 -35.033 1.00 28.78 345 THR A N 1
ATOM 2640 C CA . THR A 1 345 ? -28.064 -4.347 -35.348 1.00 28.78 345 THR A CA 1
ATOM 2641 C C . THR A 1 345 ? -26.802 -4.015 -36.145 1.00 28.78 345 THR A C 1
ATOM 2643 O O . THR A 1 345 ? -26.892 -3.463 -37.240 1.00 28.78 345 THR A O 1
ATOM 2646 N N . LEU A 1 346 ? -25.627 -4.375 -35.624 1.00 31.94 346 LEU A N 1
ATOM 2647 C CA . LEU A 1 346 ? -24.376 -4.366 -36.388 1.00 31.94 346 LEU A CA 1
ATOM 2648 C C . LEU A 1 346 ? -24.169 -5.734 -37.069 1.00 31.94 346 LEU A C 1
ATOM 2650 O O . LEU A 1 346 ? -24.435 -6.762 -36.440 1.00 31.94 346 LEU A O 1
ATOM 2654 N N . PRO A 1 347 ? -23.706 -5.776 -38.333 1.00 29.12 347 PRO A N 1
ATOM 2655 C CA . PRO A 1 347 ? -23.463 -7.022 -39.057 1.00 29.12 347 PRO A CA 1
ATOM 2656 C C . PRO A 1 347 ? -22.181 -7.730 -38.571 1.00 29.12 347 PRO A C 1
ATOM 2658 O O . PRO A 1 347 ? -21.293 -7.087 -38.003 1.00 29.12 347 PRO A O 1
ATOM 2661 N N . PRO A 1 348 ? -22.056 -9.054 -38.788 1.00 29.55 348 PRO A N 1
ATOM 2662 C CA . PRO A 1 348 ? -20.916 -9.831 -38.315 1.00 29.55 348 PRO A CA 1
ATOM 2663 C C . PRO A 1 348 ? -19.643 -9.488 -39.100 1.00 29.55 348 PRO A C 1
ATOM 2665 O O . PRO A 1 348 ? -19.623 -9.520 -40.330 1.00 29.55 348 PRO A O 1
ATOM 2668 N N . VAL A 1 349 ? -18.561 -9.193 -38.377 1.00 30.19 349 VAL A N 1
ATOM 2669 C CA . VAL A 1 349 ? -17.223 -9.001 -38.952 1.00 30.19 349 VAL A CA 1
ATOM 2670 C C . VAL A 1 349 ? -16.666 -10.358 -39.387 1.00 30.19 349 VAL A C 1
ATOM 2672 O O . VAL A 1 349 ? -16.519 -11.275 -38.578 1.00 30.19 349 VAL A O 1
ATOM 2675 N N . GLN A 1 350 ? -16.365 -10.470 -40.680 1.00 29.27 350 GLN A N 1
ATOM 2676 C CA . GLN A 1 350 ? -15.683 -11.603 -41.299 1.00 29.27 350 GLN A CA 1
ATOM 2677 C C . GLN A 1 350 ? -14.270 -11.766 -40.717 1.00 29.27 350 GLN A C 1
ATOM 2679 O O . GLN A 1 350 ? -13.472 -10.831 -40.721 1.00 29.27 350 GLN A O 1
ATOM 2684 N N . GLN A 1 351 ? -13.953 -12.973 -40.246 1.00 29.44 351 GLN A N 1
ATOM 2685 C CA . GLN A 1 351 ? -12.584 -13.387 -39.945 1.00 29.44 351 GLN A CA 1
ATOM 2686 C C . GLN A 1 351 ? -11.832 -13.609 -41.261 1.00 29.44 351 GLN A C 1
ATOM 2688 O O . GLN A 1 351 ? -12.126 -14.550 -41.998 1.00 29.44 351 GLN A O 1
ATOM 2693 N N . SER A 1 352 ? -10.852 -12.758 -41.555 1.00 30.41 352 SER A N 1
ATOM 2694 C CA . SER A 1 352 ? -9.841 -13.031 -42.572 1.00 30.41 352 SER A CA 1
ATOM 2695 C C . SER A 1 352 ? -8.725 -13.888 -41.973 1.00 30.41 352 SER A C 1
ATOM 2697 O O . SER A 1 352 ? -8.074 -13.527 -40.993 1.00 30.41 352 SER A O 1
ATOM 2699 N N . ALA A 1 353 ? -8.541 -15.062 -42.572 1.00 28.41 353 ALA A N 1
ATOM 2700 C CA . ALA A 1 353 ? -7.403 -15.946 -42.371 1.00 28.41 353 ALA A CA 1
ATOM 2701 C C . ALA A 1 353 ? -6.151 -15.429 -43.114 1.00 28.41 353 ALA A C 1
ATOM 2703 O O . ALA A 1 353 ? -6.268 -14.608 -44.021 1.00 28.41 353 ALA A O 1
ATOM 2704 N N . HIS A 1 354 ? -4.996 -16.008 -42.750 1.00 27.00 354 HIS A N 1
ATOM 2705 C CA . HIS A 1 354 ? -3.595 -15.779 -43.170 1.00 27.00 354 HIS A CA 1
ATOM 2706 C C . HIS A 1 354 ? -2.781 -14.979 -42.129 1.00 27.00 354 HIS A C 1
ATOM 2708 O O . HIS A 1 354 ? -3.186 -13.906 -41.716 1.00 27.00 354 HIS A O 1
ATOM 2714 N N . ALA A 1 355 ? -1.635 -15.439 -41.618 1.00 26.89 355 ALA A N 1
ATOM 2715 C CA . ALA A 1 355 ? -0.647 -16.352 -42.185 1.00 26.89 355 ALA A CA 1
ATOM 2716 C C . ALA A 1 355 ? -0.058 -17.331 -41.147 1.00 26.89 355 ALA A C 1
ATOM 2718 O O . ALA A 1 355 ? 0.019 -17.052 -39.952 1.00 26.89 355 ALA A O 1
ATOM 2719 N N . ALA A 1 356 ? 0.359 -18.492 -41.653 1.00 28.94 356 ALA A N 1
ATOM 2720 C CA . ALA A 1 356 ? 1.009 -19.572 -40.929 1.00 28.94 356 ALA A CA 1
ATOM 2721 C C . ALA A 1 356 ? 2.391 -19.165 -40.390 1.00 28.94 356 ALA A C 1
ATOM 2723 O O . ALA A 1 356 ? 3.216 -18.637 -41.132 1.00 28.94 356 ALA A O 1
ATOM 2724 N N . ALA A 1 357 ? 2.667 -19.491 -39.126 1.00 27.62 357 ALA A N 1
ATOM 2725 C CA . ALA A 1 357 ? 4.010 -19.475 -38.555 1.00 27.62 357 ALA A CA 1
ATOM 2726 C C . ALA A 1 357 ? 4.470 -20.923 -38.329 1.00 27.62 357 ALA A C 1
ATOM 2728 O O . ALA A 1 357 ? 3.831 -21.682 -37.598 1.00 27.62 357 ALA A O 1
ATOM 2729 N N . MET A 1 358 ? 5.563 -21.312 -38.990 1.00 27.86 358 MET A N 1
ATOM 2730 C CA . MET A 1 358 ? 6.241 -22.589 -38.759 1.00 27.86 358 MET A CA 1
ATOM 2731 C C . MET A 1 358 ? 6.871 -22.625 -37.354 1.00 27.86 358 MET A C 1
ATOM 2733 O O . MET A 1 358 ? 7.374 -21.601 -36.889 1.00 27.86 358 MET A O 1
ATOM 2737 N N . PRO A 1 359 ? 6.904 -23.786 -36.676 1.00 29.17 359 PRO A N 1
ATOM 2738 C CA . PRO A 1 359 ? 7.516 -23.906 -35.359 1.00 29.17 359 PRO A CA 1
ATOM 2739 C C . PRO A 1 359 ? 9.046 -23.993 -35.459 1.00 29.17 359 PRO A C 1
ATOM 2741 O O . PRO A 1 359 ? 9.594 -24.926 -36.047 1.00 29.17 359 PRO A O 1
ATOM 2744 N N . ILE A 1 360 ? 9.741 -23.053 -34.819 1.00 27.94 360 ILE A N 1
ATOM 2745 C CA . ILE A 1 360 ? 11.171 -23.170 -34.516 1.00 27.94 360 ILE A CA 1
ATOM 2746 C C . ILE A 1 360 ? 11.314 -24.169 -33.358 1.00 27.94 360 ILE A C 1
ATOM 2748 O O . ILE A 1 360 ? 10.885 -23.902 -32.237 1.00 27.94 360 ILE A O 1
ATOM 2752 N N . ARG A 1 361 ? 11.898 -25.342 -33.631 1.00 25.89 361 ARG A N 1
ATOM 2753 C CA . ARG A 1 361 ? 12.348 -26.297 -32.605 1.00 25.89 361 ARG A CA 1
ATOM 2754 C C . ARG A 1 361 ? 13.650 -25.783 -31.987 1.00 25.89 361 ARG A C 1
ATOM 2756 O O . ARG A 1 361 ? 14.655 -25.700 -32.685 1.00 25.89 361 ARG A O 1
ATOM 2763 N N . LEU A 1 362 ? 13.644 -25.492 -30.688 1.00 30.20 362 LEU A N 1
ATOM 2764 C CA . LEU A 1 362 ? 14.869 -25.339 -29.898 1.00 30.20 362 LEU A CA 1
ATOM 2765 C C . LEU A 1 362 ? 15.304 -26.721 -29.368 1.00 30.20 362 LEU A C 1
ATOM 2767 O O . LEU A 1 362 ? 14.443 -27.468 -28.895 1.00 30.20 362 LEU A O 1
ATOM 2771 N N . PRO A 1 363 ? 16.594 -27.094 -29.463 1.00 28.58 363 PRO A N 1
ATOM 2772 C CA . PRO A 1 363 ? 17.103 -28.355 -28.930 1.00 28.58 363 PRO A CA 1
ATOM 2773 C C . PRO A 1 363 ? 17.098 -28.371 -27.397 1.00 28.58 363 PRO A C 1
ATOM 2775 O O . PRO A 1 363 ? 17.264 -27.348 -26.733 1.00 28.58 363 PRO A O 1
ATOM 2778 N N . ALA A 1 364 ? 16.880 -29.564 -26.852 1.00 32.69 364 ALA A N 1
ATOM 2779 C CA . ALA A 1 364 ? 16.500 -29.826 -25.473 1.00 32.69 364 ALA A CA 1
ATOM 2780 C C . ALA A 1 364 ? 17.681 -29.933 -24.495 1.00 32.69 364 ALA A C 1
ATOM 2782 O O . ALA A 1 364 ? 17.567 -30.663 -23.524 1.00 32.69 364 ALA A O 1
ATOM 2783 N N . ASP A 1 365 ? 18.789 -29.212 -24.681 1.00 32.09 365 ASP A N 1
ATOM 2784 C CA . ASP A 1 365 ? 19.992 -29.445 -23.869 1.00 32.09 365 ASP A CA 1
ATOM 2785 C C . ASP A 1 365 ? 20.648 -28.129 -23.416 1.00 32.09 365 ASP A C 1
ATOM 2787 O O . ASP A 1 365 ? 21.642 -27.689 -23.985 1.00 32.09 365 ASP A O 1
ATOM 2791 N N . LEU A 1 366 ? 20.131 -27.487 -22.361 1.00 27.55 366 LEU A N 1
ATOM 2792 C CA . LEU A 1 366 ? 20.919 -26.499 -21.608 1.00 27.55 366 LEU A CA 1
ATOM 2793 C C . LEU A 1 366 ? 20.604 -26.570 -20.105 1.00 27.55 366 LEU A C 1
ATOM 2795 O O . LEU A 1 366 ? 19.824 -25.804 -19.545 1.00 27.55 366 LEU A O 1
ATOM 2799 N N . HIS A 1 367 ? 21.229 -27.546 -19.447 1.00 27.55 367 HIS A N 1
ATOM 2800 C CA . HIS A 1 367 ? 21.355 -27.616 -17.993 1.00 27.55 367 HIS A CA 1
ATOM 2801 C C . HIS A 1 367 ? 22.400 -26.587 -17.529 1.00 27.55 367 HIS A C 1
ATOM 2803 O O . HIS A 1 367 ? 23.598 -26.827 -17.676 1.00 27.55 367 HIS A O 1
ATOM 2809 N N . ILE A 1 368 ? 21.983 -25.473 -16.922 1.00 28.14 368 ILE A N 1
ATOM 2810 C CA . ILE A 1 368 ? 22.912 -24.601 -16.186 1.00 28.14 368 ILE A CA 1
ATOM 2811 C C . ILE A 1 368 ? 22.926 -25.052 -14.724 1.00 28.14 368 ILE A C 1
ATOM 2813 O O . ILE A 1 368 ? 21.986 -24.822 -13.966 1.00 28.14 368 ILE A O 1
ATOM 2817 N N . ARG A 1 369 ? 24.005 -25.750 -14.357 1.00 27.84 369 ARG A N 1
ATOM 2818 C CA . ARG A 1 369 ? 24.351 -26.102 -12.977 1.00 27.84 369 ARG A CA 1
ATOM 2819 C C . ARG A 1 369 ? 24.921 -24.881 -12.252 1.00 27.84 369 ARG A C 1
ATOM 2821 O O . ARG A 1 369 ? 25.782 -24.183 -12.777 1.00 27.84 369 ARG A O 1
ATOM 2828 N N . THR A 1 370 ? 24.454 -24.690 -11.026 1.00 28.70 370 THR A N 1
ATOM 2829 C CA . THR A 1 370 ? 24.882 -23.700 -10.035 1.00 28.70 370 THR A CA 1
ATOM 2830 C C . THR A 1 370 ? 26.380 -23.812 -9.715 1.00 28.70 370 THR A C 1
ATOM 2832 O O . THR A 1 370 ? 26.860 -24.880 -9.336 1.00 28.70 370 THR A O 1
ATOM 2835 N N . LEU A 1 371 ? 27.114 -22.704 -9.838 1.00 26.58 371 LEU A N 1
ATOM 2836 C CA . LEU A 1 371 ? 28.509 -22.538 -9.410 1.00 26.58 371 LEU A CA 1
ATOM 2837 C C . LEU A 1 371 ? 28.537 -21.853 -8.030 1.00 26.58 371 LEU A C 1
ATOM 2839 O O . LEU A 1 371 ? 28.662 -20.638 -7.945 1.00 26.58 371 LEU A O 1
ATOM 2843 N N . GLU A 1 372 ? 28.421 -22.631 -6.949 1.00 27.12 372 GLU A N 1
ATOM 2844 C CA . GLU A 1 372 ? 28.542 -22.145 -5.554 1.00 27.12 372 GLU A CA 1
ATOM 2845 C C . GLU A 1 372 ? 29.497 -22.994 -4.691 1.00 27.12 372 GLU A C 1
ATOM 2847 O O . GLU A 1 372 ? 29.290 -23.199 -3.499 1.00 27.12 372 GLU A O 1
ATOM 2852 N N . ALA A 1 373 ? 30.600 -23.493 -5.251 1.00 30.27 373 ALA A N 1
ATOM 2853 C CA . ALA A 1 373 ? 31.619 -24.140 -4.423 1.00 30.27 373 ALA A CA 1
ATOM 2854 C C . ALA A 1 373 ? 33.012 -24.011 -5.030 1.00 30.27 373 ALA A C 1
ATOM 2856 O O . ALA A 1 373 ? 33.429 -24.864 -5.810 1.00 30.27 373 ALA A O 1
ATOM 2857 N N . ARG A 1 374 ? 33.728 -22.947 -4.649 1.00 28.48 374 ARG A N 1
ATOM 2858 C CA . ARG A 1 374 ? 35.194 -22.890 -4.499 1.00 28.48 374 ARG A CA 1
ATOM 2859 C C . ARG A 1 374 ? 35.594 -21.452 -4.199 1.00 28.48 374 ARG A C 1
ATOM 2861 O O . ARG A 1 374 ? 35.610 -20.635 -5.107 1.00 28.48 374 ARG A O 1
ATOM 2868 N N . LEU A 1 375 ? 35.892 -21.181 -2.929 1.00 31.84 375 LEU A N 1
ATOM 2869 C CA . LEU A 1 375 ? 37.059 -20.434 -2.438 1.00 31.84 375 LEU A CA 1
ATOM 2870 C C . LEU A 1 375 ? 36.836 -20.143 -0.946 1.00 31.84 375 LEU A C 1
ATOM 2872 O O . LEU A 1 375 ? 36.300 -19.113 -0.550 1.00 31.84 375 LEU A O 1
ATOM 2876 N N . GLY A 1 376 ? 37.231 -21.113 -0.118 1.00 26.62 376 GLY A N 1
ATOM 2877 C CA . GLY A 1 376 ? 37.545 -20.861 1.282 1.00 26.62 376 GLY A CA 1
ATOM 2878 C C . GLY A 1 376 ? 38.825 -20.030 1.370 1.00 26.62 376 GLY A C 1
ATOM 2879 O O . GLY A 1 376 ? 39.760 -20.236 0.597 1.00 26.62 376 GLY A O 1
ATOM 2880 N N . ALA A 1 377 ? 38.834 -19.072 2.292 1.00 30.16 377 ALA A N 1
ATOM 2881 C CA . ALA A 1 377 ? 39.951 -18.177 2.567 1.00 30.16 377 ALA A CA 1
ATOM 2882 C C . ALA A 1 377 ? 41.247 -18.922 2.943 1.00 30.16 377 ALA A C 1
ATOM 2884 O O . ALA A 1 377 ? 41.202 -20.025 3.494 1.00 30.16 377 ALA A O 1
ATOM 2885 N N . PRO A 1 378 ? 42.392 -18.234 2.811 1.00 31.30 378 PRO A N 1
ATOM 2886 C CA . PRO A 1 378 ? 43.234 -18.103 3.994 1.00 31.30 378 PRO A CA 1
ATOM 2887 C C . PRO A 1 378 ? 43.700 -16.665 4.262 1.00 31.30 378 PRO A C 1
ATOM 2889 O O . PRO A 1 378 ? 43.928 -15.862 3.361 1.00 31.30 378 PRO A O 1
ATOM 2892 N N . ARG A 1 379 ? 43.860 -16.385 5.561 1.00 29.58 379 ARG A N 1
ATOM 2893 C CA . ARG A 1 379 ? 44.570 -15.234 6.129 1.00 29.58 379 ARG A CA 1
ATOM 2894 C C . ARG A 1 379 ? 46.033 -15.244 5.676 1.00 29.58 379 ARG A C 1
ATOM 2896 O O . ARG A 1 379 ? 46.679 -16.285 5.769 1.00 29.58 379 ARG A O 1
ATOM 2903 N N . LEU A 1 380 ? 46.568 -14.076 5.330 1.00 31.05 380 LEU A N 1
ATOM 2904 C CA . LEU A 1 380 ? 48.003 -13.801 5.361 1.00 31.05 380 LEU A CA 1
ATOM 2905 C C . LEU A 1 380 ? 48.256 -12.510 6.140 1.00 31.05 380 LEU A C 1
ATOM 2907 O O . LEU A 1 380 ? 47.495 -11.548 6.063 1.00 31.05 380 LEU A O 1
ATOM 2911 N N . SER A 1 381 ? 49.315 -12.565 6.932 1.00 26.12 381 SER A N 1
ATOM 2912 C CA . SER A 1 381 ? 49.715 -11.620 7.962 1.00 26.12 381 SER A CA 1
ATOM 2913 C C . SER A 1 381 ? 50.980 -10.868 7.529 1.00 26.12 381 SER A C 1
ATOM 2915 O O . SER A 1 381 ? 51.856 -11.490 6.935 1.00 26.12 381 SER A O 1
ATOM 2917 N N . GLN A 1 382 ? 51.103 -9.620 8.011 1.00 31.06 382 GLN A N 1
ATOM 2918 C CA . GLN A 1 382 ? 52.335 -8.845 8.305 1.00 31.06 382 GLN A CA 1
ATOM 2919 C C . GLN A 1 382 ? 53.115 -8.169 7.151 1.00 31.06 382 GLN A C 1
ATOM 2921 O O . GLN A 1 382 ? 52.949 -8.580 6.007 1.00 31.06 382 GLN A O 1
ATOM 2926 N N . PRO A 1 383 ? 54.026 -7.193 7.429 1.00 35.19 383 PRO A N 1
ATOM 2927 C CA . PRO A 1 383 ? 54.389 -6.518 8.699 1.00 35.19 383 PRO A CA 1
ATOM 2928 C C . PRO A 1 383 ? 54.372 -4.969 8.627 1.00 35.19 383 PRO A C 1
ATOM 2930 O O . PRO A 1 383 ? 54.170 -4.375 7.573 1.00 35.19 383 PRO A O 1
ATOM 2933 N N . GLY A 1 384 ? 54.590 -4.322 9.778 1.00 25.42 384 GLY A N 1
ATOM 2934 C CA . GLY A 1 384 ? 54.672 -2.868 9.922 1.00 25.42 384 GLY A CA 1
ATOM 2935 C C . GLY A 1 384 ? 55.992 -2.243 9.462 1.00 25.42 384 GLY A C 1
ATOM 2936 O O . GLY A 1 384 ? 57.037 -2.891 9.465 1.00 25.42 384 GLY A O 1
ATOM 2937 N N . LEU A 1 385 ? 55.908 -0.955 9.130 1.00 29.47 385 LEU A N 1
ATOM 2938 C CA . LEU A 1 385 ? 57.004 0.009 9.108 1.00 29.47 385 LEU A CA 1
ATOM 2939 C C . LEU A 1 385 ? 56.439 1.351 9.589 1.00 29.47 385 LEU A C 1
ATOM 2941 O O . LEU A 1 385 ? 55.634 1.972 8.897 1.00 29.47 385 LEU A O 1
ATOM 2945 N N . ASP A 1 386 ? 56.858 1.760 10.784 1.00 27.97 386 ASP A N 1
ATOM 2946 C CA . ASP A 1 386 ? 56.789 3.142 11.246 1.00 27.97 386 ASP A CA 1
ATOM 2947 C C . ASP A 1 386 ? 57.928 3.935 10.587 1.00 27.97 386 ASP A C 1
ATOM 2949 O O . ASP A 1 386 ? 59.074 3.485 10.599 1.00 27.97 386 ASP A O 1
ATOM 2953 N N . HIS A 1 387 ? 57.613 5.099 10.014 1.00 28.06 387 HIS A N 1
ATOM 2954 C CA . HIS A 1 387 ? 58.283 6.371 10.309 1.00 28.06 387 HIS A CA 1
ATOM 2955 C C . HIS A 1 387 ? 57.649 7.524 9.514 1.00 28.06 387 HIS A C 1
ATOM 2957 O O . HIS A 1 387 ? 57.598 7.512 8.287 1.00 28.06 387 HIS A O 1
ATOM 2963 N N . ASP A 1 388 ? 57.163 8.502 10.277 1.00 27.12 388 ASP A N 1
ATOM 2964 C CA . ASP A 1 388 ? 57.167 9.948 10.039 1.00 27.12 388 ASP A CA 1
ATOM 2965 C C . ASP A 1 388 ? 57.451 10.465 8.618 1.00 27.12 388 ASP A C 1
ATOM 2967 O O . ASP A 1 388 ? 58.593 10.473 8.165 1.00 27.12 388 ASP A O 1
ATOM 2971 N N . ALA A 1 389 ? 56.427 11.059 7.996 1.00 27.17 389 ALA A N 1
ATOM 2972 C CA . ALA A 1 389 ? 56.519 12.357 7.315 1.00 27.17 389 ALA A CA 1
ATOM 2973 C C . ALA A 1 389 ? 55.128 12.805 6.833 1.00 27.17 389 ALA A C 1
ATOM 2975 O O . ALA A 1 389 ? 54.567 12.247 5.891 1.00 27.17 389 ALA A O 1
ATOM 2976 N N . ALA A 1 390 ? 54.586 13.855 7.455 1.00 29.19 390 ALA A N 1
ATOM 2977 C CA . ALA A 1 390 ? 53.585 14.710 6.820 1.00 29.19 390 ALA A CA 1
ATOM 2978 C C . ALA A 1 390 ? 54.205 15.386 5.579 1.00 29.19 390 ALA A C 1
ATOM 2980 O O . ALA A 1 390 ? 55.408 15.669 5.570 1.00 29.19 390 ALA 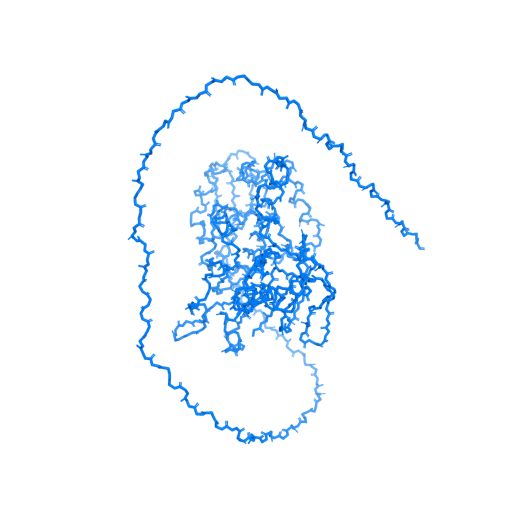A O 1
ATOM 2981 N N . PRO A 1 391 ? 53.401 15.692 4.549 1.00 32.47 391 PRO A N 1
ATOM 2982 C CA . PRO A 1 391 ? 52.959 17.080 4.478 1.00 32.47 391 PRO A CA 1
ATOM 2983 C C . PRO A 1 391 ? 51.506 17.280 4.034 1.00 32.47 391 PRO A C 1
ATOM 2985 O O . PRO A 1 391 ? 50.908 16.505 3.288 1.00 32.47 391 PRO A O 1
ATOM 2988 N N . ASP A 1 392 ? 50.997 18.409 4.511 1.00 30.33 392 ASP A N 1
ATOM 2989 C CA . ASP A 1 392 ? 49.764 19.098 4.166 1.00 30.33 392 ASP A CA 1
ATOM 2990 C C . ASP A 1 392 ? 49.437 19.140 2.666 1.00 30.33 392 ASP A C 1
ATOM 2992 O O . ASP A 1 392 ? 50.266 19.525 1.842 1.00 30.33 392 ASP A O 1
ATOM 2996 N N . SER A 1 393 ? 48.177 18.848 2.320 1.00 29.20 393 SER A N 1
ATOM 2997 C CA . SER A 1 393 ? 47.392 19.592 1.312 1.00 29.20 393 SER A CA 1
ATOM 2998 C C . SER A 1 393 ? 45.993 18.984 1.126 1.00 29.20 393 SER A C 1
ATOM 3000 O O . SER A 1 393 ? 45.705 18.263 0.175 1.00 29.20 393 SER A O 1
ATOM 3002 N N . HIS A 1 394 ? 45.069 19.327 2.027 1.00 30.58 394 HIS A N 1
ATOM 3003 C CA . HIS A 1 394 ? 43.634 19.234 1.750 1.00 30.58 394 HIS A CA 1
ATOM 3004 C C . HIS A 1 394 ? 43.177 20.491 0.992 1.00 30.58 394 HIS A C 1
ATOM 3006 O O . HIS A 1 394 ? 43.343 21.597 1.513 1.00 30.58 394 HIS A O 1
ATOM 3012 N N . PRO A 1 395 ? 42.539 20.387 -0.187 1.00 32.88 395 PRO A N 1
ATOM 3013 C CA . PRO A 1 395 ? 41.805 21.513 -0.736 1.00 32.88 395 PRO A CA 1
ATOM 3014 C C . PRO A 1 395 ? 40.482 21.673 0.026 1.00 32.88 395 PRO A C 1
ATOM 3016 O O . PRO A 1 395 ? 39.577 20.843 -0.047 1.00 32.88 395 PRO A O 1
ATOM 3019 N N . HIS A 1 396 ? 40.391 22.774 0.771 1.00 28.98 396 HIS A N 1
ATOM 3020 C CA . HIS A 1 396 ? 39.175 23.295 1.382 1.00 28.98 396 HIS A CA 1
ATOM 3021 C C . HIS A 1 396 ? 38.038 23.427 0.355 1.00 28.98 396 HIS A C 1
ATOM 3023 O O . HIS A 1 396 ? 38.072 24.315 -0.497 1.00 28.98 396 HIS A O 1
ATOM 3029 N N . TRP A 1 397 ? 36.976 22.630 0.488 1.00 28.95 397 TRP A N 1
ATOM 3030 C CA . TRP A 1 397 ? 35.686 22.955 -0.124 1.00 28.95 397 TRP A CA 1
ATOM 3031 C C . TRP A 1 397 ? 34.892 23.845 0.837 1.00 28.95 397 TRP A C 1
ATOM 3033 O O . TRP A 1 397 ? 34.412 23.403 1.881 1.00 28.95 397 TRP A O 1
ATOM 3043 N N . ARG A 1 398 ? 34.800 25.139 0.502 1.00 29.45 398 ARG A N 1
ATOM 3044 C CA . ARG A 1 398 ? 33.904 26.092 1.171 1.00 29.45 398 ARG A CA 1
ATOM 3045 C C . ARG A 1 398 ? 32.459 25.746 0.824 1.00 29.45 398 ARG A C 1
ATOM 3047 O O . ARG A 1 398 ? 32.137 25.493 -0.332 1.00 29.45 398 ARG A O 1
ATOM 3054 N N . GLY A 1 399 ? 31.601 25.761 1.840 1.00 30.41 399 GLY A N 1
ATOM 3055 C CA . GLY A 1 399 ? 30.182 25.457 1.720 1.00 30.41 399 GLY A CA 1
ATOM 3056 C C . GLY A 1 399 ? 29.465 26.330 0.691 1.00 30.41 399 GLY A C 1
ATOM 3057 O O . GLY A 1 399 ? 29.493 27.558 0.771 1.00 30.41 399 GLY A O 1
ATOM 3058 N N . ALA A 1 400 ? 28.772 25.675 -0.236 1.00 30.31 400 ALA A N 1
ATOM 3059 C CA . ALA A 1 400 ? 27.717 26.291 -1.019 1.00 30.31 400 ALA A CA 1
ATOM 3060 C C . ALA A 1 400 ? 26.413 26.218 -0.210 1.00 30.31 400 ALA A C 1
ATOM 3062 O O . ALA A 1 400 ? 25.915 25.136 0.105 1.00 30.31 400 ALA A O 1
ATOM 3063 N N . GLN A 1 401 ? 25.887 27.385 0.161 1.00 33.62 401 GLN A N 1
ATOM 3064 C CA . GLN A 1 401 ? 24.535 27.532 0.693 1.00 33.62 401 GLN A CA 1
ATOM 3065 C C . GLN A 1 401 ? 23.506 27.024 -0.334 1.00 33.62 401 GLN A C 1
ATOM 3067 O O . GLN A 1 401 ? 23.667 27.279 -1.529 1.00 33.62 401 GLN A O 1
ATOM 3072 N N . PRO A 1 402 ? 22.421 26.356 0.094 1.00 37.41 402 PRO A N 1
ATOM 3073 C CA . PRO A 1 402 ? 21.313 26.053 -0.802 1.00 37.41 402 PRO A CA 1
ATOM 3074 C C . PRO A 1 402 ? 20.613 27.355 -1.239 1.00 37.41 402 PRO A C 1
ATOM 3076 O O . PRO A 1 402 ? 20.457 28.266 -0.420 1.00 37.41 402 PRO A O 1
ATOM 3079 N N . PRO A 1 403 ? 20.161 27.465 -2.502 1.00 37.47 403 PRO A N 1
ATOM 3080 C CA . PRO A 1 403 ? 19.488 28.661 -2.981 1.00 37.47 403 PRO A CA 1
ATOM 3081 C C . PRO A 1 403 ? 18.164 28.885 -2.244 1.00 37.47 403 PRO A C 1
ATOM 3083 O O . PRO A 1 403 ? 17.327 27.992 -2.087 1.00 37.47 403 PRO A O 1
ATOM 3086 N N . ASN A 1 404 ? 18.012 30.128 -1.801 1.00 33.00 404 ASN A N 1
ATOM 3087 C CA . ASN A 1 404 ? 16.850 30.693 -1.139 1.00 33.00 404 ASN A CA 1
ATOM 3088 C C . ASN A 1 404 ? 15.601 30.489 -2.020 1.00 33.00 404 ASN A C 1
ATOM 3090 O O . ASN A 1 404 ? 15.560 30.946 -3.163 1.00 33.00 404 ASN A O 1
ATOM 3094 N N . ARG A 1 405 ? 14.583 29.782 -1.514 1.00 35.53 405 ARG A N 1
ATOM 3095 C CA . ARG A 1 405 ? 13.291 29.645 -2.204 1.00 35.53 405 ARG A CA 1
ATOM 3096 C C . ARG A 1 405 ? 12.579 30.996 -2.187 1.00 35.53 405 ARG A C 1
ATOM 3098 O O . ARG A 1 405 ? 12.093 31.415 -1.139 1.00 35.53 405 ARG A O 1
ATOM 3105 N N . SER A 1 406 ? 12.477 31.644 -3.342 1.00 35.78 406 SER A N 1
ATOM 3106 C CA . SER A 1 406 ? 11.593 32.797 -3.527 1.00 35.78 406 SER A CA 1
ATOM 3107 C C . SER A 1 406 ? 10.125 32.412 -3.260 1.00 35.78 406 SER A C 1
ATOM 3109 O O . SER A 1 406 ? 9.713 31.291 -3.585 1.00 35.78 406 SER A O 1
ATOM 3111 N N . PRO A 1 407 ? 9.321 33.305 -2.657 1.00 35.88 407 PRO A N 1
ATOM 3112 C CA . PRO A 1 407 ? 7.939 33.023 -2.285 1.00 35.88 407 PRO A CA 1
ATOM 3113 C C . PRO A 1 407 ? 7.016 32.948 -3.510 1.00 35.88 407 PRO A C 1
ATOM 3115 O O . PRO A 1 407 ? 7.157 33.711 -4.464 1.00 35.88 407 PRO A O 1
ATOM 3118 N N . ARG A 1 408 ? 6.046 32.024 -3.465 1.00 38.09 408 ARG A N 1
ATOM 3119 C CA . ARG A 1 408 ? 4.956 31.920 -4.450 1.00 38.09 408 ARG A CA 1
ATOM 3120 C C . ARG A 1 408 ? 4.097 33.198 -4.434 1.00 38.09 408 ARG A C 1
ATOM 3122 O O . ARG A 1 408 ? 3.841 33.709 -3.340 1.00 38.09 408 ARG A O 1
ATOM 3129 N N . PRO A 1 409 ? 3.606 33.684 -5.588 1.00 39.22 409 PRO A N 1
ATOM 3130 C CA . PRO A 1 409 ? 2.695 34.821 -5.628 1.00 39.22 409 PRO A CA 1
ATOM 3131 C C . PRO A 1 409 ? 1.346 34.461 -4.992 1.00 39.22 409 PRO A C 1
ATOM 3133 O O . PRO A 1 409 ? 0.826 33.356 -5.171 1.00 39.22 409 PRO A O 1
ATOM 3136 N N . ARG A 1 410 ? 0.808 35.412 -4.219 1.00 33.88 410 ARG A N 1
ATOM 3137 C CA . ARG A 1 410 ? -0.573 35.406 -3.732 1.00 33.88 410 ARG A CA 1
ATOM 3138 C C . ARG A 1 410 ? -1.507 35.545 -4.932 1.00 33.88 410 ARG A C 1
ATOM 3140 O O . ARG A 1 410 ? -1.293 36.417 -5.766 1.00 33.88 410 ARG A O 1
ATOM 3147 N N . TYR A 1 411 ? -2.528 34.699 -4.985 1.00 35.28 411 TYR A N 1
ATOM 3148 C CA . TYR A 1 411 ? -3.744 35.007 -5.725 1.00 35.28 411 TYR A CA 1
ATOM 3149 C C . TYR A 1 411 ? -4.489 36.086 -4.932 1.00 35.28 411 TYR A C 1
ATOM 3151 O O . TYR A 1 411 ? -4.780 35.873 -3.754 1.00 35.28 411 TYR A O 1
ATOM 3159 N N . GLU A 1 412 ? -4.715 37.239 -5.555 1.00 43.91 412 GLU A N 1
ATOM 3160 C CA . GLU A 1 412 ? -5.774 38.171 -5.167 1.00 43.91 412 GLU A CA 1
ATOM 3161 C C . GLU A 1 412 ? -7.041 37.837 -5.968 1.00 43.91 412 GLU A C 1
ATOM 3163 O O . GLU A 1 412 ? -6.967 37.167 -7.001 1.00 43.91 412 GLU A O 1
ATOM 3168 N N . GLU A 1 413 ? -8.165 38.225 -5.371 1.00 46.12 413 GLU A N 1
ATOM 3169 C CA . GLU A 1 413 ? -9.564 37.848 -5.625 1.00 46.12 413 GLU A CA 1
ATOM 3170 C C . GLU A 1 413 ? -10.094 38.089 -7.044 1.00 46.12 413 GLU A C 1
ATOM 3172 O O . GLU A 1 413 ? -9.661 39.060 -7.707 1.00 46.12 413 GLU A O 1
#

Radius of gyration: 28.15 Å; chains: 1; bounding box: 98×68×82 Å

Secondary structure (DSSP, 8-state):
-EEEEE-S----HHHHS--GGGTT-HHHHHHHHHHHHHHHHHHHHHHHT-SS-EEEEE-HHHHHHHHHH----TTEEEEETTS-TT--TTS-BTTB---SEEEEES-----HHHHHHHHHHHHSS--SS--SSSPEEEEEEEEBTTS-EEEEEEEE-SSHHHHHHHHIIIIIHHHHHHHHT-GGG--TTS--EEEEES-PPPSS-BSEEE-HHHHPPPHHHHHHHHHSEEESSHHHHHHHS-TTTT-S-HHHHHHHHHHHHHSS-SHHHHTSS--TT-EEEEEEESSTTPPPEEEEE-TTT-S-HHHHHHHHH--EEEEEEGGGS--PPPPP------------PPPPPP----------PPPS------------------------------------PPPP-PPPPPPP-

pLDDT: mean 77.9, std 26.8, range [24.64, 98.75]

Foldseek 3Di:
DAEEEAAPDFQDPQQQADDPVCPVPVVSRVNNVVVLLQVLLLQQLVVLLDPAAEEEEEAPVSLVVLVVLADGFPRYDYDYQPGCPPDQLQEDDVVHLHHQEYEYHGWDFDFQVVLQVVLCVVPVDHFPDGDPDGFDWDWDWQAAPVGDTDIDTDGADPGPSSRVSRCCRTQVSVVSSVCSHVQVVDDPVRHHYYYYHGNDHHPDHHHYYDYCVLSGRQVQSSLCSRQQKGWLDLVLSCQLAPPVRDAPDSVRSVVSSVVCVPDPRPVCDSQVHCRPQKWKKWWFADDPPTDITIMIGGCSRVVDPQCSSCVRPNHTPDMGTPVPDDDDPDDDDDDDDDDDDDDDDDDDDDDDDDDDDDDDDDDDDDDDDDDDDDDDDDDDDDDDDDDDDDDDDDPDDDDDDDDDDDDDDDDDD

Sequence (413 aa):
MRIRQLVGRDWAKSALLPDEWCENNPKEAERRLKNSERLRAAVLREARQTRGRVLVVAQKGVVDYWKQCGPLPSNVELAWHNAVAGRDEWGPGPGRPGISLLIVVGRTLPRPWAAEMMAEALTGAAVSTSLAGPYERREAHIRLRNGSSVPTEAEHHPDPTAEAIRQHICEGELLQIIGRARGVNRTAANPVDVLVLTDRPLSIPVNEVVSWESLEPSPWDVMMSMGGVALKGAADAYRAYPVETLWTSPAAAKKALQRSSGGHSPNSNSLLGNVPHCRRATYQKAGARQRPSTLVYDPSVVPDLQDWLEERLGPLAWLKDDAEAEAKPPAPTVSEGLVGAAAQTLPPVQQSAHAAAMPIRLPADLHIRTLEARLGAPRLSQPGLDHDAAPDSHPHWRGAQPPNRSPRPRYEE